Protein 3S46 (pdb70)

Nearest PDB structures (foldseek):
  3s46-assembly1_B  TM=9.998E-01  e=1.830E-74  Streptococcus pneumoniae
  7xll-assembly1_B  TM=9.796E-01  e=6.899E-52  Latilactobacillus sakei
  3e5p-assembly1_C  TM=9.757E-01  e=1.884E-50  Enterococcus faecalis
  6g56-assembly1_A  TM=9.366E-01  e=4.033E-40  Staphylococcus aureus subsp. aureus Mu50
  4lus-assembly1_B  TM=9.070E-01  e=2.201E-35  Clostridioides difficile 630

Secondary structure (DSSP, 8-state):
----TTSS-EEEE-HHHHHHHHHHHHHTS-TT-EEEEE--TTTTT-HHHHHHHHGGG-SEEEESSHHHHHHHHHTT--S-EEEEEEPPGGGHHHHHHTTPEEE---HHHHHHHHHTT---TT-EEE---SS--SSS--SHHHHHHHHHHHHHTT-EEEEEE---SSTTSS--HHHHHHHHHHHHHHHT-SS--SEEEEE-HHHHHH-GGG--SEEEE-GGGGT--TTTTSS--SS-----EEEEEE-SEEEEE-TT-EESGGG-EE-SS-EEEEEES--GGGT--GGGTT-EEEETTEEEEB-S---SS-EEEEESS---TT-EEEEEEEETTEEE-HHHHHHHHTS-HHHHHHTS-TTS-EEE-/----TTSS-EEEE-HHHHHHHHHHHHHTS-TT-EEEEE--TTTTT-HHHHHHHHGGG-SEEEESSHHHHHHHHHHT--S-EEE-SPPPGGGHHHHHHHT-EEE---HHHHHHHHHTT---TT-EEE---SSS-SSS--SHHHHHHHHHHHHHTT-EEEEEE---SSTTSS--HHHHHHHHHHHHHHHH-SS--SEEEEE-HHHHHH-GGG--SEEEE-TTTTT--TTTTSS--SS-----EEEEEE-SEEEEE-TT-EESGGG-EE-SSSEEEEEES--GGGT--GGGTT-EEEETTEEEEB-S---SS-EEEEESS---TT-EEEEEEEETTEEE-HHHHHHHHTS-HHHHHHTS-TTSPEEE-

B-factor: mean 42.71, std 13.58, range [17.95, 90.35]

Structure (mmCIF, N/CA/C/O backbone):
data_3S46
#
_entry.id   3S46
#
_cell.length_a   119.973
_cell.length_b   119.973
_cell.length_c   118.099
_cell.angle_alpha   90.000
_cell.angle_beta   90.000
_cell.angle_gamma   120.000
#
_symmetry.space_group_name_H-M   'P 31 2 1'
#
loop_
_entity.id
_entity.type
_entity.pdbx_description
1 polymer 'Alanine racemase'
2 non-polymer 'BENZOIC ACID'
3 water water
#
loop_
_atom_site.group_PDB
_atom_site.id
_atom_site.type_symbol
_atom_site.label_atom_id
_atom_site.label_alt_id
_atom_site.label_comp_id
_atom_site.label_asym_id
_atom_site.label_entity_id
_atom_site.label_seq_id
_atom_site.pdbx_PDB_ins_code
_atom_site.Cartn_x
_atom_site.Cartn_y
_atom_site.Cartn_z
_atom_site.occupancy
_atom_site.B_iso_or_equiv
_atom_site.auth_seq_id
_atom_site.auth_comp_id
_atom_site.auth_asym_id
_atom_site.auth_atom_id
_atom_site.pdbx_PDB_model_num
ATOM 1 N N . MET A 1 1 ? 19.831 62.744 -2.003 1.00 34.66 1 MET A N 1
ATOM 2 C CA . MET A 1 1 ? 19.372 61.336 -1.842 1.00 36.33 1 MET A CA 1
ATOM 3 C C . MET A 1 1 ? 20.572 60.459 -1.514 1.00 36.38 1 MET A C 1
ATOM 4 O O . MET A 1 1 ? 21.656 60.627 -2.063 1.00 35.26 1 MET A O 1
ATOM 9 N N . LYS A 1 2 ? 20.354 59.503 -0.624 1.00 37.97 2 LYS A N 1
ATOM 10 C CA . LYS A 1 2 ? 21.409 58.589 -0.268 1.00 36.90 2 LYS A CA 1
ATOM 11 C C . LYS A 1 2 ? 21.224 57.272 -0.994 1.00 34.85 2 LYS A C 1
ATOM 12 O O . LYS A 1 2 ? 20.091 56.775 -1.160 1.00 33.71 2 LYS A O 1
ATOM 18 N N . ALA A 1 3 ? 22.342 56.732 -1.454 1.00 31.67 3 ALA A N 1
ATOM 19 C CA . ALA A 1 3 ? 22.349 55.443 -2.129 1.00 29.64 3 ALA A CA 1
ATOM 20 C C . ALA A 1 3 ? 21.560 54.423 -1.317 1.00 28.91 3 ALA A C 1
ATOM 21 O O . ALA A 1 3 ? 21.727 54.306 -0.086 1.00 29.10 3 ALA A O 1
ATOM 23 N N . SER A 1 4 ? 20.683 53.702 -1.996 1.00 27.62 4 SER A N 1
ATOM 24 C CA . SER A 1 4 ? 19.907 52.645 -1.338 1.00 27.50 4 SER A CA 1
ATOM 25 C C . SER A 1 4 ? 20.296 51.231 -1.821 1.00 27.29 4 SER A C 1
ATOM 26 O O . SER A 1 4 ? 19.601 50.675 -2.692 1.00 26.62 4 SER A O 1
ATOM 29 N N . PRO A 1 5 ? 21.368 50.634 -1.253 1.00 28.23 5 PRO A N 1
ATOM 30 C CA . PRO A 1 5 ? 21.796 49.312 -1.753 1.00 28.49 5 PRO A CA 1
ATOM 31 C C . PRO A 1 5 ? 20.835 48.186 -1.392 1.00 29.55 5 PRO A C 1
ATOM 32 O O . PRO A 1 5 ? 20.944 47.106 -1.975 1.00 29.76 5 PRO A O 1
ATOM 36 N N . HIS A 1 6 ? 19.942 48.394 -0.422 1.00 29.41 6 HIS A N 1
ATOM 37 C CA . HIS A 1 6 ? 19.033 47.313 -0.043 1.00 30.86 6 HIS A CA 1
ATOM 38 C C . HIS A 1 6 ? 17.768 47.315 -0.902 1.00 31.52 6 HIS A C 1
ATOM 39 O O . HIS A 1 6 ? 16.822 46.571 -0.611 1.00 34.28 6 HIS A O 1
ATOM 46 N N . ARG A 1 7 ? 17.747 48.128 -1.957 1.00 29.99 7 ARG A N 1
ATOM 47 C CA . ARG A 1 7 ? 16.624 48.122 -2.909 1.00 29.77 7 ARG A CA 1
ATOM 48 C C . ARG A 1 7 ? 17.177 47.570 -4.212 1.00 29.48 7 ARG A C 1
ATOM 49 O O . ARG A 1 7 ? 18.341 47.804 -4.504 1.00 28.68 7 ARG A O 1
ATOM 57 N N . PRO A 1 8 ? 16.369 46.821 -5.002 1.00 29.48 8 PRO A N 1
ATOM 58 C CA . PRO A 1 8 ? 17.062 46.209 -6.175 1.00 29.78 8 PRO A CA 1
ATOM 59 C C . PRO A 1 8 ? 17.289 47.140 -7.405 1.00 29.81 8 PRO A C 1
ATOM 60 O O . PRO A 1 8 ? 17.682 46.674 -8.454 1.00 31.54 8 PRO A O 1
ATOM 64 N N . THR A 1 9 ? 17.077 48.440 -7.275 1.00 28.30 9 THR A N 1
ATOM 65 C CA . THR A 1 9 ? 17.323 49.377 -8.370 1.00 26.43 9 THR A CA 1
ATOM 66 C C . THR A 1 9 ? 18.815 49.833 -8.381 1.00 26.29 9 THR A C 1
ATOM 67 O O . THR A 1 9 ? 19.331 50.266 -7.351 1.00 25.34 9 THR A O 1
ATOM 71 N N . LYS A 1 10 ? 19.487 49.708 -9.527 1.00 25.43 10 LYS A N 1
ATOM 72 C CA . LYS A 1 10 ? 20.926 49.995 -9.624 1.00 26.34 10 LYS A CA 1
ATOM 73 C C . LYS A 1 10 ? 21.312 50.439 -11.018 1.00 24.85 10 LYS A C 1
ATOM 74 O O . LYS A 1 10 ? 20.653 50.085 -12.002 1.00 25.26 10 LYS A O 1
ATOM 80 N N . ALA A 1 11 ? 22.399 51.194 -11.090 1.00 23.31 11 ALA A N 1
ATOM 81 C CA . ALA A 1 11 ? 22.983 51.574 -12.346 1.00 23.38 11 ALA A CA 1
ATOM 82 C C . ALA A 1 11 ? 24.293 50.838 -12.474 1.00 24.02 11 ALA A C 1
ATOM 83 O O . ALA A 1 11 ? 25.167 50.977 -11.598 1.00 23.64 11 ALA A O 1
ATOM 85 N N . LEU A 1 12 ? 24.429 50.063 -13.556 1.00 24.32 12 LEU A N 1
ATOM 86 C CA . LEU A 1 12 ? 25.672 49.312 -13.853 1.00 25.92 12 LEU A CA 1
ATOM 87 C C . LEU A 1 12 ? 26.506 50.147 -14.830 1.00 25.79 12 LEU A C 1
ATOM 88 O O . LEU A 1 12 ? 25.988 50.614 -15.859 1.00 26.93 12 LEU A O 1
ATOM 93 N N . ILE A 1 13 ? 27.760 50.382 -14.464 1.00 23.26 13 ILE A N 1
ATOM 94 C CA . ILE A 1 13 ? 28.647 51.230 -15.219 1.00 23.81 13 ILE A CA 1
ATOM 95 C C . ILE A 1 13 ? 29.744 50.320 -15.704 1.00 23.75 13 ILE A C 1
ATOM 96 O O . ILE A 1 13 ? 30.481 49.748 -14.886 1.00 24.19 13 ILE A O 1
ATOM 101 N N . HIS A 1 14 ? 29.820 50.138 -17.020 1.00 24.11 14 HIS A N 1
ATOM 102 C CA A HIS A 1 14 ? 30.855 49.281 -17.564 0.50 25.31 14 HIS A CA 1
ATOM 103 C CA B HIS A 1 14 ? 30.853 49.263 -17.656 0.50 25.08 14 HIS A CA 1
ATOM 104 C C . HIS A 1 14 ? 32.093 50.109 -17.909 1.00 25.25 14 HIS A C 1
ATOM 105 O O . HIS A 1 14 ? 32.170 50.796 -18.918 1.00 25.31 14 HIS A O 1
ATOM 118 N N . LEU A 1 15 ? 33.068 50.060 -17.009 1.00 26.06 15 LEU A N 1
ATOM 119 C CA . LEU A 1 15 ? 34.270 50.856 -17.174 1.00 25.77 15 LEU A CA 1
ATOM 120 C C . LEU A 1 15 ? 35.060 50.439 -18.428 1.00 27.85 15 LEU A C 1
ATOM 121 O O . LEU A 1 15 ? 35.693 51.286 -19.062 1.00 29.31 15 LEU A O 1
ATOM 126 N N . GLY A 1 16 ? 35.058 49.148 -18.759 1.00 28.18 16 GLY A N 1
ATOM 127 C CA . GLY A 1 16 ? 35.653 48.643 -20.025 1.00 28.34 16 GLY A CA 1
ATOM 128 C C . GLY A 1 16 ? 35.033 49.323 -21.263 1.00 27.60 16 GLY A C 1
ATOM 129 O O . GLY A 1 16 ? 35.745 49.603 -22.240 1.00 27.28 16 GLY A O 1
ATOM 130 N N . ALA A 1 17 ? 33.712 49.585 -21.244 1.00 25.57 17 ALA A N 1
ATOM 131 C CA . ALA A 1 17 ? 33.072 50.328 -22.352 1.00 25.03 17 ALA A CA 1
ATOM 132 C C . ALA A 1 17 ? 33.713 51.723 -22.498 1.00 25.39 17 ALA A C 1
ATOM 133 O O . ALA A 1 17 ? 34.105 52.126 -23.593 1.00 26.62 17 ALA A O 1
ATOM 135 N N . ILE A 1 18 ? 33.848 52.431 -21.374 1.00 24.58 18 ILE A N 1
ATOM 136 C CA . ILE A 1 18 ? 34.470 53.756 -21.347 1.00 24.46 18 ILE A CA 1
ATOM 137 C C . ILE A 1 18 ? 35.914 53.695 -21.897 1.00 25.31 18 ILE A C 1
ATOM 138 O O . ILE A 1 18 ? 36.281 54.495 -22.784 1.00 25.36 18 ILE A O 1
ATOM 143 N N . ARG A 1 19 ? 36.716 52.738 -21.396 1.00 26.11 19 ARG A N 1
ATOM 144 C CA . ARG A 1 19 ? 38.057 52.512 -21.939 1.00 27.78 19 ARG A CA 1
ATOM 145 C C . ARG A 1 19 ? 38.099 52.284 -23.447 1.00 28.22 19 ARG A C 1
ATOM 146 O O . ARG A 1 19 ? 38.960 52.844 -24.153 1.00 28.54 19 ARG A O 1
ATOM 154 N N . GLN A 1 20 ? 37.217 51.418 -23.937 1.00 28.43 20 GLN A N 1
ATOM 155 C CA . GLN A 1 20 ? 37.144 51.146 -25.374 1.00 30.54 20 GLN A CA 1
ATOM 156 C C . GLN A 1 20 ? 36.750 52.383 -26.183 1.00 29.86 20 GLN A C 1
ATOM 157 O O . GLN A 1 20 ? 37.275 52.594 -27.259 1.00 30.76 20 GLN A O 1
ATOM 163 N N . ASN A 1 21 ? 35.844 53.201 -25.646 1.00 27.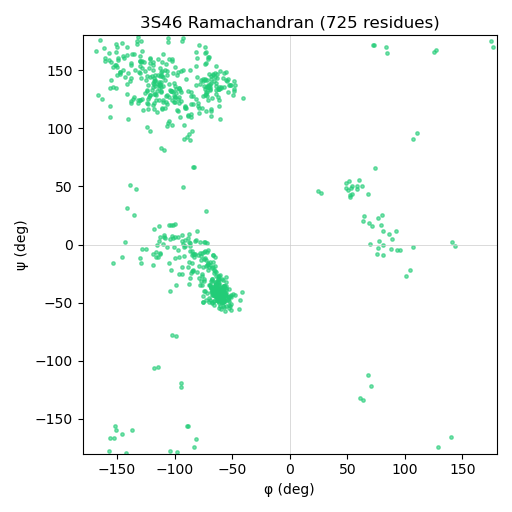86 21 ASN A N 1
ATOM 164 C CA . ASN A 1 21 ? 35.381 54.419 -26.338 1.00 28.16 21 ASN A CA 1
ATOM 165 C C . ASN A 1 21 ? 36.501 55.467 -26.466 1.00 28.50 21 ASN A C 1
ATOM 166 O O . ASN A 1 21 ? 36.636 56.124 -27.498 1.00 29.15 21 ASN A O 1
ATOM 171 N N . ILE A 1 22 ? 37.301 55.614 -25.410 1.00 28.02 22 ILE A N 1
ATOM 172 C CA . ILE A 1 22 ? 38.461 56.493 -25.449 1.00 27.93 22 ILE A CA 1
ATOM 173 C C . ILE A 1 22 ? 39.499 55.982 -26.466 1.00 30.40 22 ILE A C 1
ATOM 174 O O . ILE A 1 22 ? 40.052 56.766 -27.261 1.00 31.15 22 ILE A O 1
ATOM 179 N N . GLN A 1 23 ? 39.757 54.676 -26.443 1.00 30.21 23 GLN A N 1
ATOM 180 C CA . GLN A 1 23 ? 40.670 54.055 -27.389 1.00 32.15 23 GLN A CA 1
ATOM 181 C C . GLN A 1 23 ? 40.158 54.261 -28.831 1.00 32.46 23 GLN A C 1
ATOM 182 O O . GLN A 1 23 ? 40.923 54.610 -29.735 1.00 31.75 23 GLN A O 1
ATOM 188 N N . GLN A 1 24 ? 38.854 54.052 -29.028 1.00 31.01 24 GLN A N 1
ATOM 189 C CA . GLN A 1 24 ? 38.232 54.235 -30.330 1.00 32.48 24 GLN A CA 1
ATOM 190 C C . GLN A 1 24 ? 38.419 55.701 -30.828 1.00 32.76 24 GLN A C 1
ATOM 191 O O . GLN A 1 24 ? 38.847 55.913 -31.958 1.00 33.30 24 GLN A O 1
ATOM 197 N N . MET A 1 25 ? 38.177 56.696 -29.972 1.00 32.34 25 MET A N 1
ATOM 198 C CA . MET A 1 25 ? 38.447 58.109 -30.331 1.00 33.57 25 MET A CA 1
ATOM 199 C C . MET A 1 25 ? 39.897 58.382 -30.644 1.00 34.01 25 MET A C 1
ATOM 200 O O . MET A 1 25 ? 40.198 59.080 -31.621 1.00 33.67 25 MET A O 1
ATOM 205 N N . GLY A 1 26 ? 40.790 57.833 -29.815 1.00 33.81 26 GLY A N 1
ATOM 206 C CA . GLY A 1 26 ? 42.231 57.922 -30.049 1.00 34.35 26 GLY A CA 1
ATOM 207 C C . GLY A 1 26 ? 42.638 57.388 -31.412 1.00 35.96 26 GLY A C 1
ATOM 208 O O . GLY A 1 26 ? 43.582 57.900 -32.026 1.00 37.43 26 GLY A O 1
ATOM 209 N N . ALA A 1 27 ? 41.909 56.388 -31.909 1.00 35.77 27 ALA A N 1
ATOM 210 C CA . ALA A 1 27 ? 42.256 55.742 -33.179 1.00 37.62 27 ALA A CA 1
ATOM 211 C C . ALA A 1 27 ? 41.823 56.581 -34.355 1.00 38.11 27 ALA A C 1
ATOM 212 O O . ALA A 1 27 ? 42.345 56.424 -35.471 1.00 40.10 27 ALA A O 1
ATOM 214 N N . HIS A 1 28 ? 40.919 57.509 -34.103 1.00 37.46 28 HIS A N 1
ATOM 215 C CA . HIS A 1 28 ? 40.349 58.279 -35.177 1.00 38.83 28 HIS A CA 1
ATOM 216 C C . HIS A 1 28 ? 40.741 59.751 -35.113 1.00 38.63 28 HIS A C 1
ATOM 217 O O . HIS A 1 28 ? 40.117 60.573 -35.772 1.00 39.29 28 HIS A O 1
ATOM 224 N N . ILE A 1 29 ? 41.768 60.082 -34.324 1.00 37.43 29 ILE A N 1
ATOM 225 C CA . ILE A 1 29 ? 42.327 61.452 -34.274 1.00 36.75 29 ILE A CA 1
ATOM 226 C C . ILE A 1 29 ? 43.843 61.353 -34.430 1.00 38.36 29 ILE A C 1
ATOM 227 O O . ILE A 1 29 ? 44.378 60.263 -34.242 1.00 38.29 29 ILE A O 1
ATOM 232 N N . PRO A 1 30 ? 44.541 62.464 -34.786 1.00 38.72 30 PRO A N 1
ATOM 233 C CA . PRO A 1 30 ? 46.006 62.354 -34.938 1.00 40.03 30 PRO A CA 1
ATOM 234 C C . PRO A 1 30 ? 46.676 61.773 -33.688 1.00 39.20 30 PRO A C 1
ATOM 235 O O . PRO A 1 30 ? 46.248 62.051 -32.555 1.00 38.47 30 PRO A O 1
ATOM 239 N N . GLN A 1 31 ? 47.693 60.946 -33.896 1.00 39.33 31 GLN A N 1
ATOM 240 C CA . GLN A 1 31 ? 48.366 60.252 -32.798 1.00 38.94 31 GLN A CA 1
ATOM 241 C C . GLN A 1 31 ? 48.912 61.149 -31.685 1.00 38.34 31 GLN A C 1
ATOM 242 O O . GLN A 1 31 ? 49.042 60.710 -30.547 1.00 37.44 31 GLN A O 1
ATOM 248 N N . GLY A 1 32 ? 49.260 62.387 -32.015 1.00 39.64 32 GLY A N 1
ATOM 249 C CA . GLY A 1 32 ? 49.812 63.327 -31.025 1.00 39.98 32 GLY A CA 1
ATOM 250 C C . GLY A 1 32 ? 48.776 64.067 -30.179 1.00 39.11 32 GLY A C 1
ATOM 251 O O . GLY A 1 32 ? 49.143 64.743 -29.232 1.00 39.60 32 GLY A O 1
ATOM 252 N N . THR A 1 33 ? 47.492 63.985 -30.538 1.00 38.27 33 THR A N 1
ATOM 253 C CA . THR A 1 33 ? 46.431 64.734 -29.829 1.00 37.25 33 THR A CA 1
ATOM 254 C C . THR A 1 33 ? 46.263 64.310 -28.359 1.00 35.96 33 THR A C 1
ATOM 255 O O . THR A 1 33 ? 46.136 63.124 -28.061 1.00 35.32 33 THR A O 1
ATOM 259 N N . LEU A 1 34 ? 46.251 65.296 -27.458 1.00 35.86 34 LEU A N 1
ATOM 260 C CA . LEU A 1 34 ? 45.939 65.088 -26.048 1.00 34.62 34 LEU A CA 1
ATOM 261 C C . LEU A 1 34 ? 44.455 64.848 -25.829 1.00 33.88 34 LEU A C 1
ATOM 262 O O . LEU A 1 34 ? 43.600 65.455 -26.485 1.00 32.18 34 LEU A O 1
ATOM 267 N N . LYS A 1 35 ? 44.145 63.960 -24.893 1.00 33.23 35 LYS A N 1
ATOM 268 C CA . LYS A 1 35 ? 42.746 63.620 -24.652 1.00 32.12 35 LYS A CA 1
ATOM 269 C C . LYS A 1 35 ? 42.379 63.994 -23.243 1.00 31.47 35 LYS A C 1
ATOM 270 O O . LYS A 1 35 ? 43.004 63.536 -22.304 1.00 30.57 35 LYS A O 1
ATOM 276 N N . LEU A 1 36 ? 41.368 64.853 -23.102 1.00 31.65 36 LEU A N 1
ATOM 277 C CA . LEU A 1 36 ? 40.916 65.294 -21.782 1.00 30.91 36 LEU A CA 1
ATOM 278 C C . LEU A 1 36 ? 39.532 64.693 -21.499 1.00 30.55 36 LEU A C 1
ATOM 279 O O . LEU A 1 36 ? 38.605 64.888 -22.288 1.00 29.79 36 LEU A O 1
ATOM 284 N N . ALA A 1 37 ? 39.418 63.975 -20.384 1.00 29.48 37 ALA A N 1
ATOM 285 C CA . ALA A 1 37 ? 38.198 63.303 -20.022 1.00 29.90 37 ALA A CA 1
ATOM 286 C C . ALA A 1 37 ? 37.316 64.317 -19.284 1.00 29.93 37 ALA A C 1
ATOM 287 O O . ALA A 1 37 ? 37.756 64.910 -18.278 1.00 29.87 37 ALA A O 1
ATOM 289 N N . VAL A 1 38 ? 36.124 64.561 -19.827 1.00 28.57 38 VAL A N 1
ATOM 290 C CA . VAL A 1 38 ? 35.149 65.486 -19.198 1.00 28.85 38 VAL A CA 1
ATOM 291 C C . VAL A 1 38 ? 34.303 64.694 -18.213 1.00 27.98 38 VAL A C 1
ATOM 292 O O . VAL A 1 38 ? 33.535 63.794 -18.608 1.00 27.56 38 VAL A O 1
ATOM 296 N N . VAL A 1 39 ? 34.511 64.963 -16.924 1.00 27.21 39 VAL A N 1
ATOM 297 C CA . VAL A 1 39 ? 33.864 64.162 -15.874 1.00 26.42 39 VAL A CA 1
ATOM 298 C C . VAL A 1 39 ? 33.054 65.087 -14.943 1.00 25.44 39 VAL A C 1
ATOM 299 O O . VAL A 1 39 ? 32.760 64.744 -13.787 1.00 24.70 39 VAL A O 1
ATOM 327 N N . ALA A 1 41 ? 29.648 67.010 -13.340 1.00 25.42 41 ALA A N 1
ATOM 328 C CA . ALA A 1 41 ? 28.339 66.488 -12.996 1.00 24.17 41 ALA A CA 1
ATOM 329 C C . ALA A 1 41 ? 28.488 65.013 -12.663 1.00 23.44 41 ALA A C 1
ATOM 330 O O . ALA A 1 41 ? 27.694 64.196 -13.112 1.00 23.56 41 ALA A O 1
ATOM 332 N N . ASN A 1 42 ? 29.518 64.687 -11.879 1.00 22.88 42 ASN A N 1
ATOM 333 C CA . ASN A 1 42 ? 29.751 63.325 -11.428 1.00 22.90 42 ASN A CA 1
ATOM 334 C C . ASN A 1 42 ? 29.915 62.380 -12.616 1.00 21.96 42 ASN A C 1
ATOM 335 O O . ASN A 1 42 ? 29.275 61.359 -12.667 1.00 22.53 42 ASN A O 1
ATOM 340 N N . ALA A 1 43 ? 30.779 62.746 -13.568 1.00 21.69 43 ALA A N 1
ATOM 341 C CA . ALA A 1 43 ? 30.896 62.031 -14.837 1.00 21.71 43 ALA A CA 1
ATOM 342 C C . ALA A 1 43 ? 29.536 61.782 -15.527 1.00 22.28 43 ALA A C 1
ATOM 343 O O . ALA A 1 43 ? 29.228 60.633 -15.895 1.00 22.54 43 ALA A O 1
ATOM 345 N N . TYR A 1 44 ? 28.751 62.857 -15.703 1.00 22.84 44 TYR A N 1
ATOM 346 C CA . TYR A 1 44 ? 27.423 62.792 -16.342 1.00 24.31 44 TYR A CA 1
ATOM 347 C C . TYR A 1 44 ? 26.597 61.700 -15.631 1.00 23.96 44 TYR A C 1
ATOM 348 O O . TYR A 1 44 ? 25.967 60.845 -16.298 1.00 24.96 44 TYR A O 1
ATOM 357 N N . GLY A 1 45 ? 26.671 61.666 -14.296 1.00 23.22 45 GLY A N 1
ATOM 358 C CA . GLY A 1 45 ? 25.934 60.669 -13.509 1.00 22.67 45 GLY A CA 1
ATOM 359 C C . GLY A 1 45 ? 26.525 59.266 -13.479 1.00 23.74 45 GLY A C 1
ATOM 360 O O . GLY A 1 45 ? 25.947 58.377 -12.856 1.00 24.14 45 GLY A O 1
ATOM 361 N N . HIS A 1 46 ? 27.690 59.066 -14.112 1.00 23.65 46 HIS A N 1
ATOM 362 C CA . HIS A 1 46 ? 28.354 57.750 -14.123 1.00 23.69 46 HIS A CA 1
ATOM 363 C C . HIS A 1 46 ? 29.287 57.508 -12.903 1.00 23.81 46 HIS A C 1
ATOM 364 O O . HIS A 1 46 ? 29.700 56.376 -12.675 1.00 25.75 46 HIS A O 1
ATOM 371 N N . GLY A 1 47 ? 29.652 58.554 -12.147 1.00 23.27 47 GLY A N 1
ATOM 372 C CA . GLY A 1 47 ? 30.553 58.413 -10.964 1.00 22.81 47 GLY A CA 1
ATOM 373 C C . GLY A 1 47 ? 31.942 58.970 -11.277 1.00 23.04 47 GLY A C 1
ATOM 374 O O . GLY A 1 47 ? 32.787 58.260 -11.845 1.00 23.34 47 GLY A O 1
ATOM 375 N N . ALA A 1 48 ? 32.166 60.264 -11.003 1.00 23.33 48 ALA A N 1
ATOM 376 C CA . ALA A 1 48 ? 33.414 60.949 -11.432 1.00 23.52 48 ALA A CA 1
ATOM 377 C C . ALA A 1 48 ? 34.647 60.241 -10.856 1.00 25.04 48 ALA A C 1
ATOM 378 O O . ALA A 1 48 ? 35.617 59.975 -11.583 1.00 25.61 48 ALA A O 1
ATOM 380 N N . VAL A 1 49 ? 34.614 59.891 -9.572 1.00 24.95 49 VAL A N 1
ATOM 381 C CA . VAL A 1 49 ? 35.824 59.282 -8.960 1.00 25.44 49 VAL A CA 1
ATOM 382 C C . VAL A 1 49 ? 36.110 57.929 -9.586 1.00 25.48 49 VAL A C 1
ATOM 383 O O . VAL A 1 49 ? 37.251 57.665 -9.991 1.00 26.40 49 VAL A O 1
ATOM 387 N N . ALA A 1 50 ? 35.091 57.070 -9.694 1.00 25.58 50 ALA A N 1
ATOM 388 C CA . ALA A 1 50 ? 35.355 55.706 -10.183 1.00 25.77 50 ALA A CA 1
ATOM 389 C C . ALA A 1 50 ? 35.748 55.716 -11.664 1.00 25.77 50 ALA A C 1
ATOM 390 O O . ALA A 1 50 ? 36.639 54.945 -12.083 1.00 26.30 50 ALA A O 1
ATOM 392 N N . VAL A 1 51 ? 35.116 56.603 -12.444 1.00 24.31 51 VAL A N 1
ATOM 393 C CA . VAL A 1 51 ? 35.440 56.704 -13.856 1.00 23.28 51 VAL A CA 1
ATOM 394 C C . VAL A 1 51 ? 36.872 57.247 -14.006 1.00 24.70 51 VAL A C 1
ATOM 395 O O . VAL A 1 51 ? 37.654 56.668 -14.739 1.00 24.15 51 VAL A O 1
ATOM 399 N N . ALA A 1 52 ? 37.189 58.359 -13.329 1.00 24.54 52 ALA A N 1
ATOM 400 C CA . ALA A 1 52 ? 38.528 58.952 -13.356 1.00 25.22 52 ALA A CA 1
ATOM 401 C C . ALA A 1 52 ? 39.643 57.954 -12.989 1.00 25.56 52 ALA A C 1
ATOM 402 O O . ALA A 1 52 ? 40.634 57.865 -13.697 1.00 25.27 52 ALA A O 1
ATOM 404 N N . LYS A 1 53 ? 39.474 57.196 -11.913 1.00 25.12 53 LYS A N 1
ATOM 405 C CA . LYS A 1 53 ? 40.487 56.213 -11.556 1.00 27.04 53 LYS A CA 1
ATOM 406 C C . LYS A 1 53 ? 40.635 55.153 -12.636 1.00 27.51 53 LYS A C 1
ATOM 407 O O . LYS A 1 53 ? 41.757 54.769 -12.960 1.00 28.87 53 LYS A O 1
ATOM 413 N N . ALA A 1 54 ? 39.511 54.713 -13.223 1.00 26.73 54 ALA A N 1
ATOM 414 C CA . ALA A 1 54 ? 39.543 53.643 -14.204 1.00 26.70 54 ALA A CA 1
ATOM 415 C C . ALA A 1 54 ? 40.320 54.009 -15.472 1.00 27.67 54 ALA A C 1
ATOM 416 O O . ALA A 1 54 ? 40.949 53.154 -16.085 1.00 27.95 54 ALA A O 1
ATOM 418 N N . ILE A 1 55 ? 40.251 55.276 -15.869 1.00 27.76 55 ILE A N 1
ATOM 419 C CA . ILE A 1 55 ? 40.786 55.708 -17.158 1.00 28.16 55 ILE A CA 1
ATOM 420 C C . ILE A 1 55 ? 41.979 56.637 -17.053 1.00 27.99 55 ILE A C 1
ATOM 421 O O . ILE A 1 55 ? 42.477 57.107 -18.087 1.00 27.42 55 ILE A O 1
ATOM 426 N N . GLN A 1 56 ? 42.451 56.911 -15.834 1.00 28.39 56 GLN A N 1
ATOM 427 C CA . GLN A 1 56 ? 43.501 57.936 -15.658 1.00 28.62 56 GLN A CA 1
ATOM 428 C C . GLN A 1 56 ? 44.732 57.761 -16.571 1.00 30.00 56 GLN A C 1
ATOM 429 O O . GLN A 1 56 ? 45.277 58.751 -17.144 1.00 29.59 56 GLN A O 1
ATOM 435 N N . ASP A 1 57 ? 45.191 56.516 -16.684 1.00 28.96 57 ASP A N 1
ATOM 436 C CA . ASP A 1 57 ? 46.391 56.205 -17.471 1.00 30.38 57 ASP A CA 1
ATOM 437 C C . ASP A 1 57 ? 46.196 56.448 -18.975 1.00 30.87 57 ASP A C 1
ATOM 438 O O . ASP A 1 57 ? 47.179 56.502 -19.722 1.00 30.26 57 ASP A O 1
ATOM 443 N N . ASP A 1 58 ? 44.940 56.601 -19.414 1.00 29.91 58 ASP A N 1
ATOM 444 C CA . ASP A 1 58 ? 44.666 56.658 -20.844 1.00 31.96 58 ASP A CA 1
ATOM 445 C C . ASP A 1 58 ? 44.281 58.063 -21.322 1.00 32.38 58 ASP A C 1
ATOM 446 O O . ASP A 1 58 ? 43.885 58.240 -22.483 1.00 32.69 58 ASP A O 1
ATOM 451 N N . VAL A 1 59 ? 44.357 59.043 -20.421 1.00 31.62 59 VAL A N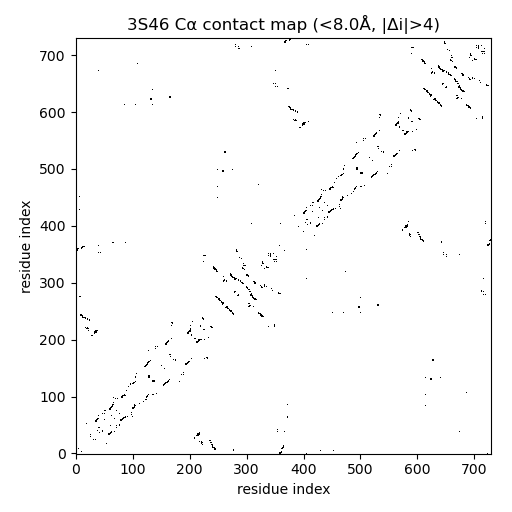 1
ATOM 452 C CA . VAL A 1 59 ? 43.917 60.405 -20.732 1.00 31.13 59 VAL A CA 1
ATOM 453 C C . VAL A 1 59 ? 44.987 61.350 -20.201 1.00 32.04 59 VAL A C 1
ATOM 454 O O . VAL A 1 59 ? 45.825 60.945 -19.398 1.00 31.68 59 VAL A O 1
ATOM 458 N N . ASP A 1 60 ? 44.963 62.601 -20.646 1.00 32.39 60 ASP A N 1
ATOM 459 C CA . ASP A 1 60 ? 46.027 63.548 -20.280 1.00 33.50 60 ASP A CA 1
ATOM 460 C C . ASP A 1 60 ? 45.537 64.571 -19.254 1.00 33.00 60 ASP A C 1
ATOM 461 O O . ASP A 1 60 ? 46.310 65.405 -18.760 1.00 34.23 60 ASP A O 1
ATOM 466 N N . GLY A 1 61 ? 44.260 64.474 -18.906 1.00 31.77 61 GLY A N 1
ATOM 467 C CA . GLY A 1 61 ? 43.690 65.399 -17.952 1.00 30.86 61 GLY A CA 1
ATOM 468 C C . GLY A 1 61 ? 42.214 65.193 -17.752 1.00 29.65 61 GLY A C 1
ATOM 469 O O . GLY A 1 61 ? 41.553 64.430 -18.485 1.00 28.28 61 GLY A O 1
ATOM 470 N N . PHE A 1 62 ? 41.678 65.879 -16.743 1.00 29.53 62 PHE A N 1
ATOM 471 C CA . PHE A 1 62 ? 40.232 65.855 -16.491 1.00 28.60 62 PHE A CA 1
ATOM 472 C C . PHE A 1 62 ? 39.670 67.250 -16.610 1.00 29.42 62 PHE A C 1
ATOM 473 O O . PHE A 1 62 ? 40.384 68.217 -16.337 1.00 29.71 62 PHE A O 1
ATOM 481 N N . CYS A 1 63 ? 38.401 67.351 -17.019 1.00 29.03 63 CYS A N 1
ATOM 482 C CA . CYS A 1 63 ? 37.653 68.601 -17.005 1.00 29.74 63 CYS A CA 1
ATOM 483 C C . CYS A 1 63 ? 36.427 68.439 -16.105 1.00 29.46 63 CYS A C 1
ATOM 484 O O . CYS A 1 63 ? 35.682 67.434 -16.216 1.00 28.44 63 CYS A O 1
ATOM 487 N N . VAL A 1 64 ? 36.212 69.426 -15.231 1.00 29.41 64 VAL A N 1
ATOM 488 C CA . VAL A 1 64 ? 35.050 69.460 -14.329 1.00 28.58 64 VAL A CA 1
ATOM 489 C C . VAL A 1 64 ? 34.370 70.805 -14.450 1.00 29.88 64 VAL A C 1
ATOM 490 O O . VAL A 1 64 ? 34.862 71.688 -15.139 1.00 30.36 64 VAL A O 1
ATOM 494 N N . SER A 1 65 ? 33.244 70.962 -13.768 1.00 30.07 65 SER A N 1
ATOM 495 C CA . SER A 1 65 ? 32.477 72.165 -13.929 1.00 31.15 65 SER A CA 1
ATOM 496 C C . SER A 1 65 ? 32.800 73.166 -12.835 1.00 32.16 65 SER A C 1
ATOM 497 O O . SER A 1 65 ? 32.629 74.346 -13.060 1.00 33.45 65 SER A O 1
ATOM 500 N N . ASN A 1 66 ? 33.259 72.702 -11.662 1.00 31.96 66 ASN A N 1
ATOM 501 C CA . ASN A 1 66 ? 33.578 73.629 -10.558 1.00 32.45 66 ASN A CA 1
ATOM 502 C C . ASN A 1 66 ? 34.706 73.105 -9.643 1.00 32.42 66 ASN A C 1
ATOM 503 O O . ASN A 1 66 ? 35.104 71.952 -9.739 1.00 30.23 66 ASN A O 1
ATOM 508 N N . ILE A 1 67 ? 35.194 73.959 -8.751 1.00 33.38 67 ILE A N 1
ATOM 509 C CA . ILE A 1 67 ? 36.317 73.624 -7.885 1.00 34.14 67 ILE A CA 1
ATOM 510 C C . ILE A 1 67 ? 36.012 72.412 -6.993 1.00 33.62 67 ILE A C 1
ATOM 511 O O . ILE A 1 67 ? 36.893 71.581 -6.750 1.00 32.63 67 ILE A O 1
ATOM 516 N N . ASP A 1 68 ? 34.774 72.323 -6.518 1.00 32.65 68 ASP A N 1
ATOM 517 C CA . ASP A 1 68 ? 34.384 71.240 -5.602 1.00 32.28 68 ASP A CA 1
ATOM 518 C C . ASP A 1 68 ? 34.451 69.869 -6.259 1.00 30.59 68 ASP A C 1
ATOM 519 O O . ASP A 1 68 ? 34.898 68.910 -5.622 1.00 30.58 68 ASP A O 1
ATOM 524 N N . GLU A 1 69 ? 34.046 69.778 -7.532 1.00 28.85 69 GLU A N 1
ATOM 525 C CA . GLU A 1 69 ? 34.268 68.543 -8.310 1.00 27.36 69 GLU A CA 1
ATOM 526 C C . GLU A 1 69 ? 35.775 68.257 -8.478 1.00 27.29 69 GLU A C 1
ATOM 527 O O . GLU A 1 69 ? 36.204 67.100 -8.413 1.00 26.07 69 GLU A O 1
ATOM 533 N N . ALA A 1 70 ? 36.572 69.304 -8.683 1.00 27.98 70 ALA A N 1
ATOM 534 C CA . ALA A 1 70 ? 38.026 69.134 -8.753 1.00 28.56 70 ALA A CA 1
ATOM 535 C C . ALA A 1 70 ? 38.594 68.593 -7.435 1.00 29.31 70 ALA A C 1
ATOM 536 O O . ALA A 1 70 ? 39.471 67.688 -7.429 1.00 29.57 70 ALA A O 1
ATOM 538 N N . ILE A 1 71 ? 38.141 69.162 -6.317 1.00 29.09 71 ILE A N 1
ATOM 539 C CA . ILE A 1 71 ? 38.623 68.707 -4.993 1.00 28.79 71 ILE A CA 1
ATOM 540 C C . ILE A 1 71 ? 38.244 67.241 -4.771 1.00 28.14 71 ILE A C 1
ATOM 541 O O . ILE A 1 71 ? 39.008 66.470 -4.200 1.00 28.26 71 ILE A O 1
ATOM 546 N N . GLU A 1 72 ? 37.040 66.862 -5.205 1.00 27.94 72 GLU A N 1
ATOM 547 C CA . GLU A 1 72 ? 36.588 65.480 -5.023 1.00 27.36 72 GLU A CA 1
ATOM 548 C C . GLU A 1 72 ? 37.547 64.484 -5.728 1.00 27.12 72 GLU A C 1
ATOM 549 O O . GLU A 1 72 ? 37.911 63.441 -5.156 1.00 26.24 72 GLU A O 1
ATOM 555 N N . LEU A 1 73 ? 37.947 64.808 -6.961 1.00 26.69 73 LEU A N 1
ATOM 556 C CA . LEU A 1 73 ? 38.980 64.023 -7.658 1.00 28.46 73 LEU A CA 1
ATOM 557 C C . LEU A 1 73 ? 40.300 64.000 -6.899 1.00 30.03 73 LEU A C 1
ATOM 558 O O . LEU A 1 73 ? 40.867 62.944 -6.690 1.00 29.80 73 LEU A O 1
ATOM 563 N N . ARG A 1 74 ? 40.799 65.157 -6.483 1.00 32.87 74 ARG A N 1
ATOM 564 C CA . ARG A 1 74 ? 42.096 65.156 -5.772 1.00 35.57 74 ARG A CA 1
ATOM 565 C C . ARG A 1 74 ? 42.072 64.369 -4.488 1.00 36.35 74 ARG A C 1
ATOM 566 O O . ARG A 1 74 ? 42.991 63.613 -4.211 1.00 36.09 74 ARG A O 1
ATOM 574 N N . GLN A 1 75 ? 40.997 64.517 -3.725 1.00 37.31 75 GLN A N 1
ATOM 575 C CA . GLN A 1 75 ? 40.876 63.848 -2.431 1.00 38.75 75 GLN A CA 1
ATOM 576 C C . GLN A 1 75 ? 40.809 62.318 -2.625 1.00 37.49 75 GLN A C 1
ATOM 577 O O . GLN A 1 75 ? 41.128 61.531 -1.727 1.00 38.09 75 GLN A O 1
ATOM 583 N N . ALA A 1 76 ? 40.416 61.878 -3.808 1.00 36.44 76 ALA A N 1
ATOM 584 C CA . ALA A 1 76 ? 40.418 60.445 -4.100 1.00 35.18 76 ALA A CA 1
ATOM 585 C C . ALA A 1 76 ? 41.764 60.019 -4.719 1.00 34.76 76 ALA A C 1
ATOM 586 O O . ALA A 1 76 ? 41.934 58.883 -5.108 1.00 34.63 76 ALA A O 1
ATOM 588 N N . GLY A 1 77 ? 42.707 60.945 -4.812 1.00 34.68 77 GLY A N 1
ATOM 589 C CA . GLY A 1 77 ? 44.061 60.608 -5.212 1.00 34.21 77 GLY A CA 1
ATOM 590 C C . GLY A 1 77 ? 44.377 60.703 -6.693 1.00 34.45 77 GLY A C 1
ATOM 591 O O . GLY A 1 77 ? 45.426 60.227 -7.120 1.00 33.49 77 GLY A O 1
ATOM 592 N N . LEU A 1 78 ? 43.485 61.305 -7.486 1.00 32.93 78 LEU A N 1
ATOM 593 C CA . LEU A 1 78 ? 43.789 61.531 -8.887 1.00 33.36 78 LEU A CA 1
ATOM 594 C C . LEU A 1 78 ? 44.864 62.589 -8.963 1.00 34.47 78 LEU A C 1
ATOM 595 O O . LEU A 1 78 ? 44.782 63.626 -8.281 1.00 35.26 78 LEU A O 1
ATOM 600 N N . SER A 1 79 ? 45.842 62.356 -9.825 1.00 34.62 79 SER A N 1
ATOM 601 C CA . SER A 1 79 ? 47.011 63.238 -9.908 1.00 35.65 79 SER A CA 1
ATOM 602 C C . SER A 1 79 ? 47.147 63.999 -11.233 1.00 35.07 79 SER A C 1
ATOM 603 O O . SER A 1 79 ? 47.958 64.895 -11.329 1.00 35.12 79 SER A O 1
ATOM 606 N N . LYS A 1 80 ? 46.361 63.646 -12.255 1.00 33.90 80 LYS A N 1
ATOM 607 C CA . LYS A 1 80 ? 46.486 64.311 -13.556 1.00 34.67 80 LYS A CA 1
ATOM 608 C C . LYS A 1 80 ? 45.973 65.758 -13.436 1.00 34.88 80 LYS A C 1
ATOM 609 O O . LYS A 1 80 ? 45.240 66.065 -12.473 1.00 35.27 80 LYS A O 1
ATOM 615 N N . PRO A 1 81 ? 46.341 66.649 -14.392 1.00 35.55 81 PRO A N 1
ATOM 616 C CA . PRO A 1 81 ? 45.819 68.014 -14.388 1.00 35.41 81 PRO A CA 1
ATOM 617 C C . PRO A 1 81 ? 44.301 68.045 -14.446 1.00 34.03 81 PRO A C 1
ATOM 618 O O . PRO A 1 81 ? 43.676 67.204 -15.118 1.00 32.32 81 PRO A O 1
ATOM 622 N N . ILE A 1 82 ? 43.705 69.001 -13.734 1.00 34.24 82 ILE A N 1
ATOM 623 C CA . ILE A 1 82 ? 42.250 69.159 -13.747 1.00 32.57 82 ILE A CA 1
ATOM 624 C C . ILE A 1 82 ? 41.901 70.582 -14.177 1.00 33.50 82 ILE A C 1
ATOM 625 O O . ILE A 1 82 ? 42.308 71.551 -13.531 1.00 34.75 82 ILE A O 1
ATOM 630 N N . LEU A 1 83 ? 41.140 70.699 -15.258 1.00 32.78 83 LEU A N 1
ATOM 631 C CA . LEU A 1 83 ? 40.663 71.978 -15.755 1.00 33.11 83 LEU A CA 1
ATOM 632 C C . LEU A 1 83 ? 39.227 72.200 -15.301 1.00 32.70 83 LEU A C 1
ATOM 633 O O . LEU A 1 83 ? 38.342 71.359 -15.529 1.00 31.08 83 LEU A O 1
ATOM 638 N N . ILE A 1 84 ? 38.999 73.338 -14.668 1.00 33.62 84 ILE A N 1
ATOM 639 C CA . ILE A 1 84 ? 37.651 73.748 -14.297 1.00 34.06 84 ILE A CA 1
ATOM 640 C C . ILE A 1 84 ? 37.097 74.582 -15.443 1.00 34.77 84 ILE A C 1
ATOM 641 O O . ILE A 1 84 ? 37.672 75.605 -15.782 1.00 37.02 84 ILE A O 1
ATOM 646 N N . LEU A 1 85 ? 36.006 74.115 -16.055 1.00 34.88 85 LEU A N 1
ATOM 647 C CA . LEU A 1 85 ? 35.481 74.663 -17.299 1.00 36.04 85 LEU A CA 1
ATOM 648 C C . LEU A 1 85 ? 34.708 75.990 -17.137 1.00 38.12 85 LEU A C 1
ATOM 649 O O . LEU A 1 85 ? 34.697 76.820 -18.060 1.00 39.16 85 LEU A O 1
ATOM 654 N N . GLY A 1 86 ? 34.040 76.179 -15.994 1.00 38.21 86 GLY A N 1
ATOM 655 C CA . GLY A 1 86 ? 33.190 77.358 -15.794 1.00 38.26 86 GLY A CA 1
ATOM 656 C C . GLY A 1 86 ? 33.929 78.417 -15.014 1.00 40.18 86 GLY A C 1
ATOM 657 O O . GLY A 1 86 ? 35.103 78.224 -14.657 1.00 39.75 86 GLY A O 1
ATOM 658 N N . VAL A 1 87 ? 33.254 79.538 -14.742 1.00 40.59 87 VAL A N 1
ATOM 659 C CA . VAL A 1 87 ? 33.850 80.623 -13.965 1.00 42.23 87 VAL A CA 1
ATOM 660 C C . VAL A 1 87 ? 33.920 80.182 -12.505 1.00 42.39 87 VAL A C 1
ATOM 661 O O . VAL A 1 87 ? 32.944 79.614 -11.983 1.00 41.41 87 VAL A O 1
ATOM 665 N N . SER A 1 88 ? 35.063 80.435 -11.858 1.00 43.13 88 SER A N 1
ATOM 666 C CA . SER A 1 88 ? 35.218 80.112 -10.437 1.00 43.65 88 SER A CA 1
ATOM 667 C C . SER A 1 88 ? 35.016 81.362 -9.581 1.00 45.68 88 SER A C 1
ATOM 668 O O . SER A 1 88 ? 35.223 82.485 -10.046 1.00 46.57 88 SER A O 1
ATOM 671 N N . GLU A 1 89 ? 34.572 81.161 -8.342 1.00 46.25 89 GLU A N 1
ATOM 672 C CA . GLU A 1 89 ? 34.414 82.265 -7.409 1.00 48.20 89 GLU A CA 1
ATOM 673 C C . GLU A 1 89 ? 35.774 82.796 -7.056 1.00 49.56 89 GLU A C 1
ATOM 674 O O . GLU A 1 89 ? 36.748 82.041 -6.956 1.00 49.37 89 GLU A O 1
ATOM 680 N N . ILE A 1 90 ? 35.830 84.106 -6.859 1.00 50.90 90 ILE A N 1
ATOM 681 C CA . ILE A 1 90 ? 37.048 84.788 -6.478 1.00 52.23 90 ILE A CA 1
ATOM 682 C C . ILE A 1 90 ? 37.631 84.238 -5.159 1.00 51.95 90 ILE A C 1
ATOM 683 O O . ILE A 1 90 ? 38.849 84.068 -5.014 1.00 50.97 90 ILE A O 1
ATOM 688 N N . GLU A 1 91 ? 36.729 83.940 -4.227 1.00 51.95 91 GLU A N 1
ATOM 689 C CA . GLU A 1 91 ? 37.068 83.471 -2.886 1.00 52.26 91 GLU A CA 1
ATOM 690 C C . GLU A 1 91 ? 37.632 82.038 -2.890 1.00 50.62 91 GLU A C 1
ATOM 691 O O . GLU A 1 91 ? 38.066 81.528 -1.861 1.00 50.83 91 GLU A O 1
ATOM 697 N N . ALA A 1 92 ? 37.642 81.397 -4.050 1.00 48.80 92 ALA A N 1
ATOM 698 C CA . ALA A 1 92 ? 37.986 79.993 -4.111 1.00 46.63 92 ALA A CA 1
ATOM 699 C C . ALA A 1 92 ? 39.306 79.795 -4.840 1.00 46.02 92 ALA A C 1
ATOM 700 O O . ALA A 1 92 ? 39.863 78.710 -4.844 1.00 44.03 92 ALA A O 1
ATOM 702 N N . VAL A 1 93 ? 39.819 80.874 -5.419 1.00 46.78 93 VAL A N 1
ATOM 703 C CA . VAL A 1 93 ? 41.027 80.814 -6.235 1.00 46.86 93 VAL A CA 1
ATOM 704 C C . VAL A 1 93 ? 42.271 80.453 -5.415 1.00 47.27 93 VAL A C 1
ATOM 705 O O . VAL A 1 93 ? 43.124 79.699 -5.894 1.00 47.26 93 VAL A O 1
ATOM 709 N N . ALA A 1 94 ? 42.382 80.971 -4.190 1.00 47.53 94 ALA A N 1
ATOM 710 C CA . ALA A 1 94 ? 43.526 80.620 -3.335 1.00 47.81 94 ALA A CA 1
ATOM 711 C C . ALA A 1 94 ? 43.550 79.108 -3.075 1.00 46.18 94 ALA A C 1
ATOM 712 O O . ALA A 1 94 ? 44.607 78.481 -3.122 1.00 46.08 94 ALA A O 1
ATOM 714 N N . LEU A 1 95 ? 42.376 78.527 -2.843 1.00 45.17 95 LEU A N 1
ATOM 715 C CA . LEU A 1 95 ? 42.258 77.076 -2.636 1.00 44.10 95 LEU A CA 1
ATOM 716 C C . LEU A 1 95 ? 42.674 76.289 -3.883 1.00 43.13 95 LEU A C 1
ATOM 717 O O . LEU A 1 95 ? 43.455 75.347 -3.790 1.00 43.31 95 LEU A O 1
ATOM 722 N N . ALA A 1 96 ? 42.187 76.722 -5.041 1.00 43.01 96 ALA A N 1
ATOM 723 C CA . ALA A 1 96 ? 42.575 76.174 -6.335 1.00 42.64 96 ALA A CA 1
ATOM 724 C C . ALA A 1 96 ? 44.075 76.198 -6.587 1.00 43.38 96 ALA A C 1
ATOM 725 O O . ALA A 1 96 ? 44.635 75.256 -7.140 1.00 43.15 96 ALA A O 1
ATOM 727 N N . LYS A 1 97 ? 44.727 77.293 -6.218 1.00 45.08 97 LYS A N 1
ATOM 728 C CA . LYS A 1 97 ? 46.172 77.405 -6.379 1.00 46.21 97 LYS A CA 1
ATOM 729 C C . LYS A 1 97 ? 46.887 76.333 -5.527 1.00 45.59 97 LYS A C 1
ATOM 730 O O . LYS A 1 97 ? 47.796 75.645 -6.009 1.00 45.52 97 LYS A O 1
ATOM 736 N N . GLU A 1 98 ? 46.447 76.150 -4.281 1.00 45.42 98 GLU A N 1
ATOM 737 C CA . GLU A 1 98 ? 47.062 75.118 -3.401 1.00 45.39 98 GLU A CA 1
ATOM 738 C C . GLU A 1 98 ? 46.924 73.693 -3.927 1.00 44.01 98 GLU A C 1
ATOM 739 O O . GLU A 1 98 ? 47.815 72.877 -3.754 1.00 43.36 98 GLU A O 1
ATOM 745 N N . TYR A 1 99 ? 45.819 73.422 -4.614 1.00 42.90 99 TYR A N 1
ATOM 746 C CA . TYR A 1 99 ? 45.565 72.117 -5.208 1.00 41.63 99 TYR A CA 1
ATOM 747 C C . TYR A 1 99 ? 46.058 71.939 -6.644 1.00 42.27 99 TYR A C 1
ATOM 748 O O . TYR A 1 99 ? 45.893 70.858 -7.229 1.00 41.79 99 TYR A O 1
ATOM 757 N N . ASP A 1 100 ? 46.638 72.998 -7.207 1.00 44.11 100 ASP A N 1
ATOM 758 C CA . ASP A 1 100 ? 47.068 73.052 -8.619 1.00 44.94 100 ASP A CA 1
ATOM 759 C C . ASP A 1 100 ? 45.959 72.700 -9.626 1.00 43.08 100 ASP A C 1
ATOM 760 O O . ASP A 1 100 ? 46.125 71.852 -10.517 1.00 42.91 100 ASP A O 1
ATOM 765 N N . PHE A 1 101 ? 44.812 73.343 -9.474 1.00 41.21 101 PHE A N 1
ATOM 766 C CA . PHE A 1 101 ? 43.783 73.226 -10.489 1.00 39.64 101 PHE A CA 1
ATOM 767 C C . PHE A 1 101 ? 44.052 74.288 -11.553 1.00 40.38 101 PHE A C 1
ATOM 768 O O . PHE A 1 101 ? 44.634 75.355 -11.279 1.00 40.78 101 PHE A O 1
ATOM 776 N N . THR A 1 102 ? 43.651 73.972 -12.770 1.00 39.03 102 THR A N 1
ATOM 777 C CA . THR A 1 102 ? 43.682 74.927 -13.837 1.00 39.09 102 THR A CA 1
ATOM 778 C C . THR A 1 102 ? 42.304 75.569 -13.922 1.00 38.48 102 THR A C 1
ATOM 779 O O . THR A 1 102 ? 41.295 74.880 -14.058 1.00 36.40 102 THR A O 1
ATOM 783 N N . LEU A 1 103 ? 42.281 76.895 -13.811 1.00 39.68 103 LEU A N 1
ATOM 784 C CA . LEU A 1 103 ? 41.040 77.639 -13.832 1.00 39.94 103 LEU A CA 1
ATOM 785 C C . LEU A 1 103 ? 40.778 78.288 -15.188 1.00 40.83 103 LEU A C 1
ATOM 786 O O . LEU A 1 103 ? 41.705 78.715 -15.888 1.00 42.26 103 LEU A O 1
ATOM 791 N N . THR A 1 104 ? 39.502 78.395 -15.534 1.00 40.19 104 THR A N 1
ATOM 792 C CA . THR A 1 104 ? 39.072 79.086 -16.740 1.00 40.53 104 THR A CA 1
ATOM 793 C C . THR A 1 104 ? 38.863 80.543 -16.404 1.00 42.22 104 THR A C 1
ATOM 794 O O . THR A 1 104 ? 38.228 80.861 -15.400 1.00 42.98 104 THR A O 1
ATOM 798 N N . VAL A 1 105 ? 39.420 81.427 -17.229 1.00 43.21 105 VAL A N 1
ATOM 799 C CA . VAL A 1 105 ? 39.240 82.860 -17.060 1.00 44.40 105 VAL A CA 1
ATOM 800 C C . VAL A 1 105 ? 38.489 83.385 -18.291 1.00 45.15 105 VAL A C 1
ATOM 801 O O . VAL A 1 105 ? 38.868 83.111 -19.436 1.00 45.05 105 VAL A O 1
ATOM 805 N N . ALA A 1 106 ? 37.409 84.124 -18.060 1.00 45.93 106 ALA A N 1
ATOM 806 C CA . ALA A 1 106 ? 36.472 84.401 -19.145 1.00 46.39 106 ALA A CA 1
ATOM 807 C C . ALA A 1 106 ? 36.091 85.875 -19.366 1.00 48.76 106 ALA A C 1
ATOM 808 O O . ALA A 1 106 ? 35.547 86.214 -20.420 1.00 50.21 106 ALA A O 1
ATOM 810 N N . GLY A 1 107 ? 36.368 86.741 -18.390 1.00 50.00 107 GLY A N 1
ATOM 811 C CA . GLY A 1 107 ? 36.001 88.158 -18.470 1.00 51.40 107 GLY A CA 1
ATOM 812 C C . GLY A 1 107 ? 36.955 89.059 -17.713 1.00 53.24 107 GLY A C 1
ATOM 813 O O . GLY A 1 107 ? 37.599 88.630 -16.747 1.00 52.74 107 GLY A O 1
ATOM 814 N N . LEU A 1 108 ? 37.056 90.311 -18.162 1.00 54.90 108 LEU A N 1
ATOM 815 C CA . LEU A 1 108 ? 37.864 91.325 -17.496 1.00 56.58 108 LEU A CA 1
ATOM 816 C C . LEU A 1 108 ? 37.317 91.771 -16.143 1.00 56.53 108 LEU A C 1
ATOM 817 O O . LEU A 1 108 ? 38.092 92.095 -15.252 1.00 56.92 108 LEU A O 1
ATOM 822 N N . GLU A 1 109 ? 35.992 91.825 -16.003 1.00 56.31 109 GLU A N 1
ATOM 823 C CA . GLU A 1 109 ? 35.389 92.240 -14.737 1.00 57.29 109 GLU A CA 1
ATOM 824 C C . GLU A 1 109 ? 35.865 91.289 -13.631 1.00 56.28 109 GLU A C 1
ATOM 825 O O . GLU A 1 109 ? 36.372 91.729 -12.582 1.00 57.59 109 GLU A O 1
ATOM 831 N N . TRP A 1 110 ? 35.752 89.996 -13.908 1.00 53.91 110 TRP A N 1
ATOM 832 C CA . TRP A 1 110 ? 36.220 88.936 -13.006 1.00 53.18 110 TRP A CA 1
ATOM 833 C C . TRP A 1 110 ? 37.673 89.079 -12.556 1.00 53.74 110 TRP A C 1
ATOM 834 O O . TRP A 1 110 ? 37.957 89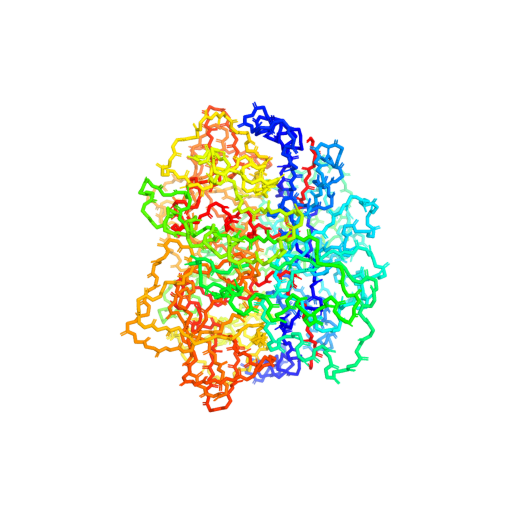.017 -11.353 1.00 53.82 110 TRP A O 1
ATOM 845 N N . ILE A 1 111 ? 38.583 89.245 -13.520 1.00 54.79 111 ILE A N 1
ATOM 846 C CA . ILE A 1 111 ? 40.016 89.440 -13.242 1.00 55.66 111 ILE A CA 1
ATOM 847 C C . ILE A 1 111 ? 40.233 90.636 -12.313 1.00 58.21 111 ILE A C 1
ATOM 848 O O . ILE A 1 111 ? 41.030 90.568 -11.356 1.00 57.61 111 ILE A O 1
ATOM 853 N N . GLN A 1 112 ? 39.507 91.719 -12.597 1.00 60.05 112 GLN A N 1
ATOM 854 C CA . GLN A 1 112 ? 39.641 92.949 -11.824 1.00 63.04 112 GLN A CA 1
ATOM 855 C C . GLN A 1 112 ? 39.251 92.693 -10.362 1.00 62.59 112 GLN A C 1
ATOM 856 O O . GLN A 1 112 ? 39.999 93.053 -9.445 1.00 63.36 112 GLN A O 1
ATOM 862 N N . ALA A 1 113 ? 38.099 92.047 -10.158 1.00 61.60 113 ALA A N 1
ATOM 863 C CA . ALA A 1 113 ? 37.646 91.671 -8.813 1.00 61.46 113 ALA A CA 1
ATOM 864 C C . ALA A 1 113 ? 38.689 90.814 -8.087 1.00 60.92 113 ALA A C 1
ATOM 865 O O . ALA A 1 113 ? 38.965 91.034 -6.899 1.00 61.53 113 ALA A O 1
ATOM 867 N N . LEU A 1 114 ? 39.279 89.864 -8.815 1.00 60.09 114 LEU A N 1
ATOM 868 C CA . LEU A 1 114 ? 40.322 89.008 -8.264 1.00 59.98 114 LEU A CA 1
ATOM 869 C C . LEU A 1 114 ? 41.528 89.831 -7.788 1.00 62.36 114 LEU A C 1
ATOM 870 O O . LEU A 1 114 ? 42.030 89.614 -6.689 1.00 62.18 114 LEU A O 1
ATOM 875 N N . LEU A 1 115 ? 41.970 90.781 -8.605 1.00 64.90 115 LEU A N 1
ATOM 876 C CA . LEU A 1 115 ? 43.099 91.636 -8.240 1.00 67.89 115 LEU A CA 1
ATOM 877 C C . LEU A 1 115 ? 42.795 92.586 -7.078 1.00 70.28 115 LEU A C 1
ATOM 878 O O . LEU A 1 115 ? 43.707 92.929 -6.321 1.00 71.46 115 LEU A O 1
ATOM 883 N N . ASP A 1 116 ? 41.526 92.996 -6.937 1.00 71.71 116 ASP A N 1
ATOM 884 C CA . ASP A 1 116 ? 41.091 93.884 -5.834 1.00 74.41 116 ASP A CA 1
ATOM 885 C C . ASP A 1 116 ? 41.254 93.248 -4.456 1.00 74.51 116 ASP A C 1
ATOM 886 O O . ASP A 1 116 ? 41.737 93.899 -3.520 1.00 75.43 116 ASP A O 1
ATOM 891 N N . LYS A 1 117 ? 40.834 91.984 -4.336 1.00 73.50 117 LYS A N 1
ATOM 892 C CA . LYS A 1 117 ? 41.313 91.112 -3.270 1.00 73.87 117 LYS A CA 1
ATOM 893 C C . LYS A 1 117 ? 42.804 90.989 -3.525 1.00 75.03 117 LYS A C 1
ATOM 894 O O . LYS A 1 117 ? 43.213 90.648 -4.628 1.00 75.58 117 LYS A O 1
ATOM 900 N N . GLU A 1 118 ? 43.641 91.259 -2.546 1.00 76.57 118 GLU A N 1
ATOM 901 C CA . GLU A 1 118 ? 45.062 91.262 -2.864 1.00 78.06 118 GLU A CA 1
ATOM 902 C C . GLU A 1 118 ? 45.717 89.904 -2.614 1.00 76.52 118 GLU A C 1
ATOM 903 O O . GLU A 1 118 ? 46.768 89.826 -1.977 1.00 77.84 118 GLU A O 1
ATOM 909 N N . VAL A 1 119 ? 45.095 88.849 -3.143 1.00 74.46 119 VAL A N 1
ATOM 910 C CA . VAL A 1 119 ? 45.560 87.475 -2.974 1.00 72.31 119 VAL A CA 1
ATOM 911 C C . VAL A 1 119 ? 46.686 87.120 -3.964 1.00 71.79 119 VAL A C 1
ATOM 912 O O . VAL A 1 119 ? 46.623 87.476 -5.141 1.00 72.12 119 VAL A O 1
ATOM 916 N N . ASP A 1 120 ? 47.716 86.433 -3.465 1.00 70.79 120 ASP A N 1
ATOM 917 C CA . ASP A 1 120 ? 48.886 86.032 -4.259 1.00 69.94 120 ASP A CA 1
ATOM 918 C C . ASP A 1 120 ? 48.526 84.973 -5.316 1.00 67.24 120 ASP A C 1
ATOM 919 O O . ASP A 1 120 ? 48.142 83.845 -4.983 1.00 65.77 120 ASP A O 1
ATOM 924 N N . LEU A 1 121 ? 48.659 85.358 -6.587 1.00 66.26 121 LEU A N 1
ATOM 925 C CA . LEU A 1 121 ? 48.268 84.529 -7.738 1.00 63.02 121 LEU A CA 1
ATOM 926 C C . LEU A 1 121 ? 49.469 83.871 -8.420 1.00 61.75 121 LEU A C 1
ATOM 927 O O . LEU A 1 121 ? 49.333 83.247 -9.477 1.00 60.31 121 LEU A O 1
ATOM 932 N N . THR A 1 122 ? 50.636 84.009 -7.795 1.00 60.93 122 THR A N 1
ATOM 933 C CA . THR A 1 122 ? 51.907 83.534 -8.337 1.00 60.43 122 THR A CA 1
ATOM 934 C C . THR A 1 122 ? 51.875 82.006 -8.517 1.00 57.98 122 THR A C 1
ATOM 935 O O . THR A 1 122 ? 51.661 81.280 -7.554 1.00 56.73 122 THR A O 1
ATOM 939 N N . GLY A 1 123 ? 52.031 81.526 -9.753 1.00 57.10 123 GLY A N 1
ATOM 940 C CA . GLY A 1 123 ? 52.009 80.079 -10.041 1.00 54.85 123 GLY A CA 1
ATOM 941 C C . GLY A 1 123 ? 50.632 79.461 -10.325 1.00 52.82 123 GLY A C 1
ATOM 942 O O . GLY A 1 123 ? 50.521 78.256 -10.614 1.00 51.58 123 GLY A O 1
ATOM 943 N N . LEU A 1 124 ? 49.576 80.263 -10.205 1.00 52.12 124 LEU A N 1
ATOM 944 C CA . LEU A 1 124 ? 48.233 79.843 -10.638 1.00 49.89 124 LEU A CA 1
ATOM 945 C C . LEU A 1 124 ? 48.258 79.569 -12.146 1.00 49.64 124 LEU A C 1
ATOM 946 O O . LEU A 1 124 ? 48.834 80.358 -12.907 1.00 51.04 124 LEU A O 1
ATOM 951 N N . THR A 1 125 ? 47.675 78.446 -12.563 1.00 47.49 125 THR A N 1
ATOM 952 C CA . THR A 1 125 ? 47.563 78.075 -13.983 1.00 47.46 125 THR A CA 1
ATOM 953 C C . THR A 1 125 ? 46.125 78.295 -14.496 1.00 45.99 125 THR A C 1
ATOM 954 O O . THR A 1 125 ? 45.162 77.798 -13.906 1.00 45.11 125 THR A O 1
ATOM 958 N N . VAL A 1 126 ? 45.988 79.039 -15.589 1.00 46.25 126 VAL A N 1
ATOM 959 C CA . VAL A 1 126 ? 44.679 79.332 -16.161 1.00 45.36 126 VAL A CA 1
ATOM 960 C C . VAL A 1 126 ? 44.623 79.044 -17.658 1.00 45.30 126 VAL A C 1
ATOM 961 O O . VAL A 1 126 ? 45.655 78.990 -18.331 1.00 46.56 126 VAL A O 1
ATOM 965 N N . HIS A 1 127 ? 43.409 78.843 -18.157 1.00 44.02 127 HIS A N 1
ATOM 966 C CA . HIS A 1 127 ? 43.126 78.846 -19.588 1.00 44.10 127 HIS A CA 1
ATOM 967 C C . HIS A 1 127 ? 42.159 79.986 -19.872 1.00 44.61 127 HIS A C 1
ATOM 968 O O . HIS A 1 127 ? 41.217 80.226 -19.094 1.00 43.80 127 HIS A O 1
ATOM 975 N N . LEU A 1 128 ? 42.366 80.682 -20.988 1.00 45.89 128 LEU A N 1
ATOM 976 C CA . LEU A 1 128 ? 41.422 81.717 -21.379 1.00 46.41 128 LEU A CA 1
ATOM 977 C C . LEU A 1 128 ? 40.315 81.134 -22.237 1.00 45.54 128 LEU A C 1
ATOM 978 O O . LEU A 1 128 ? 40.598 80.446 -23.215 1.00 45.41 128 LEU A O 1
ATOM 995 N N . ILE A 1 130 ? 37.454 81.630 -24.990 1.00 45.36 130 ILE A N 1
ATOM 996 C CA . ILE A 1 130 ? 36.987 82.519 -26.059 1.00 47.41 130 ILE A CA 1
ATOM 997 C C . ILE A 1 130 ? 35.532 82.158 -26.353 1.00 46.62 130 ILE A C 1
ATOM 998 O O . ILE A 1 130 ? 35.219 80.994 -26.587 1.00 45.39 130 ILE A O 1
ATOM 1003 N N . ASP A 1 131 ? 34.643 83.143 -26.293 1.00 47.64 131 ASP A N 1
ATOM 1004 C CA . ASP A 1 131 ? 33.275 82.950 -26.765 1.00 47.33 131 ASP A CA 1
ATOM 1005 C C . ASP A 1 131 ? 33.345 83.236 -28.260 1.00 48.87 131 ASP A C 1
ATOM 1006 O O . ASP A 1 131 ? 33.593 84.378 -28.666 1.00 49.86 131 ASP A O 1
ATOM 1011 N N . SER A 1 132 ? 33.140 82.198 -29.069 1.00 47.69 132 SER A N 1
ATOM 1012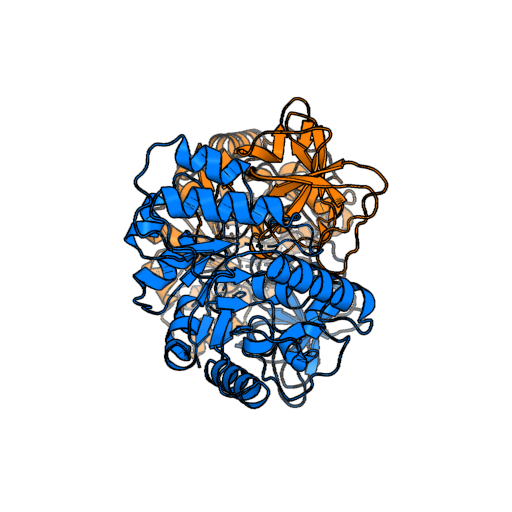 C CA . SER A 1 132 ? 33.198 82.327 -30.524 1.00 48.34 132 SER A CA 1
ATOM 1013 C C . SER A 1 132 ? 31.796 82.194 -31.154 1.00 48.27 132 SER A C 1
ATOM 1014 O O . SER A 1 132 ? 31.654 82.131 -32.378 1.00 48.44 132 SER A O 1
ATOM 1017 N N . GLY A 1 133 ? 30.767 82.159 -30.310 1.00 47.11 133 GLY A N 1
ATOM 1018 C CA . GLY A 1 133 ? 29.395 82.063 -30.785 1.00 47.85 133 GLY A CA 1
ATOM 1019 C C . GLY A 1 133 ? 28.524 81.162 -29.941 1.00 46.48 133 GLY A C 1
ATOM 1020 O O . GLY A 1 133 ? 27.356 80.955 -30.253 1.00 47.38 133 GLY A O 1
ATOM 1021 N N . MET A 1 134 ? 29.081 80.618 -28.862 1.00 45.71 134 MET A N 1
ATOM 1022 C CA . MET A 1 134 ? 28.264 79.872 -27.904 1.00 44.40 134 MET A CA 1
ATOM 1023 C C . MET A 1 134 ? 27.470 80.894 -27.069 1.00 44.38 134 MET A C 1
ATOM 1024 O O . MET A 1 134 ? 26.361 80.601 -26.600 1.00 44.45 134 MET A O 1
ATOM 1029 N N . GLY A 1 135 ? 28.020 82.101 -26.926 1.00 45.10 135 GLY A N 1
ATOM 1030 C CA . GLY A 1 135 ? 27.347 83.192 -26.223 1.00 45.79 135 GLY A CA 1
ATOM 1031 C C . GLY A 1 135 ? 27.123 82.920 -24.738 1.00 44.67 135 GLY A C 1
ATOM 1032 O O . GLY A 1 135 ? 26.231 83.515 -24.107 1.00 44.53 135 GLY A O 1
ATOM 1033 N N . ARG A 1 136 ? 27.959 82.053 -24.173 1.00 42.55 136 ARG A N 1
ATOM 1034 C CA . ARG A 1 136 ? 27.782 81.623 -22.807 1.00 41.36 136 ARG A CA 1
ATOM 1035 C C . ARG A 1 136 ? 28.758 82.354 -21.893 1.00 42.31 136 ARG A C 1
ATOM 1036 O O . ARG A 1 136 ? 28.356 83.297 -21.200 1.00 43.27 136 ARG A O 1
ATOM 1044 N N . ILE A 1 137 ? 30.027 81.932 -21.886 1.00 42.17 137 ILE A N 1
ATOM 1045 C CA . ILE A 1 137 ? 31.111 82.688 -21.248 1.00 43.30 137 ILE A CA 1
ATOM 1046 C C . ILE A 1 137 ? 32.311 82.857 -22.201 1.00 44.85 137 ILE A C 1
ATOM 1047 O O . ILE A 1 137 ? 32.464 82.091 -23.166 1.00 44.76 137 ILE A O 1
ATOM 1052 N N . GLY A 1 138 ? 33.139 83.863 -21.937 1.00 46.10 138 GLY A N 1
ATOM 1053 C CA . GLY A 1 138 ? 34.441 83.988 -22.596 1.00 47.72 138 GLY A CA 1
ATOM 1054 C C . GLY A 1 138 ? 34.643 85.320 -23.288 1.00 50.11 138 GLY A C 1
ATOM 1055 O O . GLY A 1 138 ? 33.683 86.065 -23.520 1.00 50.97 138 GLY A O 1
ATOM 1056 N N . PHE A 1 139 ? 35.893 85.614 -23.637 1.00 51.24 139 PHE A N 1
ATOM 1057 C CA . PHE A 1 139 ? 36.226 86.850 -24.337 1.00 53.70 139 PHE A CA 1
ATOM 1058 C C . PHE A 1 139 ? 35.719 86.826 -25.775 1.00 54.69 139 PHE A C 1
ATOM 1059 O O . PHE A 1 139 ? 35.882 85.835 -26.478 1.00 53.79 139 PHE A O 1
ATOM 1067 N N . ARG A 1 140 ? 35.122 87.931 -26.210 1.00 56.81 140 ARG A N 1
ATOM 1068 C CA . ARG A 1 140 ? 34.564 88.012 -27.559 1.00 58.16 140 ARG A CA 1
ATOM 1069 C C . ARG A 1 140 ? 35.454 88.805 -28.514 1.00 60.65 140 ARG A C 1
ATOM 1070 O O . ARG A 1 140 ? 35.367 88.619 -29.728 1.00 61.68 140 ARG A O 1
ATOM 1078 N N . GLU A 1 141 ? 36.321 89.659 -27.969 1.00 62.57 141 GLU A N 1
ATOM 1079 C CA . GLU A 1 141 ? 37.205 90.523 -28.783 1.00 65.00 141 GLU A CA 1
ATOM 1080 C C . GLU A 1 141 ? 38.693 90.186 -28.646 1.00 65.54 141 GLU A C 1
ATOM 1081 O O . GLU A 1 141 ? 39.180 89.907 -27.548 1.00 65.31 141 GLU A O 1
ATOM 1087 N N . ALA A 1 142 ? 39.408 90.228 -29.769 1.00 67.09 142 ALA A N 1
ATOM 1088 C CA . ALA A 1 142 ? 40.849 89.951 -29.809 1.00 67.57 142 ALA A CA 1
ATOM 1089 C C . ALA A 1 142 ? 41.670 90.786 -28.817 1.00 69.29 142 ALA A C 1
ATOM 1090 O O . ALA A 1 142 ? 42.646 90.287 -28.227 1.00 68.72 142 ALA A O 1
ATOM 1092 N N . SER A 1 143 ? 41.285 92.053 -28.645 1.00 71.06 143 SER A N 1
ATOM 1093 C CA . SER A 1 143 ? 42.019 92.955 -27.747 1.00 72.86 143 SER A CA 1
ATOM 1094 C C . SER A 1 143 ? 41.666 92.723 -26.275 1.00 71.97 143 SER A C 1
ATOM 1095 O O . SER A 1 143 ? 42.502 92.966 -25.401 1.00 72.21 143 SER A O 1
ATOM 1098 N N . GLU A 1 144 ? 40.439 92.258 -26.004 1.00 70.84 144 GLU A N 1
ATOM 1099 C CA . GLU A 1 144 ? 40.050 91.868 -24.640 1.00 70.00 144 GLU A CA 1
ATOM 1100 C C . GLU A 1 144 ? 40.959 90.763 -24.122 1.00 68.39 144 GLU A C 1
ATOM 1101 O O . GLU A 1 144 ? 41.389 90.789 -22.961 1.00 68.22 144 GLU A O 1
ATOM 1107 N N . VAL A 1 145 ? 41.268 89.817 -25.006 1.00 67.70 145 VAL A N 1
ATOM 1108 C CA . VAL A 1 145 ? 42.029 88.611 -24.672 1.00 66.29 145 VAL A CA 1
ATOM 1109 C C . VAL A 1 145 ? 43.465 88.943 -24.309 1.00 67.76 145 VAL A C 1
ATOM 1110 O O . VAL A 1 145 ? 44.021 88.404 -23.339 1.00 66.89 145 VAL A O 1
ATOM 1114 N N . GLU A 1 146 ? 44.064 89.831 -25.090 1.00 70.08 146 GLU A N 1
ATOM 1115 C CA . GLU A 1 146 ? 45.465 90.183 -24.870 1.00 71.88 146 GLU A CA 1
ATOM 1116 C C . GLU A 1 146 ? 45.662 91.083 -23.653 1.00 72.68 146 GLU A C 1
ATOM 1117 O O . GLU A 1 146 ? 46.711 91.034 -23.011 1.00 73.52 146 GLU A O 1
ATOM 1123 N N . GLN A 1 147 ? 44.657 91.896 -23.336 1.00 73.03 147 GLN A N 1
ATOM 1124 C CA . GLN A 1 147 ? 44.663 92.681 -22.107 1.00 73.80 147 GLN A CA 1
ATOM 1125 C C . GLN A 1 147 ? 44.615 91.725 -20.908 1.00 71.83 147 GLN A C 1
ATOM 1126 O O . GLN A 1 147 ? 45.354 91.896 -19.936 1.00 71.93 147 GLN A O 1
ATOM 1132 N N . ALA A 1 148 ? 43.754 90.712 -21.003 1.00 69.93 148 ALA A N 1
ATOM 1133 C CA . ALA A 1 148 ? 43.626 89.698 -19.970 1.00 68.25 148 ALA A CA 1
ATOM 1134 C C . ALA A 1 148 ? 44.945 88.958 -19.757 1.00 68.24 148 ALA A C 1
ATOM 1135 O O . ALA A 1 148 ? 45.470 88.924 -18.644 1.00 68.02 148 ALA A O 1
ATOM 1137 N N . GLN A 1 149 ? 45.481 88.385 -20.833 1.00 68.80 149 GLN A N 1
ATOM 1138 C CA . GLN A 1 149 ? 46.731 87.619 -20.792 1.00 69.15 149 GLN A CA 1
ATOM 1139 C C . GLN A 1 149 ? 47.867 88.456 -20.195 1.00 71.04 149 GLN A C 1
ATOM 1140 O O . GLN A 1 149 ? 48.729 87.943 -19.459 1.00 70.69 149 GLN A O 1
ATOM 1146 N N . ASP A 1 150 ? 47.845 89.748 -20.501 1.00 72.47 150 ASP A N 1
ATOM 1147 C CA . ASP A 1 150 ? 48.836 90.673 -20.000 1.00 74.52 150 ASP A CA 1
ATOM 1148 C C . ASP A 1 150 ? 48.659 90.914 -18.502 1.00 73.58 150 ASP A C 1
ATOM 1149 O O . ASP A 1 150 ? 49.633 90.829 -17.751 1.00 73.79 150 ASP A O 1
ATOM 1154 N N . LEU A 1 151 ? 47.432 91.216 -18.073 1.00 72.25 151 LEU A N 1
ATOM 1155 C CA . LEU A 1 151 ? 47.157 91.460 -16.653 1.00 71.67 151 LEU A CA 1
ATOM 1156 C C . LEU A 1 151 ? 47.529 90.259 -15.785 1.00 69.68 151 LEU A C 1
ATOM 1157 O O . LEU A 1 151 ? 48.089 90.423 -14.693 1.00 70.15 151 LEU A O 1
ATOM 1162 N N . LEU A 1 152 ? 47.228 89.058 -16.275 1.00 67.22 152 LEU A N 1
ATOM 1163 C CA . LEU A 1 152 ? 47.499 87.831 -15.525 1.00 65.28 152 LEU A CA 1
ATOM 1164 C C . LEU A 1 152 ? 48.993 87.547 -15.413 1.00 66.00 152 LEU A C 1
ATOM 1165 O O . LEU A 1 152 ? 49.489 87.275 -14.317 1.00 65.46 152 LEU A O 1
ATOM 1170 N N . GLN A 1 153 ? 49.708 87.633 -16.533 1.00 67.19 153 GLN A N 1
ATOM 1171 C CA . GLN A 1 153 ? 51.168 87.453 -16.524 1.00 68.48 153 GLN A CA 1
ATOM 1172 C C . GLN A 1 153 ? 51.905 88.411 -15.597 1.00 70.00 153 GLN A C 1
ATOM 1173 O O . GLN A 1 153 ? 52.888 88.006 -14.966 1.00 70.51 153 GLN A O 1
ATOM 1179 N N . GLN A 1 154 ? 51.421 89.652 -15.495 1.00 71.06 154 GLN A N 1
ATOM 1180 C CA . GLN A 1 154 ? 52.020 90.662 -14.600 1.00 72.82 154 GLN A CA 1
ATOM 1181 C C . GLN A 1 154 ? 51.913 90.313 -13.110 1.00 71.72 154 GLN A C 1
ATOM 1182 O O . GLN A 1 154 ? 52.683 90.831 -12.300 1.00 72.90 154 GLN A O 1
ATOM 1188 N N . HIS A 1 155 ? 50.948 89.459 -12.757 1.00 69.58 155 HIS A N 1
ATOM 1189 C CA . HIS A 1 155 ? 50.757 89.018 -11.364 1.00 68.43 155 HIS A CA 1
ATOM 1190 C C . HIS A 1 155 ? 51.241 87.595 -11.110 1.00 66.17 155 HIS A C 1
ATOM 1191 O O . HIS A 1 155 ? 50.881 86.981 -10.099 1.00 65.10 155 HIS A O 1
ATOM 1198 N N . GLY A 1 156 ? 52.058 87.082 -12.031 1.00 65.64 156 GLY A N 1
ATOM 1199 C CA . GLY A 1 156 ? 52.679 85.763 -11.893 1.00 64.19 156 GLY A CA 1
ATOM 1200 C C . GLY A 1 156 ? 51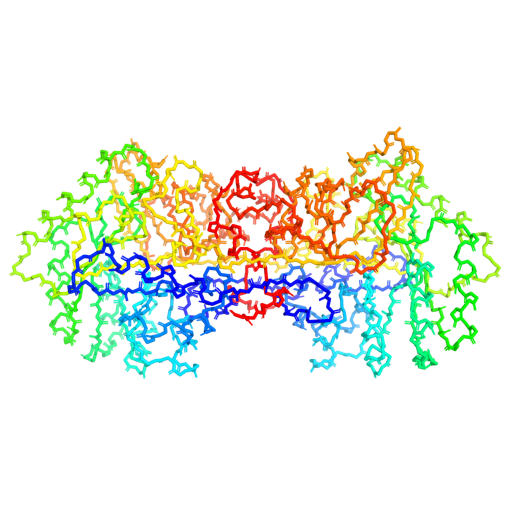.823 84.555 -12.267 1.00 62.01 156 GLY A C 1
ATOM 1201 O O . GLY A 1 156 ? 52.206 83.414 -11.984 1.00 60.28 156 GLY A O 1
ATOM 1202 N N . VAL A 1 157 ? 50.676 84.806 -12.901 1.00 61.53 157 VAL A N 1
ATOM 1203 C CA . VAL A 1 157 ? 49.800 83.741 -13.407 1.00 60.08 157 VAL A CA 1
ATOM 1204 C C . VAL A 1 157 ? 50.408 83.122 -14.670 1.00 60.26 157 VAL A C 1
ATOM 1205 O O . VAL A 1 157 ? 50.910 83.837 -15.543 1.00 61.87 157 VAL A O 1
ATOM 1209 N N . CYS A 1 158 ? 50.371 81.796 -14.750 1.00 58.73 158 CYS A N 1
ATOM 1210 C CA . CYS A 1 158 ? 50.821 81.076 -15.935 1.00 59.07 158 CYS A CA 1
ATOM 1211 C C . CYS A 1 158 ? 49.630 80.765 -16.869 1.00 56.83 158 CYS A C 1
ATOM 1212 O O . CYS A 1 158 ? 48.777 79.940 -16.544 1.00 55.12 158 CYS A O 1
ATOM 1215 N N . VAL A 1 159 ? 49.582 81.436 -18.018 1.00 56.44 159 VAL A N 1
ATOM 1216 C CA . VAL A 1 159 ? 48.510 81.241 -19.005 1.00 55.05 159 VAL A CA 1
ATOM 1217 C C . VAL A 1 159 ? 48.866 80.085 -19.954 1.00 54.24 159 VAL A C 1
ATOM 1218 O O . VAL A 1 159 ? 49.495 80.288 -20.995 1.00 54.62 159 VAL A O 1
ATOM 1222 N N . GLU A 1 160 ? 48.466 78.871 -19.574 1.00 51.96 160 GLU A N 1
ATOM 1223 C CA . GLU A 1 160 ? 48.909 77.667 -20.275 1.00 51.58 160 GLU A CA 1
ATOM 1224 C C . GLU A 1 160 ? 48.062 77.316 -21.507 1.00 50.45 160 GLU A C 1
ATOM 1225 O O . GLU A 1 160 ? 48.537 76.612 -22.408 1.00 51.30 160 GLU A O 1
ATOM 1231 N N . GLY A 1 161 ? 46.823 77.795 -21.558 1.00 48.44 161 GLY A N 1
ATOM 1232 C CA . GLY A 1 161 ? 45.919 77.359 -22.615 1.00 46.03 161 GLY A CA 1
ATOM 1233 C C . GLY A 1 161 ? 44.871 78.359 -23.038 1.00 45.75 161 GLY A C 1
ATOM 1234 O O . GLY A 1 161 ? 44.688 79.401 -22.413 1.00 45.57 161 GLY A O 1
ATOM 1235 N N . ILE A 1 162 ? 44.148 78.016 -24.096 1.00 45.30 162 ILE A N 1
ATOM 1236 C CA . ILE A 1 162 ? 43.130 78.899 -24.628 1.00 45.63 162 ILE A CA 1
ATOM 1237 C C . ILE A 1 162 ? 42.129 77.994 -25.311 1.00 44.38 162 ILE A C 1
ATOM 1238 O O . ILE A 1 162 ? 42.513 77.031 -25.975 1.00 44.54 162 ILE A O 1
ATOM 1243 N N . PHE A 1 163 ? 40.843 78.243 -25.102 1.00 43.20 163 PHE A N 1
ATOM 1244 C CA . PHE A 1 163 ? 39.856 77.383 -25.694 1.00 41.98 163 PHE A CA 1
ATOM 1245 C C . PHE A 1 163 ? 38.596 78.093 -26.012 1.00 41.97 163 PHE A C 1
ATOM 1246 O O . PHE A 1 163 ? 38.337 79.191 -25.500 1.00 42.74 163 PHE A O 1
ATOM 1254 N N . THR A 1 164 ? 37.853 77.457 -26.908 1.00 41.41 164 THR A N 1
ATOM 1255 C CA . THR A 1 164 ? 36.496 77.818 -27.209 1.00 41.49 164 THR A CA 1
ATOM 1256 C C . THR A 1 164 ? 35.628 76.563 -27.216 1.00 39.90 164 THR A C 1
ATOM 1257 O O . THR A 1 164 ? 36.128 75.433 -27.048 1.00 39.61 164 THR A O 1
ATOM 1261 N N . HIS A 1 165 ? 34.328 76.770 -27.379 1.00 39.74 165 HIS A N 1
ATOM 1262 C CA . HIS A 1 165 ? 33.344 75.687 -27.367 1.00 38.22 165 HIS A CA 1
ATOM 1263 C C . HIS A 1 165 ? 32.300 75.918 -28.468 1.00 38.77 165 HIS A C 1
ATOM 1264 O O . HIS A 1 165 ? 31.879 77.059 -28.704 1.00 40.35 165 HIS A O 1
ATOM 1271 N N . PHE A 1 166 ? 31.885 74.835 -29.131 1.00 37.77 166 PHE A N 1
ATOM 1272 C CA . PHE A 1 166 ? 30.973 74.917 -30.267 1.00 37.81 166 PHE A CA 1
ATOM 1273 C C . PHE A 1 166 ? 29.527 74.609 -29.905 1.00 37.45 166 PHE A C 1
ATOM 1274 O O . PHE A 1 166 ? 29.250 73.636 -29.198 1.00 37.49 166 PHE A O 1
ATOM 1282 N N . ALA A 1 167 ? 28.616 75.424 -30.434 1.00 38.33 167 ALA A N 1
ATOM 1283 C CA . ALA A 1 167 ? 27.178 75.322 -30.164 1.00 37.85 167 ALA A CA 1
ATOM 1284 C C . ALA A 1 167 ? 26.465 74.312 -31.045 1.00 37.70 167 ALA A C 1
ATOM 1285 O O . ALA A 1 167 ? 25.364 73.859 -30.714 1.00 36.46 167 ALA A O 1
ATOM 1287 N N . THR A 1 168 ? 27.047 73.993 -32.195 1.00 39.23 168 THR A N 1
ATOM 1288 C CA . THR A 1 168 ? 26.288 73.232 -33.212 1.00 40.52 168 THR A CA 1
ATOM 1289 C C . THR A 1 168 ? 27.129 72.185 -33.948 1.00 40.69 168 THR A C 1
ATOM 1290 O O . THR A 1 168 ? 26.868 71.892 -35.121 1.00 41.11 168 THR A O 1
ATOM 1294 N N . ALA A 1 169 ? 28.124 71.615 -33.260 1.00 40.39 169 ALA A N 1
ATOM 1295 C CA . ALA A 1 169 ? 29.007 70.612 -33.874 1.00 40.57 169 ALA A CA 1
ATOM 1296 C C . ALA A 1 169 ? 28.249 69.307 -34.208 1.00 40.24 169 ALA A C 1
ATOM 1297 O O . ALA A 1 169 ? 28.683 68.518 -35.053 1.00 39.64 169 ALA A O 1
ATOM 1299 N N . ASP A 1 170 ? 27.098 69.122 -33.570 1.00 40.42 170 ASP A N 1
ATOM 1300 C CA . ASP A 1 170 ? 26.326 67.881 -33.664 1.00 40.89 170 ASP A CA 1
ATOM 1301 C C . ASP A 1 170 ? 25.127 67.982 -34.618 1.00 41.88 170 ASP A C 1
ATOM 1302 O O . ASP A 1 170 ? 24.206 67.157 -34.569 1.00 41.35 170 ASP A O 1
ATOM 1307 N N . GLU A 1 171 ? 25.136 68.998 -35.478 1.00 43.29 171 GLU A N 1
ATOM 1308 C CA . GLU A 1 171 ? 24.065 69.186 -36.459 1.00 44.84 171 GLU A CA 1
ATOM 1309 C C . GLU A 1 171 ? 24.570 68.930 -37.875 1.00 45.79 171 GLU A C 1
ATOM 1310 O O . GLU A 1 171 ? 25.770 69.033 -38.152 1.00 46.59 171 GLU A O 1
ATOM 1316 N N . GLU A 1 172 ? 23.626 68.607 -38.756 1.00 46.23 172 GLU A N 1
ATOM 1317 C CA . GLU A 1 172 ? 23.870 68.369 -40.169 1.00 47.34 172 GLU A CA 1
ATOM 1318 C C . GLU A 1 172 ? 24.501 69.585 -40.828 1.00 48.19 172 GLU A C 1
ATOM 1319 O O . GLU A 1 172 ? 25.497 69.464 -41.528 1.00 48.55 172 GLU A O 1
ATOM 1325 N N . SER A 1 173 ? 23.902 70.751 -40.602 1.00 48.49 173 SER A N 1
ATOM 1326 C CA . SER A 1 173 ? 24.436 72.010 -41.131 1.00 49.84 173 SER A CA 1
ATOM 1327 C C . SER A 1 173 ? 25.753 72.409 -40.444 1.00 49.81 173 SER A C 1
ATOM 1328 O O . SER A 1 173 ? 25.863 72.374 -39.213 1.00 48.17 173 SER A O 1
ATOM 1331 N N . ASP A 1 174 ? 26.723 72.801 -41.264 1.00 51.07 174 ASP A N 1
ATOM 1332 C CA . ASP A 1 174 ? 28.034 73.234 -40.809 1.00 52.33 174 ASP A CA 1
ATOM 1333 C C . ASP A 1 174 ? 28.219 74.756 -40.784 1.00 53.05 174 ASP A C 1
ATOM 1334 O O . ASP A 1 174 ? 29.285 75.232 -40.393 1.00 53.13 174 ASP A O 1
ATOM 1339 N N . ASP A 1 175 ? 27.205 75.513 -41.205 1.00 52.97 175 ASP A N 1
ATOM 1340 C CA . ASP A 1 175 ? 27.337 76.981 -41.337 1.00 54.12 175 ASP A CA 1
ATOM 1341 C C . ASP A 1 175 ? 27.764 77.660 -40.026 1.00 52.68 175 ASP A C 1
ATOM 1342 O O . ASP A 1 175 ? 28.782 78.341 -39.988 1.00 52.40 175 ASP A O 1
ATOM 1347 N N . TYR A 1 176 ? 26.976 77.466 -38.962 1.00 50.63 176 TYR A N 1
ATOM 1348 C CA . TYR A 1 176 ? 27.288 78.078 -37.670 1.00 49.26 176 TYR A CA 1
ATOM 1349 C C . TYR A 1 176 ? 28.616 77.548 -37.106 1.00 47.84 176 TYR A C 1
ATOM 1350 O O . TYR A 1 176 ? 29.434 78.323 -36.608 1.00 47.46 176 TYR A O 1
ATOM 1359 N N . PHE A 1 177 ? 28.828 76.240 -37.210 1.00 46.00 177 PHE A N 1
ATOM 1360 C CA . PHE A 1 177 ? 30.100 75.643 -36.800 1.00 45.63 177 PHE A CA 1
ATOM 1361 C C . PHE A 1 177 ? 31.290 76.347 -37.471 1.00 47.24 177 PHE A C 1
ATOM 1362 O O . PHE A 1 177 ? 32.196 76.839 -36.786 1.00 47.28 177 PHE A O 1
ATOM 1370 N N . ASN A 1 178 ? 31.280 76.423 -38.801 1.00 48.24 178 ASN A N 1
ATOM 1371 C CA . ASN A 1 178 ? 32.361 77.117 -39.518 1.00 50.50 178 ASN A CA 1
ATOM 1372 C C . ASN A 1 178 ? 32.576 78.578 -39.144 1.00 50.90 178 ASN A C 1
ATOM 1373 O O . ASN A 1 178 ? 33.730 79.015 -39.047 1.00 51.00 178 ASN A O 1
ATOM 1378 N N . ALA A 1 179 ? 31.492 79.333 -38.942 1.00 50.12 179 ALA A N 1
ATOM 1379 C CA . ALA A 1 179 ? 31.651 80.734 -38.515 1.00 51.40 179 ALA A CA 1
ATOM 1380 C C . ALA A 1 179 ? 32.375 80.811 -37.149 1.00 50.40 179 ALA A C 1
ATOM 1381 O O . ALA A 1 179 ? 33.290 81.617 -36.958 1.00 51.61 179 ALA A O 1
ATOM 1383 N N . GLN A 1 180 ? 31.996 79.936 -36.223 1.00 48.36 180 GLN A N 1
ATOM 1384 C CA . GLN A 1 180 ? 32.645 79.870 -34.913 1.00 47.43 180 GLN A CA 1
ATOM 1385 C C . GLN A 1 180 ? 34.116 79.542 -35.050 1.00 47.95 180 GLN A C 1
ATOM 1386 O O . GLN A 1 180 ? 34.968 80.226 -34.466 1.00 49.77 180 GLN A O 1
ATOM 1392 N N . LEU A 1 181 ? 34.420 78.519 -35.845 1.00 48.35 181 LEU A N 1
ATOM 1393 C CA . LEU A 1 181 ? 35.801 78.079 -36.061 1.00 49.89 181 LEU A CA 1
ATOM 1394 C C . LEU A 1 181 ? 36.659 79.208 -36.622 1.00 52.25 181 LEU A C 1
ATOM 1395 O O . LEU A 1 181 ? 37.749 79.489 -36.108 1.00 53.01 181 LEU A O 1
ATOM 1400 N N . GLU A 1 182 ? 36.160 79.864 -37.666 1.00 54.43 182 GLU A N 1
ATOM 1401 C CA . GLU A 1 182 ? 36.902 80.965 -38.290 1.00 57.02 182 GLU A CA 1
ATOM 1402 C C . GLU A 1 182 ? 37.111 82.143 -37.327 1.00 57.28 182 GLU A C 1
ATOM 1403 O O . GLU A 1 182 ? 38.192 82.738 -37.287 1.00 58.93 182 GLU A O 1
ATOM 1409 N N . ARG A 1 183 ? 36.079 82.458 -36.549 1.00 56.17 183 ARG A N 1
ATOM 1410 C CA . ARG A 1 183 ? 36.163 83.481 -35.509 1.00 56.81 183 ARG A CA 1
ATOM 1411 C C . ARG A 1 183 ? 37.279 83.164 -34.504 1.00 55.88 183 ARG A C 1
ATOM 1412 O O . ARG A 1 183 ? 38.111 84.033 -34.178 1.00 56.12 183 ARG A O 1
ATOM 1420 N N . PHE A 1 184 ? 37.299 81.915 -34.029 1.00 54.19 184 PHE A N 1
ATOM 1421 C CA . PHE A 1 184 ? 38.337 81.442 -33.119 1.00 53.59 184 PHE A CA 1
ATOM 1422 C C . PHE A 1 184 ? 39.717 81.595 -33.754 1.00 55.77 184 PHE A C 1
ATOM 1423 O O . PHE A 1 184 ? 40.616 82.192 -33.152 1.00 57.09 184 PHE A O 1
ATOM 1431 N N . LYS A 1 185 ? 39.885 81.068 -34.967 1.00 56.98 185 LYS A N 1
ATOM 1432 C CA . LYS A 1 185 ? 41.174 81.154 -35.662 1.00 59.06 185 LYS A CA 1
ATOM 1433 C C . LYS A 1 185 ? 41.622 82.603 -35.872 1.00 61.17 185 LYS A C 1
ATOM 1434 O O . LYS A 1 185 ? 42.818 82.909 -35.731 1.00 62.11 185 LYS A O 1
ATOM 1440 N N . THR A 1 186 ? 40.661 83.480 -36.179 1.00 62.02 186 THR A N 1
ATOM 1441 C CA . THR A 1 186 ? 40.899 84.933 -36.361 1.00 64.46 186 THR A CA 1
ATOM 1442 C C . THR A 1 186 ? 41.373 85.589 -35.064 1.00 64.16 186 THR A C 1
ATOM 1443 O O . THR A 1 186 ? 42.250 86.441 -35.092 1.00 66.25 186 THR A O 1
ATOM 1447 N N . ILE A 1 187 ? 40.781 85.193 -33.939 1.00 62.36 187 ILE A N 1
ATOM 1448 C CA . ILE A 1 187 ? 41.214 85.641 -32.621 1.00 62.11 187 ILE A CA 1
ATOM 1449 C C . ILE A 1 187 ? 42.659 85.206 -32.378 1.00 62.41 187 ILE A C 1
ATOM 1450 O O . ILE A 1 187 ? 43.519 86.052 -32.095 1.00 63.59 187 ILE A O 1
ATOM 1455 N N . LEU A 1 188 ? 42.937 83.905 -32.516 1.00 60.54 188 LEU A N 1
ATOM 1456 C CA . LEU A 1 188 ? 44.290 83.383 -32.264 1.00 60.66 188 LEU A CA 1
ATOM 1457 C C . LEU A 1 188 ? 45.377 84.042 -33.125 1.00 63.09 188 LEU A C 1
ATOM 1458 O O . LEU A 1 188 ? 46.477 84.319 -32.640 1.00 63.46 188 LEU A O 1
ATOM 1463 N N . ALA A 1 189 ? 45.050 84.271 -34.394 1.00 64.30 189 ALA A N 1
ATOM 1464 C CA . ALA A 1 189 ? 45.924 84.928 -35.350 1.00 67.47 189 ALA A CA 1
ATOM 1465 C C . ALA A 1 189 ? 46.263 86.377 -34.950 1.00 69.55 189 ALA A C 1
ATOM 1466 O O . ALA A 1 189 ? 47.341 86.881 -35.280 1.00 71.52 189 ALA A O 1
ATOM 1468 N N . SER A 1 190 ? 45.342 87.032 -34.242 1.00 69.87 190 SER A N 1
ATOM 1469 C CA . SER A 1 190 ? 45.513 88.430 -33.826 1.00 72.36 190 SER A CA 1
ATOM 1470 C C . SER A 1 190 ? 46.358 88.609 -32.563 1.00 72.35 190 SER A C 1
ATOM 1471 O O . SER A 1 190 ? 46.682 89.733 -32.193 1.00 73.38 190 SER A O 1
ATOM 1474 N N . MET A 1 191 ? 46.699 87.511 -31.894 1.00 70.54 191 MET A N 1
ATOM 1475 C CA . MET A 1 191 ? 47.472 87.588 -30.654 1.00 70.54 191 MET A CA 1
ATOM 1476 C C . MET A 1 191 ? 48.951 87.533 -30.971 1.00 71.92 191 MET A C 1
ATOM 1477 O O . MET A 1 191 ? 49.354 86.799 -31.864 1.00 72.25 191 MET A O 1
ATOM 1482 N N . LYS A 1 192 ? 49.763 88.295 -30.239 1.00 73.68 192 LYS A N 1
ATOM 1483 C CA . LYS A 1 192 ? 51.218 88.243 -30.413 1.00 75.30 192 LYS A CA 1
ATOM 1484 C C . LYS A 1 192 ? 51.820 86.992 -29.765 1.00 74.08 192 LYS A C 1
ATOM 1485 O O . LYS A 1 192 ? 52.899 86.539 -30.164 1.00 74.92 192 LYS A O 1
ATOM 1491 N N . GLU A 1 193 ? 51.131 86.455 -28.757 1.00 72.11 193 GLU A N 1
ATOM 1492 C CA . GLU A 1 193 ? 51.567 85.231 -28.090 1.00 70.86 193 GLU A CA 1
ATOM 1493 C C . GLU A 1 193 ? 50.368 84.334 -27.774 1.00 68.18 193 GLU A C 1
ATOM 1494 O O . GLU A 1 193 ? 49.548 84.630 -26.894 1.00 67.67 193 GLU A O 1
ATOM 1500 N N . VAL A 1 194 ? 50.267 83.244 -28.526 1.00 66.61 194 VAL A N 1
ATOM 1501 C CA . VAL A 1 194 ? 49.204 82.277 -28.352 1.00 63.54 194 VAL A CA 1
ATOM 1502 C C . VAL A 1 194 ? 49.616 81.313 -27.237 1.00 62.14 194 VAL A C 1
ATOM 1503 O O . VAL A 1 194 ? 50.723 80.770 -27.276 1.00 62.96 194 VAL A O 1
ATOM 1507 N N . PRO A 1 195 ? 48.745 81.114 -26.225 1.00 60.26 195 PRO A N 1
ATOM 1508 C CA . PRO A 1 195 ? 49.076 80.143 -25.170 1.00 58.68 195 PRO A CA 1
ATOM 1509 C C . PRO A 1 195 ? 49.262 78.744 -25.749 1.00 57.76 195 PRO A C 1
ATOM 1510 O O . PRO A 1 195 ? 48.621 78.397 -26.749 1.00 57.39 195 PRO A O 1
ATOM 1514 N N . GLU A 1 196 ? 50.125 77.958 -25.110 1.00 57.19 196 GLU A N 1
ATOM 1515 C CA . GLU A 1 196 ? 50.640 76.691 -25.652 1.00 57.03 196 GLU A CA 1
ATOM 1516 C C . GLU A 1 196 ? 49.577 75.664 -26.010 1.00 54.61 196 GLU A C 1
ATOM 1517 O O . GLU A 1 196 ? 49.659 75.014 -27.046 1.00 54.57 196 GLU A O 1
ATOM 1523 N N . LEU A 1 197 ? 48.598 75.498 -25.131 1.00 52.25 197 LEU A N 1
ATOM 1524 C CA . LEU A 1 197 ? 47.645 74.414 -25.269 1.00 50.35 197 LEU A CA 1
ATOM 1525 C C . LEU A 1 197 ? 46.325 74.939 -25.843 1.00 48.88 197 LEU A C 1
ATOM 1526 O O . LEU A 1 197 ? 45.547 75.569 -25.131 1.00 48.01 197 LEU A O 1
ATOM 1531 N N . VAL A 1 198 ? 46.100 74.699 -27.137 1.00 48.38 198 VAL A N 1
ATOM 1532 C CA . VAL A 1 198 ? 44.901 75.174 -27.829 1.00 47.07 198 VAL A CA 1
ATOM 1533 C C . VAL A 1 198 ? 43.908 74.021 -27.949 1.00 45.21 198 VAL A C 1
ATOM 1534 O O . VAL A 1 198 ? 44.260 72.947 -28.421 1.00 44.98 198 VAL A O 1
ATOM 1538 N N . HIS A 1 199 ? 42.673 74.237 -27.518 1.00 43.82 199 HIS A N 1
ATOM 1539 C CA . HIS A 1 199 ? 41.629 73.202 -27.640 1.00 42.15 199 HIS A CA 1
ATOM 1540 C C . HIS A 1 199 ? 40.253 73.790 -27.916 1.00 42.27 199 HIS A C 1
ATOM 1541 O O . HIS A 1 199 ? 39.960 74.909 -27.517 1.00 43.28 199 HIS A O 1
ATOM 1548 N N . ALA A 1 200 ? 39.419 73.027 -28.615 1.00 41.27 200 ALA A N 1
ATOM 1549 C CA . ALA A 1 200 ? 38.156 73.546 -29.097 1.00 41.89 200 ALA A CA 1
ATOM 1550 C C . ALA A 1 200 ? 37.143 72.432 -29.269 1.00 40.83 200 ALA A C 1
ATOM 1551 O O . ALA A 1 200 ? 35.933 72.692 -29.358 1.00 41.19 200 ALA A O 1
ATOM 1553 N N . SER A 1 201 ? 37.631 71.194 -29.293 1.00 39.59 201 SER A N 1
ATOM 1554 C CA . SER A 1 201 ? 36.838 70.061 -29.765 1.00 39.17 201 SER A CA 1
ATOM 1555 C C . SER A 1 201 ? 36.185 69.283 -28.632 1.00 37.73 201 SER A C 1
ATOM 1556 O O . SER A 1 201 ? 36.878 68.659 -27.820 1.00 37.96 201 SER A O 1
ATOM 1559 N N . ASN A 1 202 ? 34.862 69.325 -28.611 1.00 36.43 202 ASN A N 1
ATOM 1560 C CA . ASN A 1 202 ? 34.026 68.440 -27.809 1.00 35.70 202 ASN A CA 1
ATOM 1561 C C . ASN A 1 202 ? 33.812 67.094 -28.526 1.00 34.56 202 ASN A C 1
ATOM 1562 O O . ASN A 1 202 ? 34.392 66.880 -29.583 1.00 35.26 202 ASN A O 1
ATOM 1567 N N . SER A 1 203 ? 32.974 66.197 -27.985 1.00 34.13 203 SER A N 1
ATOM 1568 C CA . SER A 1 203 ? 32.670 64.907 -28.661 1.00 33.57 203 SER A CA 1
ATOM 1569 C C . SER A 1 203 ? 32.234 65.065 -30.125 1.00 34.24 203 SER A C 1
ATOM 1570 O O . SER A 1 203 ? 32.755 64.397 -31.030 1.00 34.30 203 SER A O 1
ATOM 1573 N N . ALA A 1 204 ? 31.254 65.935 -30.352 1.00 34.80 204 ALA A N 1
ATOM 1574 C CA . ALA A 1 204 ? 30.678 66.088 -31.690 1.00 35.74 204 ALA A CA 1
ATOM 1575 C C . ALA A 1 204 ? 31.731 66.590 -32.695 1.00 36.89 204 ALA A C 1
ATOM 1576 O O . ALA A 1 204 ? 31.787 66.127 -33.843 1.00 37.19 204 ALA A O 1
ATOM 1578 N N . THR A 1 205 ? 32.545 67.543 -32.256 1.00 37.21 205 THR A N 1
ATOM 1579 C CA . THR A 1 205 ? 33.592 68.095 -33.104 1.00 39.16 205 THR A CA 1
ATOM 1580 C C . THR A 1 205 ? 34.612 66.994 -33.412 1.00 40.15 205 THR A C 1
ATOM 1581 O O . THR A 1 205 ? 35.046 66.842 -34.560 1.00 40.63 205 THR A O 1
ATOM 1585 N N . THR A 1 206 ? 34.940 66.202 -32.382 1.00 39.60 206 THR A N 1
ATOM 1586 C CA . THR A 1 206 ? 35.890 65.089 -32.508 1.00 40.34 206 THR A CA 1
ATOM 1587 C C . THR A 1 206 ? 35.370 64.040 -33.489 1.00 40.03 206 THR A C 1
ATOM 1588 O O . THR A 1 206 ? 36.142 63.517 -34.302 1.00 39.54 206 THR A O 1
ATOM 1592 N N . LEU A 1 207 ? 34.057 63.774 -33.426 1.00 38.47 207 LEU A N 1
ATOM 1593 C CA . LEU A 1 207 ? 33.430 62.747 -34.257 1.00 38.36 207 LEU A CA 1
ATOM 1594 C C . LEU A 1 207 ? 33.250 63.170 -35.713 1.00 39.60 207 LEU A C 1
ATOM 1595 O O . LEU A 1 207 ? 33.498 62.370 -36.611 1.00 40.52 207 LEU A O 1
ATOM 1600 N N . TRP A 1 208 ? 32.785 64.403 -35.931 1.00 39.63 208 TRP A N 1
ATOM 1601 C CA . TRP A 1 208 ? 32.292 64.839 -37.230 1.00 39.80 208 TRP A CA 1
ATOM 1602 C C . TRP A 1 208 ? 33.127 65.966 -37.868 1.00 41.41 208 TRP A C 1
ATOM 1603 O O . TRP A 1 208 ? 32.891 66.349 -39.017 1.00 42.60 208 TRP A O 1
ATOM 1614 N N . HIS A 1 209 ? 34.094 66.505 -37.130 1.00 41.14 209 HIS A N 1
ATOM 1615 C CA . HIS A 1 209 ? 34.926 67.590 -37.648 1.00 43.30 209 HIS A CA 1
ATOM 1616 C C . HIS A 1 209 ? 36.384 67.368 -37.240 1.00 43.78 209 HIS A C 1
ATOM 1617 O O . HIS A 1 209 ? 37.038 68.269 -36.687 1.00 44.34 209 HIS A O 1
ATOM 1624 N N . VAL A 1 210 ? 36.883 66.164 -37.520 1.00 44.43 210 VAL A N 1
ATOM 1625 C CA . VAL A 1 210 ? 38.210 65.744 -37.057 1.00 45.88 210 VAL A CA 1
ATOM 1626 C C . VAL A 1 210 ? 39.308 66.687 -37.540 1.00 46.95 210 VAL A C 1
ATOM 1627 O O . VAL A 1 210 ? 40.241 66.990 -36.800 1.00 46.78 210 VAL A O 1
ATOM 1631 N N . GLU A 1 211 ? 39.175 67.175 -38.767 1.00 47.85 211 GLU A N 1
ATOM 1632 C CA . GLU A 1 211 ? 40.229 67.984 -39.366 1.00 49.97 211 GLU A CA 1
ATOM 1633 C C . GLU A 1 211 ? 40.401 69.333 -38.652 1.00 49.36 211 GLU A C 1
ATOM 1634 O O . GLU A 1 211 ? 41.359 70.050 -38.922 1.00 50.51 211 GLU A O 1
ATOM 1640 N N . THR A 1 212 ? 39.482 69.660 -37.738 1.00 47.70 212 THR A N 1
ATOM 1641 C CA . THR A 1 212 ? 39.503 70.945 -37.032 1.00 47.29 212 THR A CA 1
ATOM 1642 C C . THR A 1 212 ? 40.157 70.876 -35.642 1.00 46.81 212 THR A C 1
ATOM 1643 O O . THR A 1 212 ? 40.315 71.914 -34.987 1.00 47.63 212 THR A O 1
ATOM 1647 N N . ILE A 1 213 ? 40.541 69.669 -35.200 1.00 45.08 213 ILE A N 1
ATOM 1648 C CA . ILE A 1 213 ? 41.172 69.463 -33.887 1.00 43.66 213 ILE A CA 1
ATOM 1649 C C . ILE A 1 213 ? 42.486 70.251 -33.764 1.00 44.98 213 ILE A C 1
ATOM 1650 O O . ILE A 1 213 ? 43.286 70.258 -34.698 1.00 45.10 213 ILE A O 1
ATOM 1655 N N . PHE A 1 214 ? 42.682 70.918 -32.619 1.00 44.48 214 PHE A N 1
ATOM 1656 C CA . PHE A 1 214 ? 43.930 71.634 -32.339 1.00 46.06 214 PHE A CA 1
ATOM 1657 C C . PHE A 1 214 ? 44.868 70.719 -31.533 1.00 45.29 214 PHE A C 1
ATOM 1658 O O . PHE A 1 214 ? 45.145 69.611 -31.981 1.00 46.01 214 PHE A O 1
ATOM 1666 N N . ASN A 1 215 ? 45.313 71.127 -30.350 1.00 44.49 215 ASN A N 1
ATOM 1667 C CA . ASN A 1 215 ? 46.242 70.289 -29.579 1.00 43.60 215 ASN A CA 1
ATOM 1668 C C . ASN A 1 215 ? 45.563 69.155 -28.788 1.00 41.11 215 ASN A C 1
ATOM 1669 O O . ASN A 1 215 ? 46.232 68.181 -28.408 1.00 40.41 215 ASN A O 1
ATOM 1674 N N . ALA A 1 216 ? 44.271 69.315 -28.483 1.00 39.47 216 ALA A N 1
ATOM 1675 C CA . ALA A 1 216 ? 43.567 68.407 -27.556 1.00 37.05 216 ALA A CA 1
ATOM 1676 C C . ALA A 1 216 ? 42.060 68.313 -27.807 1.00 36.31 216 ALA A C 1
ATOM 1677 O O . ALA A 1 216 ? 41.444 69.252 -28.343 1.00 36.70 216 ALA A O 1
ATOM 1679 N N . VAL A 1 217 ? 41.469 67.175 -27.439 1.00 34.23 217 VAL A N 1
ATOM 1680 C CA . VAL A 1 217 ? 40.006 67.035 -27.510 1.00 34.19 217 VAL A CA 1
ATOM 1681 C C . VAL A 1 217 ? 39.458 66.946 -26.073 1.00 33.49 217 VAL A C 1
ATOM 1682 O O . VAL A 1 217 ? 40.160 66.466 -25.166 1.00 33.72 217 VAL A O 1
ATOM 1686 N N . ARG A 1 218 ? 38.247 67.453 -25.862 1.00 33.67 218 ARG A N 1
ATOM 1687 C CA . ARG A 1 218 ? 37.525 67.300 -24.585 1.00 32.36 218 ARG A CA 1
ATOM 1688 C C . ARG A 1 218 ? 36.413 66.272 -24.792 1.00 31.47 218 ARG A C 1
ATOM 1689 O O . ARG A 1 218 ? 35.391 66.563 -25.426 1.00 32.34 218 ARG A O 1
ATOM 1697 N N . MET A 1 219 ? 36.615 65.066 -24.278 1.00 31.40 219 MET A N 1
ATOM 1698 C CA . MET A 1 219 ? 35.706 63.934 -24.541 1.00 31.28 219 MET A CA 1
ATOM 1699 C C . MET A 1 219 ? 34.621 63.873 -23.474 1.00 29.72 219 MET A C 1
ATOM 1700 O O . MET A 1 219 ? 34.918 63.684 -22.277 1.00 28.56 219 MET A O 1
ATOM 1705 N N . GLY A 1 220 ? 33.377 63.996 -23.918 1.00 29.10 220 GLY A N 1
ATOM 1706 C CA . GLY A 1 220 ? 32.246 63.962 -23.014 1.00 28.04 220 GLY A CA 1
ATOM 1707 C C . GLY A 1 220 ? 31.349 62.774 -23.342 1.00 27.59 220 GLY A C 1
ATOM 1708 O O . GLY A 1 220 ? 31.716 61.622 -23.091 1.00 27.09 220 GLY A O 1
ATOM 1709 N N . ASP A 1 221 ? 30.206 63.070 -23.946 1.00 25.97 221 ASP A N 1
ATOM 1710 C CA . ASP A 1 221 ? 29.144 62.088 -24.217 1.00 26.26 221 ASP A CA 1
ATOM 1711 C C . ASP A 1 221 ? 29.730 60.828 -24.851 1.00 25.99 221 ASP A C 1
ATOM 1712 O O . ASP A 1 221 ? 29.377 59.728 -24.457 1.00 25.97 221 ASP A O 1
ATOM 1717 N N . ALA A 1 222 ? 30.646 60.996 -25.805 1.00 27.00 222 ALA A N 1
ATOM 1718 C CA . ALA A 1 222 ? 31.144 59.890 -26.613 1.00 27.63 222 ALA A CA 1
ATOM 1719 C C . ALA A 1 222 ? 31.983 58.939 -25.747 1.00 27.54 222 ALA A C 1
ATOM 1720 O O . ALA A 1 222 ? 32.013 57.744 -25.983 1.00 27.67 222 ALA A O 1
ATOM 1722 N N . MET A 1 223 ? 32.653 59.487 -24.742 1.00 26.90 223 MET A N 1
ATOM 1723 C CA . MET A 1 223 ? 33.387 58.694 -23.788 1.00 26.92 223 MET A CA 1
ATOM 1724 C C . MET A 1 223 ? 32.432 57.756 -23.026 1.00 25.81 223 MET A C 1
ATOM 1725 O O . MET A 1 223 ? 32.770 56.590 -22.794 1.00 24.02 223 MET A O 1
ATOM 1730 N N . TYR A 1 224 ? 31.213 58.236 -22.712 1.00 24.42 224 TYR A N 1
ATOM 1731 C CA . TYR A 1 224 ? 30.186 57.392 -22.054 1.00 24.42 224 TYR A CA 1
ATOM 1732 C C . TYR A 1 224 ? 29.423 56.515 -23.032 1.00 25.16 224 TYR A C 1
ATOM 1733 O O . TYR A 1 224 ? 28.474 55.825 -22.631 1.00 26.00 224 TYR A O 1
ATOM 1742 N N . GLY A 1 225 ? 29.804 56.569 -24.304 1.00 25.68 225 GLY A N 1
ATOM 1743 C CA . GLY A 1 225 ? 29.167 55.735 -25.323 1.00 26.19 225 GLY A CA 1
ATOM 1744 C C . GLY A 1 225 ? 27.839 56.300 -25.789 1.00 27.04 225 GLY A C 1
ATOM 1745 O O . GLY A 1 225 ? 26.978 55.560 -26.256 1.00 27.68 225 GLY A O 1
ATOM 1746 N N . LEU A 1 226 ? 27.666 57.611 -25.671 1.00 26.74 226 LEU A N 1
ATOM 1747 C CA . LEU A 1 226 ? 26.373 58.231 -25.990 1.00 27.46 226 LEU A CA 1
ATOM 1748 C C . LEU A 1 226 ? 26.581 59.100 -27.228 1.00 28.24 226 LEU A C 1
ATOM 1749 O O . LEU A 1 226 ? 27.593 59.798 -27.335 1.00 29.03 226 LEU A O 1
ATOM 1754 N N . ASN A 1 227 ? 25.639 59.049 -28.162 1.00 28.66 227 ASN A N 1
ATOM 1755 C CA . ASN A 1 227 ? 25.740 59.816 -29.401 1.00 29.97 227 ASN A CA 1
ATOM 1756 C C . ASN A 1 227 ? 25.395 61.258 -29.022 1.00 30.57 227 ASN A C 1
ATOM 1757 O O . ASN A 1 227 ? 24.264 61.523 -28.569 1.00 31.38 227 ASN A O 1
ATOM 1762 N N . PRO A 1 228 ? 26.350 62.200 -29.187 1.00 31.35 228 PRO A N 1
ATOM 1763 C CA . PRO A 1 228 ? 26.093 63.596 -28.846 1.00 31.56 228 PRO A CA 1
ATOM 1764 C C . PRO A 1 228 ? 24.911 64.213 -29.592 1.00 32.48 228 PRO A C 1
ATOM 1765 O O . PRO A 1 228 ? 24.245 65.067 -29.032 1.00 32.39 228 PRO A O 1
ATOM 1769 N N . SER A 1 229 ? 24.635 63.761 -30.817 1.00 33.00 229 SER A N 1
ATOM 1770 C CA . SER A 1 229 ? 23.513 64.299 -31.613 1.00 33.44 229 SER A CA 1
ATOM 1771 C C . SER A 1 229 ? 22.189 63.588 -31.344 1.00 33.57 229 SER A C 1
ATOM 1772 O O . SER A 1 229 ? 21.172 63.892 -31.979 1.00 32.80 229 SER A O 1
ATOM 1775 N N . GLY A 1 230 ? 22.217 62.628 -30.415 1.00 33.35 230 GLY A N 1
ATOM 1776 C CA . GLY A 1 230 ? 21.072 61.760 -30.140 1.00 33.57 230 GLY A CA 1
ATOM 1777 C C . GLY A 1 230 ? 20.822 60.842 -31.327 1.00 34.57 230 GLY A C 1
ATOM 1778 O O . GLY A 1 230 ? 21.634 59.985 -31.619 1.00 34.64 230 GLY A O 1
ATOM 1779 N N . ALA A 1 231 ? 19.702 61.041 -32.026 1.00 36.06 231 ALA A N 1
ATOM 1780 C CA . ALA A 1 231 ? 19.345 60.203 -33.194 1.00 36.73 231 ALA A CA 1
ATOM 1781 C C . ALA A 1 231 ? 19.588 60.945 -34.511 1.00 37.78 231 ALA A C 1
ATOM 1782 O O . ALA A 1 231 ? 19.248 60.421 -35.587 1.00 37.92 231 ALA A O 1
ATOM 1784 N N . VAL A 1 232 ? 20.157 62.151 -34.429 1.00 37.16 232 VAL A N 1
ATOM 1785 C CA . VAL A 1 232 ? 20.252 63.023 -35.616 1.00 37.96 232 VAL A CA 1
ATOM 1786 C C . VAL A 1 232 ? 21.330 62.574 -36.600 1.00 38.49 232 VAL A C 1
ATOM 1787 O O . VAL A 1 232 ? 21.066 62.490 -37.787 1.00 39.31 232 VAL A O 1
ATOM 1791 N N . LEU A 1 233 ? 22.545 62.316 -36.115 1.00 37.07 233 LEU A N 1
ATOM 1792 C CA . LEU A 1 233 ? 23.650 61.910 -36.992 1.00 38.08 233 LEU A CA 1
ATOM 1793 C C . LEU A 1 233 ? 24.112 60.489 -36.700 1.00 37.46 233 LEU A C 1
ATOM 1794 O O . LEU A 1 233 ? 24.111 60.048 -35.547 1.00 35.96 233 LEU A O 1
ATOM 1799 N N . ASP A 1 234 ? 24.529 59.797 -37.751 1.00 38.32 234 ASP A N 1
ATOM 1800 C CA . ASP A 1 234 ? 25.202 58.518 -37.601 1.00 38.84 234 ASP A CA 1
ATOM 1801 C C . ASP A 1 234 ? 26.603 58.721 -37.031 1.00 38.70 234 ASP A C 1
ATOM 1802 O O . ASP A 1 234 ? 27.360 59.608 -37.490 1.00 39.27 234 ASP A O 1
ATOM 1807 N N . LEU A 1 235 ? 26.956 57.878 -36.061 1.00 37.08 235 LEU A N 1
ATOM 1808 C CA . LEU A 1 235 ? 28.326 57.840 -35.548 1.00 36.65 235 LEU A CA 1
ATOM 1809 C C . LEU A 1 235 ? 29.296 57.419 -36.651 1.00 37.99 235 LEU A C 1
ATOM 1810 O O . LEU A 1 235 ? 28.945 56.568 -37.475 1.00 37.84 235 LEU A O 1
ATOM 1815 N N . PRO A 1 236 ? 30.518 57.996 -36.672 1.00 38.90 236 PRO A N 1
ATOM 1816 C CA . PRO A 1 236 ? 31.517 57.539 -37.660 1.00 40.44 236 PRO A CA 1
ATOM 1817 C C . PRO A 1 236 ? 32.087 56.144 -37.348 1.00 41.43 236 PRO A C 1
ATOM 1818 O O . PRO A 1 236 ? 32.695 55.513 -38.220 1.00 42.78 236 PRO A O 1
ATOM 1822 N N . TYR A 1 237 ? 31.920 55.687 -36.105 1.00 40.66 237 TYR A N 1
ATOM 1823 C CA . TYR A 1 237 ? 32.411 54.366 -35.653 1.00 40.34 237 TYR A CA 1
ATOM 1824 C C . TYR A 1 237 ? 31.657 54.001 -34.381 1.00 38.87 237 TYR A C 1
ATOM 1825 O O . TYR A 1 237 ? 30.968 54.852 -33.800 1.00 37.73 237 TYR A O 1
ATOM 1834 N N . ASP A 1 238 ? 31.793 52.753 -33.949 1.00 38.34 238 ASP A N 1
ATOM 1835 C CA . ASP A 1 238 ? 30.963 52.217 -32.869 1.00 38.63 238 ASP A CA 1
ATOM 1836 C C . ASP A 1 238 ? 31.321 52.828 -31.515 1.00 37.03 238 ASP A C 1
ATOM 1837 O O . ASP A 1 238 ? 32.505 52.999 -31.201 1.00 36.82 238 ASP A O 1
ATOM 1842 N N . LEU A 1 239 ? 30.296 53.163 -30.736 1.00 34.53 239 LEU A N 1
ATOM 1843 C CA . LEU A 1 239 ? 30.496 53.565 -29.356 1.00 33.21 239 LEU A CA 1
ATOM 1844 C C . LEU A 1 239 ? 29.696 52.587 -28.513 1.00 32.31 239 LEU A C 1
ATOM 1845 O O . LEU A 1 239 ? 28.648 52.130 -28.942 1.00 32.85 239 LEU A O 1
ATOM 1850 N N . ILE A 1 240 ? 30.210 52.245 -27.342 1.00 31.02 240 ILE A N 1
ATOM 1851 C CA . ILE A 1 240 ? 29.532 51.321 -26.436 1.00 30.64 240 ILE A CA 1
ATOM 1852 C C . ILE A 1 240 ? 28.976 52.081 -25.221 1.00 28.40 240 ILE A C 1
ATOM 1853 O O . ILE A 1 240 ? 29.750 52.640 -24.441 1.00 26.34 240 ILE A O 1
ATOM 1858 N N . PRO A 1 241 ? 27.636 52.087 -25.040 1.00 28.27 241 PRO A N 1
ATOM 1859 C CA . PRO A 1 241 ? 27.079 52.813 -23.899 1.00 27.33 241 PRO A CA 1
ATOM 1860 C C . PRO A 1 241 ? 27.591 52.242 -22.580 1.00 26.62 241 PRO A C 1
ATOM 1861 O O . PRO A 1 241 ? 27.640 51.041 -22.408 1.00 26.49 241 PRO A O 1
ATOM 1865 N N . ALA A 1 242 ? 28.001 53.106 -21.674 1.00 25.64 242 ALA A N 1
ATOM 1866 C CA . ALA A 1 242 ? 28.593 52.646 -20.427 1.00 25.08 242 ALA A CA 1
ATOM 1867 C C . ALA A 1 242 ? 27.550 52.366 -19.345 1.00 24.24 242 ALA A C 1
ATOM 1868 O O . ALA A 1 242 ? 27.796 51.496 -18.496 1.00 24.33 242 ALA A O 1
ATOM 1870 N N . LEU A 1 243 ? 26.399 53.063 -19.372 1.00 22.91 243 LEU A N 1
ATOM 1871 C CA . LEU A 1 243 ? 25.412 52.905 -18.297 1.00 22.05 243 LEU A CA 1
ATOM 1872 C C . LEU A 1 243 ? 24.196 52.033 -18.659 1.00 22.95 243 LEU A C 1
ATOM 1873 O O . LEU A 1 243 ? 23.581 52.183 -19.710 1.00 22.33 243 LEU A O 1
ATOM 1878 N N . THR A 1 244 ? 23.887 51.110 -17.761 1.00 23.10 244 THR A N 1
ATOM 1879 C CA . THR A 1 244 ? 22.715 50.261 -17.806 1.00 24.44 244 THR A CA 1
ATOM 1880 C C . THR A 1 244 ? 21.948 50.619 -16.555 1.00 23.95 244 THR A C 1
ATOM 1881 O O . THR A 1 244 ? 22.573 50.901 -15.537 1.00 24.51 244 THR A O 1
ATOM 1885 N N . LEU A 1 245 ? 20.618 50.633 -16.630 1.00 22.93 245 LEU A N 1
ATOM 1886 C CA . LEU A 1 245 ? 19.757 50.919 -15.478 1.00 22.85 245 LEU A CA 1
ATOM 1887 C C . LEU A 1 245 ? 18.797 49.753 -15.282 1.00 23.23 245 LEU A C 1
ATOM 1888 O O . LEU A 1 245 ? 18.023 49.382 -16.209 1.00 23.63 245 LEU A O 1
ATOM 1893 N N . GLU A 1 246 ? 18.847 49.127 -14.114 1.00 22.49 246 GLU A N 1
ATOM 1894 C CA . GLU A 1 246 ? 17.931 48.006 -13.880 1.00 24.18 246 GLU A CA 1
ATOM 1895 C C . GLU A 1 246 ? 17.280 48.003 -12.491 1.00 23.71 246 GLU A C 1
ATOM 1896 O O . GLU A 1 246 ? 17.730 48.696 -11.560 1.00 23.24 246 GLU A O 1
ATOM 1902 N N . SER A 1 247 ? 16.222 47.213 -12.366 1.00 22.06 247 SER A N 1
ATOM 1903 C CA . SER A 1 247 ? 15.521 47.074 -11.100 1.00 22.87 247 SER A CA 1
ATOM 1904 C C . SER A 1 247 ? 14.894 45.669 -11.084 1.00 23.42 247 SER A C 1
ATOM 1905 O O . SER A 1 247 ? 15.398 44.781 -11.789 1.00 22.46 247 SER A O 1
ATOM 1908 N N . ALA A 1 248 ? 13.827 45.456 -10.293 1.00 22.84 248 ALA A N 1
ATOM 1909 C CA . ALA A 1 248 ? 13.218 44.102 -10.188 1.00 25.00 248 ALA A CA 1
ATOM 1910 C C . ALA A 1 248 ? 11.793 44.228 -9.748 1.00 26.10 248 ALA A C 1
ATOM 1911 O O . ALA A 1 248 ? 11.452 45.249 -9.156 1.00 25.32 248 ALA A O 1
ATOM 1913 N N . LEU A 1 249 ? 10.972 43.205 -10.004 1.00 26.35 249 LEU A N 1
ATOM 1914 C CA . LEU A 1 249 ? 9.567 43.253 -9.573 1.00 27.50 249 LEU A CA 1
ATOM 1915 C C . LEU A 1 249 ? 9.484 43.056 -8.067 1.00 27.56 249 LEU A C 1
ATOM 1916 O O . LEU A 1 249 ? 10.112 42.132 -7.528 1.00 27.94 249 LEU A O 1
ATOM 1921 N N . VAL A 1 250 ? 8.697 43.892 -7.390 1.00 26.87 250 VAL A N 1
ATOM 1922 C CA . VAL A 1 250 ? 8.530 43.782 -5.929 1.00 27.07 250 VAL A CA 1
ATOM 1923 C C . VAL A 1 250 ? 7.088 43.497 -5.553 1.00 28.83 250 VAL A C 1
ATOM 1924 O O . VAL A 1 250 ? 6.782 43.223 -4.392 1.00 29.58 250 VAL A O 1
ATOM 1928 N N . HIS A 1 251 ? 6.195 43.567 -6.545 1.00 28.44 251 HIS A N 1
ATOM 1929 C CA . HIS A 1 251 ? 4.821 43.191 -6.359 1.00 28.77 251 HIS A CA 1
ATOM 1930 C C . HIS A 1 251 ? 4.258 42.799 -7.729 1.00 29.07 251 HIS A C 1
ATOM 1931 O O . HIS A 1 251 ? 4.603 43.428 -8.744 1.00 27.71 251 HIS A O 1
ATOM 1938 N N . VAL A 1 252 ? 3.410 41.766 -7.757 1.00 29.03 252 VAL A N 1
ATOM 1939 C CA . VAL A 1 252 ? 2.797 41.298 -8.990 1.00 29.32 252 VAL A CA 1
ATOM 1940 C C . VAL A 1 252 ? 1.343 40.889 -8.723 1.00 30.51 252 VAL A C 1
ATOM 1941 O O . VAL A 1 252 ? 1.076 40.114 -7.784 1.00 32.22 252 VAL A O 1
ATOM 1945 N N . LYS A 1 253 ? 0.404 41.384 -9.527 1.00 29.81 253 LYS A N 1
ATOM 1946 C CA . LYS A 1 253 ? -1.005 40.978 -9.349 1.00 30.95 253 LYS A CA 1
ATOM 1947 C C . LYS A 1 253 ? -1.643 40.817 -10.719 1.00 32.07 253 LYS A C 1
ATOM 1948 O O . LYS A 1 253 ? -1.036 41.222 -11.730 1.00 31.38 253 LYS A O 1
ATOM 1954 N N . THR A 1 254 ? -2.858 40.250 -10.752 1.00 32.75 254 THR A N 1
ATOM 1955 C CA . THR A 1 254 ? -3.655 40.175 -11.961 1.00 32.68 254 THR A CA 1
ATOM 1956 C C . THR A 1 254 ? -4.878 41.030 -11.654 1.00 32.82 254 THR A C 1
ATOM 1957 O O . THR A 1 254 ? -5.429 40.909 -10.574 1.00 33.18 254 THR A O 1
ATOM 1961 N N . VAL A 1 255 ? -5.263 41.937 -12.559 1.00 31.11 255 VAL A N 1
ATOM 1962 C CA . VAL A 1 255 ? -6.451 42.780 -12.324 1.00 31.51 255 VAL A CA 1
ATOM 1963 C C . VAL A 1 255 ? -7.467 42.533 -13.427 1.00 31.78 255 VAL A C 1
ATOM 1964 O O . VAL A 1 255 ? -7.068 42.280 -14.569 1.00 31.95 255 VAL A O 1
ATOM 1968 N N . PRO A 1 256 ? -8.775 42.576 -13.105 1.00 32.74 256 PRO A N 1
ATOM 1969 C CA . PRO A 1 256 ? -9.763 42.437 -14.195 1.00 33.18 256 PRO A CA 1
ATOM 1970 C C . PRO A 1 256 ? -9.924 43.765 -14.986 1.00 33.09 256 PRO A C 1
ATOM 1971 O O . PRO A 1 256 ? -9.387 44.802 -14.585 1.00 32.20 256 PRO A O 1
ATOM 1975 N N . ALA A 1 257 ? -10.648 43.739 -16.094 1.00 32.62 257 ALA A N 1
ATOM 1976 C CA . ALA A 1 257 ? -10.995 44.976 -16.796 1.00 32.63 257 ALA A CA 1
ATOM 1977 C C . ALA A 1 257 ? -11.684 45.946 -15.821 1.00 33.21 257 ALA A C 1
ATOM 1978 O O . ALA A 1 257 ? -12.501 45.525 -14.983 1.00 34.75 257 ALA A O 1
ATOM 1980 N N . GLY A 1 258 ? -11.377 47.234 -15.936 1.00 33.00 258 GLY A N 1
ATOM 1981 C CA . GLY A 1 258 ? -12.006 48.266 -15.092 1.00 33.29 258 GLY A CA 1
ATOM 1982 C C . GLY A 1 258 ? -11.095 48.783 -13.992 1.00 33.80 258 GLY A C 1
ATOM 1983 O O . GLY A 1 258 ? -11.322 49.886 -13.475 1.00 33.94 258 GLY A O 1
ATOM 1984 N N . ALA A 1 259 ? -10.069 47.996 -13.620 1.00 32.46 259 ALA A N 1
ATOM 1985 C CA . ALA A 1 259 ? -9.147 48.393 -12.553 1.00 32.92 259 ALA A CA 1
ATOM 1986 C C . ALA A 1 259 ? -8.259 49.571 -12.993 1.00 32.79 259 ALA A C 1
ATOM 1987 O O . ALA A 1 259 ? -7.721 49.564 -14.108 1.00 31.04 259 ALA A O 1
ATOM 1989 N N . CYS A 1 260 ? -8.065 50.536 -12.094 1.00 33.38 260 CYS A N 1
ATOM 1990 C CA . CYS A 1 260 ? -7.241 51.717 -12.374 1.00 33.46 260 CYS A CA 1
ATOM 1991 C C . CYS A 1 260 ? -5.942 51.689 -11.582 1.00 32.42 260 CYS A C 1
ATOM 1992 O O . CYS A 1 260 ? -5.919 51.206 -10.443 1.00 33.05 260 CYS A O 1
ATOM 1995 N N . MET A 1 261 ? -4.866 52.177 -12.208 1.00 31.30 261 MET A N 1
ATOM 1996 C CA . MET A 1 261 ? -3.517 52.284 -11.621 1.00 30.66 261 MET A CA 1
ATOM 1997 C C . MET A 1 261 ? -3.049 53.721 -11.540 1.00 30.04 261 MET A C 1
ATOM 1998 O O . MET A 1 261 ? -3.228 54.514 -12.493 1.00 30.26 261 MET A O 1
ATOM 2003 N N . GLY A 1 262 ? -2.428 54.041 -10.413 1.00 29.88 262 GLY A N 1
ATOM 2004 C CA . GLY A 1 262 ? -1.704 55.279 -10.237 1.00 29.32 262 GLY A CA 1
ATOM 2005 C C . GLY A 1 262 ? -2.541 56.471 -9.841 1.00 30.13 262 GLY A C 1
ATOM 2006 O O . GLY A 1 262 ? -3.777 56.437 -9.851 1.00 31.27 262 GLY A O 1
ATOM 2007 N N . TYR A 1 263 ? -1.830 57.533 -9.479 1.00 30.77 263 TYR A N 1
ATOM 2008 C CA . TYR A 1 263 ? -2.423 58.810 -9.159 1.00 31.54 263 TYR A CA 1
ATOM 2009 C C . TYR A 1 263 ? -3.280 59.264 -10.338 1.00 31.60 263 TYR A C 1
ATOM 2010 O O . TYR A 1 263 ? -2.929 59.057 -11.513 1.00 31.43 263 TYR A O 1
ATOM 2019 N N . GLY A 1 264 ? -4.403 59.867 -9.997 1.00 32.78 264 GLY A N 1
ATOM 2020 C CA . GLY A 1 264 ? -5.351 60.416 -10.959 1.00 32.48 264 GLY A CA 1
ATOM 2021 C C . GLY A 1 264 ? -6.166 59.339 -11.632 1.00 32.58 264 GLY A C 1
ATOM 2022 O O . GLY A 1 264 ? -7.115 59.653 -12.343 1.00 33.29 264 GLY A O 1
ATOM 2023 N N . ALA A 1 265 ? -5.813 58.064 -11.398 1.00 32.14 265 ALA A N 1
ATOM 2024 C CA . ALA A 1 265 ? -6.539 56.941 -12.028 1.00 31.98 265 ALA A CA 1
ATOM 2025 C C . ALA A 1 265 ? -6.570 57.144 -13.533 1.00 31.80 265 ALA A C 1
ATOM 2026 O O . ALA A 1 265 ? -7.593 56.946 -14.163 1.00 31.00 265 ALA A O 1
ATOM 2028 N N . THR A 1 266 ? -5.432 57.543 -14.100 1.00 30.57 266 THR A N 1
ATOM 2029 C CA . THR A 1 266 ? -5.365 57.890 -15.521 1.00 30.98 266 THR A CA 1
ATOM 2030 C C . THR A 1 266 ? -5.196 56.635 -16.409 1.00 30.67 266 THR A C 1
ATOM 2031 O O . THR A 1 266 ? -5.205 56.726 -17.621 1.00 29.98 266 THR A O 1
ATOM 2035 N N . TYR A 1 267 ? -4.966 55.475 -15.816 1.00 30.80 267 TYR A N 1
ATOM 2036 C CA . TYR A 1 267 ? -4.951 54.256 -16.627 1.00 30.44 267 TYR A CA 1
ATOM 2037 C C . TYR A 1 267 ? -5.978 53.270 -16.096 1.00 31.60 267 TYR A C 1
ATOM 2038 O O . TYR A 1 267 ? -5.966 52.943 -14.907 1.00 32.37 267 TYR A O 1
ATOM 2047 N N . GLN A 1 268 ? -6.856 52.798 -16.972 1.00 31.16 268 GLN A N 1
ATOM 2048 C CA . GLN A 1 268 ? -7.856 51.819 -16.598 1.00 32.19 268 GLN A CA 1
ATOM 2049 C C . GLN A 1 268 ? -7.704 50.597 -17.508 1.00 31.94 268 GLN A C 1
ATOM 2050 O O . GLN A 1 268 ? -7.874 50.699 -18.730 1.00 32.05 268 GLN A O 1
ATOM 2056 N N . ALA A 1 269 ? -7.370 49.451 -16.917 1.00 31.40 269 ALA A N 1
ATOM 2057 C CA . ALA A 1 269 ? -7.269 48.190 -17.663 1.00 30.39 269 ALA A CA 1
ATOM 2058 C C . ALA A 1 269 ? -8.508 47.980 -18.504 1.00 30.95 269 ALA A C 1
ATOM 2059 O O . ALA A 1 269 ? -9.644 48.085 -18.006 1.00 31.12 269 ALA A O 1
ATOM 2061 N N . ASP A 1 270 ? -8.310 47.705 -19.790 1.00 30.06 270 ASP A N 1
ATOM 2062 C CA . ASP A 1 270 ? -9.454 47.433 -20.646 1.00 31.28 270 ASP A CA 1
ATOM 2063 C C . ASP A 1 270 ? -9.606 45.937 -20.872 1.00 31.40 270 ASP A C 1
ATOM 2064 O O . ASP A 1 270 ? -10.425 45.513 -21.687 1.00 30.36 270 ASP A O 1
ATOM 2069 N N . SER A 1 271 ? -8.772 45.157 -20.173 1.00 31.31 271 SER A N 1
ATOM 2070 C CA . SER A 1 271 ? -8.817 43.683 -20.213 1.00 33.24 271 SER A CA 1
ATOM 2071 C C . SER A 1 271 ? -8.101 43.163 -18.963 1.00 33.24 271 SER A C 1
ATOM 2072 O O . SER A 1 271 ? -7.312 43.901 -18.355 1.00 33.24 271 SER A O 1
ATOM 2075 N N . GLU A 1 272 ? -8.409 41.928 -18.555 1.00 34.39 272 GLU A N 1
ATOM 2076 C CA . GLU A 1 272 ? -7.661 41.239 -17.493 1.00 33.70 272 GLU A CA 1
ATOM 2077 C C . GLU A 1 272 ? -6.177 41.230 -17.836 1.00 32.79 272 GLU A C 1
ATOM 2078 O O . GLU A 1 272 ? -5.801 40.870 -18.936 1.00 31.93 272 GLU A O 1
ATOM 2084 N N . GLN A 1 273 ? -5.329 41.617 -16.894 1.00 31.44 273 GLN A N 1
ATOM 2085 C CA . GLN A 1 273 ? -3.941 41.756 -17.218 1.00 31.78 273 GLN A CA 1
ATOM 2086 C C . GLN A 1 273 ? -3.079 41.728 -15.962 1.00 31.27 273 GLN A C 1
ATOM 2087 O O . GLN A 1 273 ? -3.554 41.964 -14.826 1.00 31.77 273 GLN A O 1
ATOM 2093 N N . VAL A 1 274 ? -1.807 41.452 -16.185 1.00 30.38 274 VAL A N 1
ATOM 2094 C CA . VAL A 1 274 ? -0.872 41.356 -15.095 1.00 30.08 274 VAL A CA 1
ATOM 2095 C C . VAL A 1 274 ? -0.193 42.699 -14.933 1.00 30.19 274 VAL A C 1
ATOM 2096 O O . VAL A 1 274 ? 0.319 43.292 -15.904 1.00 30.19 274 VAL A O 1
ATOM 2100 N N . ILE A 1 275 ? -0.167 43.168 -13.691 1.00 29.98 275 ILE A N 1
ATOM 2101 C CA . ILE A 1 275 ? 0.430 44.446 -13.363 1.00 28.33 275 ILE A CA 1
ATOM 2102 C C . ILE A 1 275 ? 1.493 44.194 -12.313 1.00 27.74 275 ILE A C 1
ATOM 2103 O O . ILE A 1 275 ? 1.203 43.616 -11.265 1.00 28.34 275 ILE A O 1
ATOM 2108 N N . ALA A 1 276 ? 2.724 44.638 -12.575 1.00 26.74 276 ALA A N 1
ATOM 2109 C CA . ALA A 1 276 ? 3.795 44.524 -11.599 1.00 26.06 276 ALA A CA 1
ATOM 2110 C C . ALA A 1 276 ? 4.233 45.926 -11.154 1.00 26.47 276 ALA A C 1
ATOM 2111 O O . ALA A 1 276 ? 4.051 46.891 -11.897 1.00 27.09 276 ALA A O 1
ATOM 2113 N N . THR A 1 277 ? 4.888 46.009 -9.990 1.00 26.53 277 THR A N 1
ATOM 2114 C CA . THR A 1 277 ? 5.389 47.261 -9.407 1.00 25.85 277 THR A CA 1
ATOM 2115 C C . THR A 1 277 ? 6.890 47.145 -9.279 1.00 26.23 277 THR A C 1
ATOM 2116 O O . THR A 1 277 ? 7.422 46.085 -8.890 1.00 26.44 277 THR A O 1
ATOM 2120 N N . VAL A 1 278 ? 7.573 48.215 -9.666 1.00 25.42 278 VAL A N 1
ATOM 2121 C CA . VAL A 1 278 ? 9.017 48.251 -9.709 1.00 25.25 278 VAL A CA 1
ATOM 2122 C C . VAL A 1 278 ? 9.419 49.461 -8.832 1.00 24.68 278 VAL A C 1
ATOM 2123 O O . VAL A 1 278 ? 8.827 50.560 -8.984 1.00 24.10 278 VAL A O 1
ATOM 2127 N N . PRO A 1 279 ? 10.392 49.267 -7.922 1.00 24.34 279 PRO A N 1
ATOM 2128 C CA . PRO A 1 279 ? 10.773 50.330 -6.977 1.00 25.28 279 PRO A CA 1
ATOM 2129 C C . PRO A 1 279 ? 11.764 51.335 -7.587 1.00 24.89 279 PRO A C 1
ATOM 2130 O O . PRO A 1 279 ? 12.918 51.414 -7.170 1.00 24.78 279 PRO A O 1
ATOM 2134 N N . ILE A 1 280 ? 11.295 52.094 -8.573 1.00 24.79 280 ILE A N 1
ATOM 2135 C CA . ILE A 1 280 ? 12.013 53.258 -9.087 1.00 23.99 280 ILE A CA 1
ATOM 2136 C C . ILE A 1 280 ? 10.937 54.293 -9.418 1.00 23.98 280 ILE A C 1
ATOM 2137 O O . ILE A 1 280 ? 9.855 53.925 -9.849 1.00 23.79 280 ILE A O 1
ATOM 2142 N N . GLY A 1 281 ? 11.219 55.572 -9.201 1.00 23.38 281 GLY A N 1
ATOM 2143 C CA . GLY A 1 281 ? 10.225 56.606 -9.458 1.00 23.75 281 GLY A CA 1
ATOM 2144 C C . GLY A 1 281 ? 10.902 57.916 -9.782 1.00 23.38 281 GLY A C 1
ATOM 2145 O O . GLY A 1 281 ? 12.119 57.936 -9.990 1.00 23.37 281 GLY A O 1
ATOM 2146 N N . TYR A 1 282 ? 10.146 59.013 -9.765 1.00 23.36 282 TYR A N 1
ATOM 2147 C CA . TYR A 1 282 ? 10.720 60.281 -10.197 1.00 23.58 282 TYR A CA 1
ATOM 2148 C C . TYR A 1 282 ? 11.772 60.831 -9.212 1.00 24.45 282 TYR A C 1
ATOM 2149 O O . TYR A 1 282 ? 12.615 61.639 -9.622 1.00 25.80 282 TYR A O 1
ATOM 2158 N N . ALA A 1 283 ? 11.789 60.384 -7.952 1.00 23.85 283 ALA A N 1
ATOM 2159 C CA . ALA A 1 283 ? 12.872 60.865 -7.049 1.00 25.13 283 ALA A CA 1
ATOM 2160 C C . ALA A 1 283 ? 14.167 60.191 -7.393 1.00 24.02 283 ALA A C 1
ATOM 2161 O O . ALA A 1 283 ? 15.220 60.619 -6.943 1.00 24.85 283 ALA A O 1
ATOM 2163 N N . ASP A 1 284 ? 14.094 59.150 -8.207 1.00 23.42 284 ASP A N 1
ATOM 2164 C CA . ASP A 1 284 ? 15.307 58.512 -8.728 1.00 23.12 284 ASP A CA 1
ATOM 2165 C C . ASP A 1 284 ? 15.691 59.114 -10.060 1.00 23.65 284 ASP A C 1
ATOM 2166 O O . ASP A 1 284 ? 16.705 58.719 -10.629 1.00 24.25 284 ASP A O 1
ATOM 2171 N N . GLY A 1 285 ? 14.922 60.103 -10.540 1.00 23.83 285 GLY A N 1
ATOM 2172 C CA . GLY A 1 285 ? 15.183 60.677 -11.862 1.00 24.41 285 GLY A CA 1
ATOM 2173 C C . GLY A 1 285 ? 14.524 59.920 -13.030 1.00 24.87 285 GLY A C 1
ATOM 2174 O O . GLY A 1 285 ? 14.831 60.188 -14.191 1.00 24.52 285 GLY A O 1
ATOM 2175 N N . TRP A 1 286 ? 13.646 58.960 -12.726 1.00 24.10 286 TRP A N 1
ATOM 2176 C CA . TRP A 1 286 ? 12.783 58.370 -13.748 1.00 24.36 286 TRP A CA 1
ATOM 2177 C C . TRP A 1 286 ? 11.494 59.190 -13.742 1.00 25.40 286 TRP A C 1
ATOM 2178 O O . TRP A 1 286 ? 10.564 58.893 -12.965 1.00 26.69 286 TRP A O 1
ATOM 2189 N N . THR A 1 287 ? 11.475 60.227 -14.572 1.00 24.30 287 THR A N 1
ATOM 2190 C CA . THR A 1 287 ? 10.524 61.311 -14.432 1.00 25.63 287 THR A CA 1
ATOM 2191 C C . THR A 1 287 ? 9.097 60.919 -14.844 1.00 25.51 287 THR A C 1
ATOM 2192 O O . THR A 1 287 ? 8.854 59.852 -15.423 1.00 23.98 287 THR A O 1
ATOM 2196 N N . ARG A 1 288 ? 8.143 61.761 -14.461 1.00 25.70 288 ARG A N 1
ATOM 2197 C CA . ARG A 1 288 ? 6.752 61.436 -14.648 1.00 26.26 288 ARG A CA 1
ATOM 2198 C C . ARG A 1 288 ? 6.397 61.361 -16.115 1.00 27.10 288 ARG A C 1
ATOM 2199 O O . ARG A 1 288 ? 5.421 60.662 -16.461 1.00 26.50 288 ARG A O 1
ATOM 2207 N N . ASP A 1 289 ? 7.169 62.063 -16.965 1.00 25.49 289 ASP A N 1
ATOM 2208 C CA . ASP A 1 289 ? 6.899 62.040 -18.403 1.00 26.98 289 ASP A CA 1
ATOM 2209 C C . ASP A 1 289 ? 7.279 60.676 -19.033 1.00 25.18 289 ASP A C 1
ATOM 2210 O O . ASP A 1 289 ? 7.107 60.491 -20.240 1.00 24.56 289 ASP A O 1
ATOM 2215 N N . MET A 1 290 ? 7.760 59.735 -18.207 1.00 23.26 290 MET A N 1
ATOM 2216 C CA . MET A 1 290 ? 8.008 58.333 -18.635 1.00 22.72 290 MET A CA 1
ATOM 2217 C C . MET A 1 290 ? 6.744 57.452 -18.677 1.00 23.47 290 MET A C 1
ATOM 2218 O O . MET A 1 290 ? 6.772 56.344 -19.211 1.00 23.17 290 MET A O 1
ATOM 2223 N N . GLN A 1 291 ? 5.620 57.947 -18.163 1.00 23.51 291 GLN A N 1
ATOM 2224 C CA . GLN A 1 291 ? 4.347 57.230 -18.348 1.00 23.79 291 GLN A CA 1
ATOM 2225 C C . GLN A 1 291 ? 4.115 56.819 -19.818 1.00 23.67 291 GLN A C 1
ATOM 2226 O O . GLN A 1 291 ? 4.309 57.644 -20.715 1.00 23.34 291 GLN A O 1
ATOM 2232 N N . ASN A 1 292 ? 3.697 55.550 -20.039 1.00 23.94 292 ASN A N 1
ATOM 2233 C CA . ASN A 1 292 ? 3.424 54.976 -21.376 1.00 24.44 292 ASN A CA 1
ATOM 2234 C C . ASN A 1 292 ? 4.670 54.595 -22.193 1.00 25.87 292 ASN A C 1
ATOM 2235 O O . ASN A 1 292 ? 4.543 54.070 -23.303 1.00 26.71 292 ASN A O 1
ATOM 2240 N N . PHE A 1 293 ? 5.863 54.869 -21.665 1.00 26.32 293 PHE A N 1
ATOM 2241 C CA . PHE A 1 293 ? 7.106 54.348 -22.254 1.00 26.63 293 PHE A CA 1
ATOM 2242 C C . PHE A 1 293 ? 7.260 52.911 -21.769 1.00 26.82 293 PHE A C 1
ATOM 2243 O O . PHE A 1 293 ? 6.687 52.577 -20.756 1.00 29.13 293 PHE A O 1
ATOM 2251 N N . SER A 1 294 ? 8.056 52.062 -22.425 1.00 26.54 294 SER A N 1
ATOM 2252 C CA . SER A 1 294 ? 8.178 50.672 -21.972 1.00 24.91 294 SER A CA 1
ATOM 2253 C C . SER A 1 294 ? 9.543 50.378 -21.316 1.00 25.38 294 SER A C 1
ATOM 2254 O O . SER A 1 294 ? 10.557 50.986 -21.673 1.00 24.90 294 SER A O 1
ATOM 2257 N N . VAL A 1 295 ? 9.553 49.438 -20.374 1.00 24.09 295 VAL A N 1
ATOM 2258 C CA . VAL A 1 295 ? 10.801 48.839 -19.869 1.00 24.30 295 VAL A CA 1
ATOM 2259 C C . VAL A 1 295 ? 10.873 47.425 -20.480 1.00 24.56 295 VAL A C 1
ATOM 2260 O O . VAL A 1 295 ? 9.935 46.998 -21.172 1.00 24.89 295 VAL A O 1
ATOM 2264 N N . LEU A 1 296 ? 11.955 46.697 -20.203 1.00 23.58 296 LEU A N 1
ATOM 2265 C CA . LEU A 1 296 ? 12.119 45.345 -20.732 1.00 23.89 296 LEU A CA 1
ATOM 2266 C C . LEU A 1 296 ? 12.091 44.339 -19.601 1.00 23.60 296 LEU A C 1
ATOM 2267 O O . LEU A 1 296 ? 12.708 44.565 -18.577 1.00 23.55 296 LEU A O 1
ATOM 2272 N N . VAL A 1 297 ? 11.352 43.258 -19.778 1.00 24.64 297 VAL A N 1
ATOM 2273 C CA . VAL A 1 297 ? 11.308 42.143 -18.827 1.00 25.98 297 VAL A CA 1
ATOM 2274 C C . VAL A 1 297 ? 11.337 40.876 -19.678 1.00 27.40 297 VAL A C 1
ATOM 2275 O O . VAL A 1 297 ? 10.480 40.702 -20.549 1.00 27.88 297 VAL A O 1
ATOM 2279 N N . ASP A 1 298 ? 12.312 39.999 -19.435 1.00 28.63 298 ASP A N 1
ATOM 2280 C CA . ASP A 1 298 ? 12.422 38.737 -20.170 1.00 30.52 298 ASP A CA 1
ATOM 2281 C C . ASP A 1 298 ? 12.356 38.965 -21.704 1.00 30.86 298 ASP A C 1
ATOM 2282 O O . ASP A 1 298 ? 11.578 38.328 -22.404 1.00 31.45 298 ASP A O 1
ATOM 2287 N N . GLY A 1 299 ? 13.118 39.945 -22.199 1.00 29.99 299 GLY A N 1
ATOM 2288 C CA . GLY A 1 299 ? 13.212 40.199 -23.643 1.00 30.65 299 GLY A CA 1
ATOM 2289 C C . GLY A 1 299 ? 11.959 40.802 -24.295 1.00 31.17 299 GLY A C 1
ATOM 2290 O O . GLY A 1 299 ? 11.841 40.790 -25.528 1.00 30.88 299 GLY A O 1
ATOM 2291 N N . GLN A 1 300 ? 11.036 41.339 -23.481 1.00 30.01 300 GLN A N 1
ATOM 2292 C CA . GLN A 1 300 ? 9.763 41.849 -23.969 1.00 30.39 300 GLN A CA 1
ATOM 2293 C C . GLN A 1 300 ? 9.487 43.255 -23.464 1.00 28.82 300 GLN A C 1
ATOM 2294 O O . GLN A 1 300 ? 9.784 43.566 -22.311 1.00 28.21 300 GLN A O 1
ATOM 2300 N N . ALA A 1 301 ? 8.887 44.082 -24.307 1.00 28.04 301 ALA A N 1
ATOM 2301 C CA . ALA A 1 301 ? 8.498 45.445 -23.919 1.00 27.05 301 ALA A CA 1
ATOM 2302 C C . ALA A 1 301 ? 7.253 45.433 -23.037 1.00 27.09 301 ALA A C 1
ATOM 2303 O O . ALA A 1 301 ? 6.244 44.857 -23.402 1.00 27.37 301 ALA A O 1
ATOM 2305 N N . CYS A 1 302 ? 7.335 46.091 -21.882 1.00 26.28 302 CYS A N 1
ATOM 2306 C CA . CYS A 1 302 ? 6.231 46.141 -20.909 1.00 25.34 302 CYS A CA 1
ATOM 2307 C C . CYS A 1 302 ? 6.015 47.628 -20.616 1.00 24.98 302 CYS A C 1
ATOM 2308 O O . CYS A 1 302 ? 6.927 48.288 -20.086 1.00 24.56 302 CYS A O 1
ATOM 2311 N N . PRO A 1 303 ? 4.833 48.165 -20.984 1.00 24.86 303 PRO A N 1
ATOM 2312 C CA . PRO A 1 303 ? 4.585 49.572 -20.789 1.00 24.74 303 PRO A CA 1
ATOM 2313 C C . PRO A 1 303 ? 4.430 49.963 -19.317 1.00 25.14 303 PRO A C 1
ATOM 2314 O O . PRO A 1 303 ? 3.879 49.188 -18.496 1.00 25.27 303 PRO A O 1
ATOM 2318 N N . ILE A 1 304 ? 4.882 51.180 -19.014 1.00 24.74 304 ILE A N 1
ATOM 2319 C CA . ILE A 1 304 ? 4.616 51.835 -17.741 1.00 24.07 304 ILE A CA 1
ATOM 2320 C C . ILE A 1 304 ? 3.181 52.392 -17.817 1.00 24.48 304 ILE A C 1
ATOM 2321 O O . ILE A 1 304 ? 2.897 53.203 -18.674 1.00 23.19 304 ILE A O 1
ATOM 2326 N N . VAL A 1 305 ? 2.288 51.908 -16.959 1.00 24.52 305 VAL A N 1
ATOM 2327 C CA . VAL A 1 305 ? 0.863 52.217 -17.034 1.00 25.97 305 VAL A CA 1
ATOM 2328 C C . VAL A 1 305 ? 0.484 53.017 -15.796 1.00 26.20 305 VAL A C 1
ATOM 2329 O O . VAL A 1 305 ? 0.991 52.742 -14.702 1.00 26.76 305 VAL A O 1
ATOM 2333 N N . GLY A 1 306 ? -0.334 54.046 -15.981 1.00 25.79 306 GLY A N 1
ATOM 2334 C CA . GLY A 1 306 ? -0.573 54.975 -14.898 1.00 26.60 306 GLY A CA 1
ATOM 2335 C C . GLY A 1 306 ? 0.597 55.893 -14.603 1.00 25.64 306 GLY A C 1
ATOM 2336 O O . GLY A 1 306 ? 1.715 55.727 -15.134 1.00 25.68 306 GLY A O 1
ATOM 2337 N N . ARG A 1 307 ? 0.345 56.865 -13.737 1.00 26.36 307 ARG A N 1
ATOM 2338 C CA . ARG A 1 307 ? 1.361 57.826 -13.385 1.00 25.67 307 ARG A CA 1
ATOM 2339 C C . ARG A 1 307 ? 2.544 57.209 -12.664 1.00 25.22 307 ARG A C 1
ATOM 2340 O O . ARG A 1 307 ? 2.428 56.218 -11.941 1.00 26.16 307 ARG A O 1
ATOM 2348 N N . VAL A 1 308 ? 3.696 57.799 -12.914 1.00 24.23 308 VAL A N 1
ATOM 2349 C CA . VAL A 1 308 ? 4.884 57.502 -12.181 1.00 24.02 308 VAL A CA 1
ATOM 2350 C C . VAL A 1 308 ? 4.740 58.125 -10.782 1.00 24.00 308 VAL A C 1
ATOM 2351 O O . VAL A 1 308 ? 4.334 59.279 -10.671 1.00 24.60 308 VAL A O 1
ATOM 2355 N N . SER A 1 309 ? 5.023 57.332 -9.737 1.00 24.82 309 SER A N 1
ATOM 2356 C CA . SER A 1 309 ? 5.019 57.807 -8.328 1.00 25.86 309 SER A CA 1
ATOM 2357 C C . SER A 1 309 ? 6.453 58.229 -7.960 1.00 24.87 309 SER A C 1
ATOM 2358 O O . SER A 1 309 ? 7.376 58.026 -8.742 1.00 23.18 309 SER A O 1
ATOM 2361 N N . MET A 1 310 ? 6.645 58.784 -6.770 1.00 24.26 310 MET A N 1
ATOM 2362 C CA . MET A 1 310 ? 7.960 59.304 -6.366 1.00 24.47 310 MET A CA 1
ATOM 2363 C C . MET A 1 310 ? 9.003 58.170 -6.277 1.00 24.23 310 MET A C 1
ATOM 2364 O O . MET A 1 310 ? 10.213 58.362 -6.565 1.00 22.48 310 MET A O 1
ATOM 2369 N N . ASP A 1 311 ? 8.535 56.986 -5.875 1.00 24.96 311 ASP A N 1
ATOM 2370 C CA . ASP A 1 311 ? 9.445 55.861 -5.612 1.00 25.73 311 ASP A CA 1
ATOM 2371 C C . ASP A 1 311 ? 9.119 54.599 -6.395 1.00 25.61 311 ASP A C 1
ATOM 2372 O O . ASP A 1 311 ? 9.871 53.628 -6.279 1.00 24.60 311 ASP A O 1
ATOM 2377 N N . GLN A 1 312 ? 8.015 54.588 -7.166 1.00 25.14 312 GLN A N 1
ATOM 2378 C CA . GLN A 1 312 ? 7.479 53.321 -7.737 1.00 26.49 312 GLN A CA 1
ATOM 2379 C C . GLN A 1 312 ? 6.817 53.540 -9.095 1.00 26.02 312 GLN A C 1
ATOM 2380 O O . GLN A 1 312 ? 6.207 54.584 -9.331 1.00 25.95 312 GLN A O 1
ATOM 2386 N N . ILE A 1 313 ? 6.883 52.536 -9.969 1.00 25.37 313 ILE A N 1
ATOM 2387 C CA . ILE A 1 313 ? 6.122 52.549 -11.218 1.00 24.57 313 ILE A CA 1
ATOM 2388 C C . ILE A 1 313 ? 5.393 51.220 -11.312 1.00 25.02 313 ILE A C 1
ATOM 2389 O O . ILE A 1 313 ? 5.819 50.242 -10.692 1.00 25.36 313 ILE A O 1
ATOM 2394 N N . THR A 1 314 ? 4.269 51.214 -12.031 1.00 24.79 314 THR A N 1
ATOM 2395 C CA . THR A 1 314 ? 3.528 49.998 -12.315 1.00 25.71 314 THR A CA 1
ATOM 2396 C C . THR A 1 314 ? 3.645 49.780 -13.808 1.00 24.99 314 THR A C 1
ATOM 2397 O O . THR A 1 314 ? 3.543 50.739 -14.607 1.00 25.65 314 THR A O 1
ATOM 2401 N N . ILE A 1 315 ? 3.886 48.526 -14.180 1.00 24.55 315 ILE A N 1
ATOM 2402 C CA . ILE A 1 315 ? 4.093 48.120 -15.573 1.00 22.90 315 ILE A CA 1
ATOM 2403 C C . ILE A 1 315 ? 3.165 46.940 -15.912 1.00 24.45 315 ILE A C 1
ATOM 2404 O O . ILE A 1 315 ? 2.787 46.165 -15.029 1.00 25.39 315 ILE A O 1
ATOM 2409 N N . ARG A 1 316 ? 2.780 46.814 -17.172 1.00 24.58 316 ARG A N 1
ATOM 2410 C CA . ARG A 1 316 ? 1.916 45.719 -17.594 1.00 26.30 316 ARG A CA 1
ATOM 2411 C C . ARG A 1 316 ? 2.784 44.601 -18.164 1.00 27.06 316 ARG A C 1
ATOM 2412 O O . ARG A 1 316 ? 3.571 44.827 -19.101 1.00 27.19 316 ARG A O 1
ATOM 2420 N N . LEU A 1 317 ? 2.671 43.417 -17.569 1.00 27.23 317 LEU A N 1
ATOM 2421 C CA . LEU A 1 317 ? 3.434 42.227 -18.006 1.00 27.89 317 LEU A CA 1
ATOM 2422 C C . LEU A 1 317 ? 2.616 41.403 -19.009 1.00 28.08 317 LEU A C 1
ATOM 2423 O O . LEU A 1 317 ? 1.404 41.422 -18.965 1.00 28.52 317 LEU A O 1
ATOM 2428 N N . PRO A 1 318 ? 3.283 40.695 -19.931 1.00 28.67 318 PRO A N 1
ATOM 2429 C CA . PRO A 1 318 ? 2.456 39.872 -20.819 1.00 29.19 318 PRO A CA 1
ATOM 2430 C C . PRO A 1 318 ? 1.955 38.564 -20.160 1.00 31.47 318 PRO A C 1
ATOM 2431 O O . PRO A 1 318 ? 1.076 37.920 -20.704 1.00 31.64 318 PRO A O 1
ATOM 2435 N N . LYS A 1 319 ? 2.507 38.173 -19.009 1.00 31.49 319 LYS A N 1
ATOM 2436 C CA . LYS A 1 319 ? 2.027 36.971 -18.273 1.00 32.93 319 LYS A CA 1
ATOM 2437 C C . LYS A 1 319 ? 2.623 37.102 -16.869 1.00 32.87 319 LYS A C 1
ATOM 2438 O O . LYS A 1 319 ? 3.382 38.057 -16.621 1.00 30.39 319 LYS A O 1
ATOM 2444 N N . LEU A 1 320 ? 2.295 36.187 -15.956 1.00 33.32 320 LEU A N 1
ATOM 2445 C CA . LEU A 1 320 ? 2.882 36.247 -14.599 1.00 34.14 320 LEU A CA 1
ATOM 2446 C C . LEU A 1 320 ? 4.364 35.931 -14.617 1.00 33.38 320 LEU A C 1
ATOM 2447 O O . LEU A 1 320 ? 4.827 35.082 -15.381 1.00 33.09 320 LEU A O 1
ATOM 2452 N N . TYR A 1 321 ? 5.083 36.658 -13.772 1.00 33.19 321 TYR A N 1
ATOM 2453 C CA . TYR A 1 321 ? 6.469 36.456 -13.481 1.00 32.89 321 TYR A CA 1
ATOM 2454 C C . TYR A 1 321 ? 6.615 36.542 -11.961 1.00 33.55 321 TYR A C 1
ATOM 2455 O O . TYR A 1 321 ? 5.867 37.275 -11.299 1.00 32.06 321 TYR A O 1
ATOM 2464 N N . PRO A 1 322 ? 7.596 35.814 -11.398 1.00 34.02 322 PRO A N 1
ATOM 2465 C CA . PRO A 1 322 ? 7.804 35.854 -9.934 1.00 34.58 322 PRO A CA 1
ATOM 2466 C C . PRO A 1 322 ? 8.439 37.168 -9.432 1.00 33.72 322 PRO A C 1
ATOM 2467 O O . PRO A 1 322 ? 9.148 37.860 -10.205 1.00 32.46 322 PRO A O 1
ATOM 2471 N N . LEU A 1 323 ? 8.206 37.501 -8.156 1.00 33.32 323 LEU A N 1
ATOM 2472 C CA . LEU A 1 323 ? 8.947 38.594 -7.506 1.00 32.79 323 LEU A CA 1
ATOM 2473 C C . LEU A 1 323 ? 10.435 38.436 -7.752 1.00 32.13 323 LEU A C 1
ATOM 2474 O O . LEU A 1 323 ? 10.952 37.316 -7.750 1.00 32.63 323 LEU A O 1
ATOM 2479 N N . GLY A 1 324 ? 11.123 39.552 -7.982 1.00 31.25 324 GLY A N 1
ATOM 2480 C CA . GLY A 1 324 ? 12.571 39.533 -8.160 1.00 30.92 324 GLY A CA 1
ATOM 2481 C C . GLY A 1 324 ? 12.999 39.419 -9.616 1.00 30.83 324 GLY A C 1
ATOM 2482 O O . GLY A 1 324 ? 14.176 39.499 -9.914 1.00 30.08 324 GLY A O 1
ATOM 2483 N N . THR A 1 325 ? 12.045 39.256 -10.533 1.00 30.30 325 THR A N 1
ATOM 2484 C CA . THR A 1 325 ? 12.375 39.111 -11.945 1.00 29.51 325 THR A CA 1
ATOM 2485 C C . THR A 1 325 ? 13.024 40.446 -12.380 1.00 28.41 325 THR A C 1
ATOM 2486 O O . THR A 1 325 ? 12.564 41.495 -11.979 1.00 27.69 325 THR A O 1
ATOM 2490 N N . LYS A 1 326 ? 14.114 40.391 -13.139 1.00 27.09 326 LYS A N 1
ATOM 2491 C CA . LYS A 1 326 ? 14.846 41.580 -13.543 1.00 26.22 326 LYS A CA 1
ATOM 2492 C C . LYS A 1 326 ? 14.001 42.475 -14.477 1.00 25.24 326 LYS A C 1
ATOM 2493 O O . LYS A 1 326 ? 13.276 41.981 -15.332 1.00 23.96 326 LYS A O 1
ATOM 2499 N N . VAL A 1 327 ? 14.120 43.792 -14.274 1.00 24.31 327 VAL A N 1
ATOM 2500 C CA . VAL A 1 327 ? 13.551 44.801 -15.153 1.00 24.31 327 VAL A CA 1
ATOM 2501 C C . VAL A 1 327 ? 14.742 45.593 -15.715 1.00 24.09 327 VAL A C 1
ATOM 2502 O O . VAL A 1 327 ? 15.583 46.055 -14.962 1.00 24.64 327 VAL A O 1
ATOM 2506 N N . THR A 1 328 ? 14.794 45.765 -17.029 1.00 24.02 328 THR A N 1
ATOM 2507 C CA . THR A 1 328 ? 15.802 46.638 -17.647 1.00 23.43 328 THR A CA 1
ATOM 2508 C C . THR A 1 328 ? 15.138 47.930 -18.129 1.00 22.69 328 THR A C 1
ATOM 2509 O O . THR A 1 328 ? 14.247 47.894 -18.990 1.00 22.41 328 THR A O 1
ATOM 2513 N N . LEU A 1 329 ? 15.592 49.071 -17.617 1.00 21.39 329 LEU A N 1
ATOM 2514 C CA . LEU A 1 329 ? 15.007 50.355 -18.026 1.00 22.53 329 LEU A CA 1
ATOM 2515 C C . LEU A 1 329 ? 15.885 51.047 -19.106 1.00 22.57 329 LEU A C 1
ATOM 2516 O O . LEU A 1 329 ? 15.350 51.748 -19.983 1.00 22.37 329 LEU A O 1
ATOM 2521 N N . ILE A 1 330 ? 17.211 50.881 -18.987 1.00 22.53 330 ILE A N 1
ATOM 2522 C CA . ILE A 1 330 ? 18.203 51.309 -20.006 1.00 22.24 330 ILE A CA 1
ATOM 2523 C C . ILE A 1 330 ? 19.197 50.159 -20.140 1.00 23.05 330 ILE A C 1
ATOM 2524 O O . ILE A 1 330 ? 19.748 49.710 -19.138 1.00 23.43 330 ILE A O 1
ATOM 2529 N N . GLY A 1 331 ? 19.419 49.645 -21.354 1.00 23.91 331 GLY A N 1
ATOM 2530 C CA . GLY A 1 331 ? 20.310 48.472 -21.510 1.00 24.44 331 GLY A CA 1
ATOM 2531 C C . GLY A 1 331 ? 19.645 47.378 -22.313 1.00 26.00 331 GLY A C 1
ATOM 2532 O O . GLY A 1 331 ? 18.556 47.582 -22.830 1.00 24.89 331 GLY A O 1
ATOM 2533 N N . SER A 1 332 ? 20.319 46.230 -22.418 1.00 26.41 332 SER A N 1
ATOM 2534 C CA . SER A 1 332 ? 19.916 45.079 -23.217 1.00 28.53 332 SER A CA 1
ATOM 2535 C C . SER A 1 332 ? 19.214 44.028 -22.364 1.00 28.64 332 SER A C 1
ATOM 2536 O O . SER A 1 332 ? 19.592 43.793 -21.228 1.00 26.82 332 SER A O 1
ATOM 2539 N N . ASN A 1 333 ? 18.246 43.343 -22.954 1.00 28.19 333 ASN A N 1
ATOM 2540 C CA . ASN A 1 333 ? 17.528 42.324 -22.241 1.00 29.02 333 ASN A CA 1
ATOM 2541 C C . ASN A 1 333 ? 16.961 41.384 -23.307 1.00 30.46 333 ASN A C 1
ATOM 2542 O O . ASN A 1 333 ? 16.055 41.769 -24.081 1.00 29.83 333 ASN A O 1
ATOM 2547 N N . GLY A 1 334 ? 17.511 40.176 -23.385 1.00 31.99 334 GLY A N 1
ATOM 2548 C CA . GLY A 1 334 ? 17.134 39.251 -24.463 1.00 34.07 334 GLY A CA 1
ATOM 2549 C C . GLY A 1 334 ? 17.570 39.892 -25.774 1.00 34.89 334 GLY A C 1
ATOM 2550 O O . GLY A 1 334 ? 18.667 40.442 -25.853 1.00 33.73 334 GLY A O 1
ATOM 2551 N N . ASP A 1 335 ? 16.688 39.880 -26.774 1.00 36.12 335 ASP A N 1
ATOM 2552 C CA . ASP A 1 335 ? 17.006 40.443 -28.091 1.00 38.44 335 ASP A CA 1
ATOM 2553 C C . ASP A 1 335 ? 16.741 41.950 -28.230 1.00 37.06 335 ASP A C 1
ATOM 2554 O O . ASP A 1 335 ? 16.968 42.511 -29.317 1.00 37.42 335 ASP A O 1
ATOM 2559 N N . LYS A 1 336 ? 16.279 42.597 -27.155 1.00 34.37 336 LYS A N 1
ATOM 2560 C CA . LYS A 1 336 ? 15.915 44.018 -27.216 1.00 32.49 336 LYS A CA 1
ATOM 2561 C C . LYS A 1 336 ? 16.884 44.891 -26.431 1.00 31.02 336 LYS A C 1
ATOM 2562 O O . LYS A 1 336 ? 17.660 44.387 -25.615 1.00 30.74 336 LYS A O 1
ATOM 2568 N N . GLU A 1 337 ? 16.834 46.193 -26.694 1.00 29.46 337 GLU A N 1
ATOM 2569 C CA . GLU A 1 337 ? 17.650 47.162 -26.001 1.00 29.06 337 GLU A CA 1
ATOM 2570 C C . GLU A 1 337 ? 16.909 48.479 -25.944 1.00 27.68 337 GLU A C 1
ATOM 2571 O O . GLU A 1 337 ? 16.131 48.810 -26.868 1.00 27.31 337 GLU A O 1
ATOM 2577 N N . ILE A 1 338 ? 17.117 49.208 -24.842 1.00 25.51 338 ILE A N 1
ATOM 2578 C CA . ILE A 1 338 ? 16.603 50.562 -24.695 1.00 23.95 338 ILE A CA 1
ATOM 2579 C C . ILE A 1 338 ? 17.825 51.446 -24.466 1.00 24.64 338 ILE A C 1
ATOM 2580 O O . ILE A 1 338 ? 18.648 51.127 -23.592 1.00 25.17 338 ILE A O 1
ATOM 2585 N N . THR A 1 339 ? 17.971 52.536 -25.227 1.00 24.06 339 THR A N 1
ATOM 2586 C CA . THR A 1 339 ? 19.145 53.417 -25.054 1.00 23.91 339 THR A CA 1
ATOM 2587 C C . THR A 1 339 ? 18.733 54.700 -24.319 1.00 22.99 339 THR A C 1
ATOM 2588 O O . THR A 1 339 ? 17.554 55.047 -24.279 1.00 21.88 339 THR A O 1
ATOM 2592 N N . ALA A 1 340 ? 19.700 55.398 -23.728 1.00 22.19 340 ALA A N 1
ATOM 2593 C CA . ALA A 1 340 ? 19.403 56.651 -23.053 1.00 22.81 340 ALA A CA 1
ATOM 2594 C C . ALA A 1 340 ? 18.908 57.638 -24.123 1.00 22.42 340 ALA A C 1
ATOM 2595 O O . ALA A 1 340 ? 18.180 58.548 -23.814 1.00 23.90 340 ALA A O 1
ATOM 2597 N N . THR A 1 341 ? 19.325 57.464 -25.383 1.00 23.68 341 THR A N 1
ATOM 2598 C CA . THR A 1 341 ? 18.826 58.326 -26.481 1.00 25.38 341 THR A CA 1
ATOM 2599 C C . THR A 1 341 ? 17.332 58.115 -26.719 1.00 25.62 341 THR A C 1
ATOM 2600 O O . THR A 1 341 ? 16.541 59.086 -26.864 1.00 26.04 341 THR A O 1
ATOM 2604 N N . GLN A 1 342 ? 16.921 56.852 -26.709 1.00 24.46 342 GLN A N 1
ATOM 2605 C CA . GLN A 1 342 ? 15.493 56.558 -26.865 1.00 24.19 342 GLN A CA 1
ATOM 2606 C C . GLN A 1 342 ? 14.670 57.150 -25.714 1.00 23.23 342 GLN A C 1
ATOM 2607 O O . GLN A 1 342 ? 13.588 57.700 -25.910 1.00 23.84 342 GLN A O 1
ATOM 2613 N N . VAL A 1 343 ? 15.191 57.038 -24.507 1.00 23.65 343 VAL A N 1
ATOM 2614 C CA . VAL A 1 343 ? 14.534 57.629 -23.344 1.00 22.54 343 VAL A CA 1
ATOM 2615 C C . VAL A 1 343 ? 14.415 59.148 -23.516 1.00 23.93 343 VAL A C 1
ATOM 2616 O O . VAL A 1 343 ? 13.332 59.717 -23.290 1.00 24.61 343 VAL A O 1
ATOM 2620 N N . ALA A 1 344 ? 15.522 59.792 -23.906 1.00 23.72 344 ALA A N 1
ATOM 2621 C CA . ALA A 1 344 ? 15.590 61.244 -24.155 1.00 24.05 344 ALA A CA 1
ATOM 2622 C C . ALA A 1 344 ? 14.577 61.739 -25.209 1.00 24.72 344 ALA A C 1
ATOM 2623 O O . ALA A 1 344 ? 13.875 62.743 -25.010 1.00 25.60 344 ALA A O 1
ATOM 2625 N N . THR A 1 345 ? 14.510 61.019 -26.327 1.00 25.77 345 THR A N 1
ATOM 2626 C CA . THR A 1 345 ? 13.583 61.324 -27.416 1.00 25.97 345 THR A CA 1
ATOM 2627 C C . THR A 1 345 ? 12.155 61.253 -26.878 1.00 25.93 345 THR A C 1
ATOM 2628 O O . THR A 1 345 ? 11.362 62.152 -27.120 1.00 25.49 345 THR A O 1
ATOM 2632 N N . TYR A 1 346 ? 11.840 60.209 -26.115 1.00 25.81 346 TYR A N 1
ATOM 2633 C CA . TYR A 1 346 ? 10.487 60.087 -25.523 1.00 26.29 346 TYR A CA 1
ATOM 2634 C C . TYR A 1 346 ? 10.126 61.288 -24.666 1.00 27.41 346 TYR A C 1
ATOM 2635 O O . TYR A 1 346 ? 8.994 61.764 -24.690 1.00 26.72 346 TYR A O 1
ATOM 2644 N N . ARG A 1 347 ? 11.097 61.776 -23.894 1.00 27.39 347 ARG A N 1
ATOM 2645 C CA . ARG A 1 347 ? 10.870 62.885 -22.998 1.00 28.14 347 ARG A CA 1
ATOM 2646 C C . ARG A 1 347 ? 10.987 64.217 -23.672 1.00 28.14 347 ARG A C 1
ATOM 2647 O O . ARG A 1 347 ? 10.721 65.204 -23.038 1.00 30.24 347 ARG A O 1
ATOM 2655 N N . VAL A 1 348 ? 11.437 64.250 -24.923 1.00 28.02 348 VAL A N 1
ATOM 2656 C CA . VAL A 1 348 ? 11.764 65.494 -25.647 1.00 28.42 348 VAL A CA 1
ATOM 2657 C C . VAL A 1 348 ? 12.916 66.198 -24.898 1.00 28.59 348 VAL A C 1
ATOM 2658 O O . VAL A 1 348 ? 12.852 67.398 -24.573 1.00 29.13 348 VAL A O 1
ATOM 2662 N N . THR A 1 349 ? 13.980 65.431 -24.606 1.00 27.09 349 THR A N 1
ATOM 2663 C CA . THR A 1 349 ? 15.202 66.034 -24.082 1.00 26.51 349 THR A CA 1
ATOM 2664 C C . THR A 1 349 ? 16.382 65.395 -24.793 1.00 26.63 349 THR A C 1
ATOM 2665 O O . THR A 1 349 ? 16.207 64.849 -25.895 1.00 27.36 349 THR A O 1
ATOM 2669 N N . ILE A 1 350 ? 17.573 65.477 -24.197 1.00 25.81 350 ILE A N 1
ATOM 2670 C CA . ILE A 1 350 ? 18.773 64.881 -24.784 1.00 25.00 350 ILE A CA 1
ATOM 2671 C C . ILE A 1 350 ? 19.350 63.874 -23.792 1.00 24.48 350 ILE A C 1
ATOM 2672 O O . ILE A 1 350 ? 19.025 63.914 -22.582 1.00 23.65 350 ILE A O 1
ATOM 2677 N N . ASN A 1 351 ? 20.166 62.944 -24.295 1.00 24.67 351 ASN A N 1
ATOM 2678 C CA . ASN A 1 351 ? 20.628 61.851 -23.451 1.00 25.25 351 ASN A CA 1
ATOM 2679 C C . ASN A 1 351 ? 21.469 62.353 -22.265 1.00 24.98 351 ASN A C 1
ATOM 2680 O O . ASN A 1 351 ? 21.448 61.743 -21.215 1.00 26.13 351 ASN A O 1
ATOM 2685 N N . TYR A 1 352 ? 22.181 63.468 -22.418 1.00 25.61 352 TYR A N 1
ATOM 2686 C CA . TYR A 1 352 ? 22.945 64.073 -21.301 1.00 25.31 352 TYR A CA 1
ATOM 2687 C C . TYR A 1 352 ? 22.066 64.249 -20.066 1.00 24.22 352 TYR A C 1
ATOM 2688 O O . TYR A 1 352 ? 22.487 63.972 -18.956 1.00 23.20 352 TYR A O 1
ATOM 2697 N N . GLU A 1 353 ? 20.843 64.758 -20.263 1.00 24.12 353 GLU A N 1
ATOM 2698 C CA . GLU A 1 353 ? 19.988 65.078 -19.141 1.00 23.36 353 GLU A CA 1
ATOM 2699 C C . GLU A 1 353 ? 19.455 63.793 -18.529 1.00 23.10 353 GLU A C 1
ATOM 2700 O O . GLU A 1 353 ? 19.355 63.690 -17.319 1.00 22.82 353 GLU A O 1
ATOM 2706 N N . VAL A 1 354 ? 19.092 62.819 -19.359 1.00 22.77 354 VAL A N 1
ATOM 2707 C CA . VAL A 1 354 ? 18.633 61.518 -18.828 1.00 22.31 354 VAL A CA 1
ATOM 2708 C C . VAL A 1 354 ? 19.615 60.932 -17.795 1.00 22.93 354 VAL A C 1
ATOM 2709 O O . VAL A 1 354 ? 19.224 60.648 -16.653 1.00 23.98 354 VAL A O 1
ATOM 2713 N N . VAL A 1 355 ? 20.877 60.753 -18.182 1.00 23.70 355 VAL A N 1
ATOM 2714 C CA . VAL A 1 355 ? 21.868 60.159 -17.272 1.00 23.06 355 VAL A CA 1
ATOM 2715 C C . VAL A 1 355 ? 22.227 61.055 -16.070 1.00 23.33 355 VAL A C 1
ATOM 2716 O O . VAL A 1 355 ? 22.427 60.540 -14.974 1.00 23.80 355 VAL A O 1
ATOM 2720 N N . CYS A 1 356 ? 22.298 62.374 -16.276 1.00 24.49 356 CYS A N 1
ATOM 2721 C CA . CYS A 1 356 ? 22.581 63.367 -15.216 1.00 25.52 356 CYS A CA 1
ATOM 2722 C C . CYS A 1 356 ? 21.543 63.375 -14.127 1.00 26.01 356 CYS A C 1
ATOM 2723 O O . CYS A 1 356 ? 21.891 63.612 -12.982 1.00 25.04 356 CYS A O 1
ATOM 2726 N N . LEU A 1 357 ? 20.272 63.127 -14.489 1.00 25.33 357 LEU A N 1
ATOM 2727 C CA . LEU A 1 357 ? 19.173 63.164 -13.518 1.00 26.02 357 LEU A CA 1
ATOM 2728 C C . LEU A 1 357 ? 18.983 61.863 -12.749 1.00 25.17 357 LEU A C 1
ATOM 2729 O O . LEU A 1 357 ? 18.157 61.794 -11.851 1.00 24.86 357 LEU A O 1
ATOM 2734 N N . LEU A 1 358 ? 19.716 60.815 -13.096 1.00 23.80 358 LEU A N 1
ATOM 2735 C CA . LEU A 1 358 ? 19.552 59.582 -12.346 1.00 23.89 358 LEU A CA 1
ATOM 2736 C C . LEU A 1 358 ? 20.124 59.866 -10.947 1.00 24.97 358 LEU A C 1
ATOM 2737 O O . LEU A 1 358 ? 21.349 60.051 -10.794 1.00 23.48 358 LEU A O 1
ATOM 2742 N N . SER A 1 359 ? 19.261 59.922 -9.930 1.00 24.74 359 SER A N 1
ATOM 2743 C CA . SER A 1 359 ? 19.701 60.467 -8.650 1.00 25.44 359 SER A CA 1
ATOM 2744 C C . SER A 1 359 ? 20.635 59.518 -7.884 1.00 25.34 359 SER A C 1
ATOM 2745 O O . SER A 1 359 ? 20.807 58.350 -8.252 1.00 25.52 359 SER A O 1
ATOM 2748 N N . ASP A 1 360 ? 21.235 60.027 -6.815 1.00 26.11 360 ASP A N 1
ATOM 2749 C CA . ASP A 1 360 ? 22.179 59.232 -6.029 1.00 26.94 360 ASP A CA 1
ATOM 2750 C C . ASP A 1 360 ? 21.500 58.173 -5.166 1.00 27.12 360 ASP A C 1
ATOM 2751 O O . ASP A 1 360 ? 22.165 57.320 -4.588 1.00 27.02 360 ASP A O 1
ATOM 2756 N N . ARG A 1 361 ? 20.167 58.190 -5.122 1.00 26.36 361 ARG A N 1
ATOM 2757 C CA . ARG A 1 361 ? 19.436 57.094 -4.467 1.00 25.87 361 ARG A CA 1
ATOM 2758 C C . ARG A 1 361 ? 19.713 55.743 -5.169 1.00 25.13 361 ARG A C 1
ATOM 2759 O O . ARG A 1 361 ? 19.690 54.684 -4.517 1.00 24.86 361 ARG A O 1
ATOM 2767 N N . ILE A 1 362 ? 19.978 55.800 -6.484 1.00 24.42 362 ILE A N 1
ATOM 2768 C CA . ILE A 1 362 ? 20.458 54.639 -7.257 1.00 24.25 362 ILE A CA 1
ATOM 2769 C C . ILE A 1 362 ? 21.942 54.374 -7.055 1.00 24.23 362 ILE A C 1
ATOM 2770 O O . ILE A 1 362 ? 22.776 55.171 -7.505 1.00 24.69 362 ILE A O 1
ATOM 2775 N N . PRO A 1 363 ? 22.297 53.234 -6.416 1.00 24.71 363 PRO A N 1
ATOM 2776 C CA . PRO A 1 363 ? 23.715 52.939 -6.275 1.00 24.46 363 PRO A CA 1
ATOM 2777 C C . PRO A 1 363 ? 24.293 52.662 -7.645 1.00 24.72 363 PRO A C 1
ATOM 2778 O O . PRO A 1 363 ? 23.581 52.157 -8.516 1.00 24.61 363 PRO A O 1
ATOM 2782 N N . ARG A 1 364 ? 25.546 53.048 -7.844 1.00 24.24 364 ARG A N 1
ATOM 2783 C CA . ARG A 1 364 ? 26.302 52.669 -9.032 1.00 24.15 364 ARG A CA 1
ATOM 2784 C C . ARG A 1 364 ? 27.138 51.460 -8.694 1.00 24.89 364 ARG A C 1
ATOM 2785 O O . ARG A 1 364 ? 27.801 51.461 -7.665 1.00 25.04 364 ARG A O 1
ATOM 2793 N N . GLU A 1 365 ? 27.148 50.453 -9.569 1.00 26.02 365 GLU A N 1
ATOM 2794 C CA . GLU A 1 365 ? 28.081 49.325 -9.461 1.00 27.62 365 GLU A CA 1
ATOM 2795 C C . GLU A 1 365 ? 28.975 49.335 -10.705 1.00 27.58 365 GLU A C 1
ATOM 2796 O O . GLU A 1 365 ? 28.501 49.660 -11.802 1.00 27.19 365 GLU A O 1
ATOM 2802 N N . TYR A 1 366 ? 30.254 49.020 -10.522 1.00 27.18 366 TYR A N 1
ATOM 2803 C CA . TYR A 1 366 ? 31.266 49.198 -11.568 1.00 28.07 366 TYR A CA 1
ATOM 2804 C C . TYR A 1 366 ? 31.813 47.868 -12.040 1.00 29.71 366 TYR A C 1
ATOM 2805 O O . TYR A 1 366 ? 32.309 47.075 -11.246 1.00 30.00 366 TYR A O 1
ATOM 2814 N N . TYR A 1 367 ? 31.711 47.649 -13.343 1.00 31.73 367 TYR A N 1
ATOM 2815 C CA . TYR A 1 367 ? 32.130 46.400 -13.995 1.00 34.21 367 TYR A CA 1
ATOM 2816 C C . TYR A 1 367 ? 33.190 46.703 -15.008 1.00 34.73 367 TYR A C 1
ATOM 2817 O O . TYR A 1 367 ? 33.402 47.814 -15.439 1.00 33.95 367 TYR A O 1
ATOM 2827 N N . MET B 1 1 ? 25.968 63.386 -7.325 1.00 37.64 1 MET B N 1
ATOM 2828 C CA . MET B 1 1 ? 26.613 64.708 -7.422 1.00 37.76 1 MET B CA 1
ATOM 2829 C C . MET B 1 1 ? 27.005 65.111 -6.031 1.00 38.24 1 MET B C 1
ATOM 2830 O O . MET B 1 1 ? 26.255 64.892 -5.080 1.00 37.72 1 MET B O 1
ATOM 2835 N N . LYS B 1 2 ? 28.165 65.751 -5.938 1.00 38.71 2 LYS B N 1
ATOM 2836 C CA . LYS B 1 2 ? 28.676 66.225 -4.684 1.00 39.01 2 LYS B CA 1
ATOM 2837 C C . LYS B 1 2 ? 28.308 67.686 -4.480 1.00 37.65 2 LYS B C 1
ATOM 2838 O O . LYS B 1 2 ? 28.550 68.522 -5.349 1.00 37.33 2 LYS B O 1
ATOM 2844 N N . ALA B 1 3 ? 27.806 67.977 -3.285 1.00 36.21 3 ALA B N 1
ATOM 2845 C CA . ALA B 1 3 ? 27.566 69.331 -2.811 1.00 35.97 3 ALA B CA 1
ATOM 2846 C C . ALA B 1 3 ? 28.718 70.285 -3.222 1.00 35.45 3 ALA B C 1
ATOM 2847 O O . ALA B 1 3 ? 29.866 70.002 -2.970 1.00 34.10 3 ALA B O 1
ATOM 2849 N N . SER B 1 4 ? 28.388 71.393 -3.874 1.00 34.83 4 SER B N 1
ATOM 2850 C CA . SER B 1 4 ? 29.379 72.384 -4.296 1.00 35.09 4 SER B CA 1
ATOM 2851 C C . SER B 1 4 ? 29.307 73.694 -3.496 1.00 35.95 4 SER B C 1
ATOM 2852 O O . SER B 1 4 ? 28.767 74.686 -3.989 1.00 35.93 4 SER B O 1
ATOM 2855 N N . PRO B 1 5 ? 29.906 73.720 -2.286 1.00 36.59 5 PRO B N 1
ATOM 2856 C CA . PRO B 1 5 ? 29.841 74.928 -1.483 1.00 37.37 5 PRO B CA 1
ATOM 2857 C C . PRO B 1 5 ? 30.651 76.117 -2.029 1.00 39.19 5 PRO B C 1
ATOM 2858 O O . PRO B 1 5 ? 30.431 77.240 -1.602 1.00 39.95 5 PRO B O 1
ATOM 2862 N N . HIS B 1 6 ? 31.595 75.883 -2.937 1.00 39.33 6 HIS B N 1
ATOM 2863 C CA . HIS B 1 6 ? 32.362 77.005 -3.504 1.00 40.26 6 HIS B CA 1
ATOM 2864 C C . HIS B 1 6 ? 31.720 77.635 -4.748 1.00 40.76 6 HIS B C 1
ATOM 2865 O O . HIS B 1 6 ? 32.302 78.509 -5.374 1.00 42.95 6 HIS B O 1
ATOM 2872 N N . ARG B 1 7 ? 30.521 77.195 -5.090 1.00 39.02 7 ARG B N 1
ATOM 2873 C CA . ARG B 1 7 ? 29.729 77.787 -6.171 1.00 38.90 7 ARG B CA 1
ATOM 2874 C C . ARG B 1 7 ? 28.578 78.524 -5.483 1.00 39.15 7 ARG B C 1
ATOM 2875 O O . ARG B 1 7 ? 28.076 78.045 -4.482 1.00 38.12 7 ARG B O 1
ATOM 2883 N N . PRO B 1 8 ? 28.180 79.703 -5.991 1.00 40.64 8 PRO B N 1
ATOM 2884 C CA . PRO B 1 8 ? 27.163 80.490 -5.277 1.00 42.00 8 PRO B CA 1
ATOM 2885 C C . PRO B 1 8 ? 25.707 79.960 -5.354 1.00 41.46 8 PRO B C 1
ATOM 2886 O O . PRO B 1 8 ? 24.811 80.568 -4.783 1.00 43.73 8 PRO B O 1
ATOM 2890 N N . THR B 1 9 ? 25.480 78.826 -6.005 1.00 40.18 9 THR B N 1
ATOM 2891 C CA . THR B 1 9 ? 24.139 78.241 -6.144 1.00 38.32 9 THR B CA 1
ATOM 2892 C C . THR B 1 9 ? 23.746 77.449 -4.880 1.00 37.33 9 THR B C 1
ATOM 2893 O O . THR B 1 9 ? 24.505 76.594 -4.396 1.00 35.66 9 THR B O 1
ATOM 2897 N N . LYS B 1 10 ? 22.605 77.787 -4.292 1.00 37.03 10 LYS B N 1
ATOM 2898 C CA . LYS B 1 10 ? 22.229 77.142 -3.043 1.00 36.90 10 LYS B CA 1
ATOM 2899 C C . LYS B 1 10 ? 20.728 77.065 -2.876 1.00 36.94 10 LYS B C 1
ATOM 2900 O O . LYS B 1 10 ? 19.999 77.867 -3.431 1.00 37.98 10 LYS B O 1
ATOM 2906 N N . ALA B 1 11 ? 20.294 76.076 -2.103 1.00 36.70 11 ALA B N 1
ATOM 2907 C CA . ALA B 1 11 ? 18.923 75.912 -1.687 1.00 37.01 11 ALA B CA 1
ATOM 2908 C C . ALA B 1 11 ? 18.830 76.258 -0.202 1.00 38.68 11 ALA B C 1
ATOM 2909 O O . ALA B 1 11 ? 19.573 75.714 0.616 1.00 38.17 11 ALA B O 1
ATOM 2911 N N . LEU B 1 12 ? 17.901 77.151 0.139 1.00 40.02 12 LEU B N 1
ATOM 2912 C CA . LEU B 1 12 ? 17.694 77.556 1.528 1.00 41.92 12 LEU B CA 1
ATOM 2913 C C . LEU B 1 12 ? 16.482 76.832 2.091 1.00 41.24 12 LEU B C 1
ATOM 2914 O O . LEU B 1 12 ? 15.429 76.816 1.450 1.00 41.47 12 LEU B O 1
ATOM 2919 N N . ILE B 1 13 ? 16.605 76.224 3.266 1.00 39.57 13 ILE B N 1
ATOM 2920 C CA . ILE B 1 13 ? 15.454 75.496 3.790 1.00 39.33 13 ILE B CA 1
ATOM 2921 C C . ILE B 1 13 ? 15.023 76.136 5.103 1.00 40.84 13 ILE B C 1
ATOM 2922 O O . ILE B 1 13 ? 15.790 76.139 6.066 1.00 42.16 13 ILE B O 1
ATOM 2927 N N . HIS B 1 14 ? 13.811 76.673 5.132 1.00 42.37 14 HIS B N 1
ATOM 2928 C CA . HIS B 1 14 ? 13.237 77.284 6.347 1.00 44.09 14 HIS B CA 1
ATOM 2929 C C . HIS B 1 14 ? 12.597 76.182 7.195 1.00 43.96 14 HIS B C 1
ATOM 2930 O O . HIS B 1 14 ? 11.467 75.766 6.937 1.00 43.22 14 HIS B O 1
ATOM 2937 N N . LEU B 1 15 ? 13.335 75.706 8.194 1.00 43.68 15 LEU B N 1
ATOM 2938 C CA . LEU B 1 15 ? 12.842 74.657 9.091 1.00 44.09 15 LEU B CA 1
ATOM 2939 C C . LEU B 1 15 ? 11.640 75.110 9.952 1.00 46.24 15 LEU B C 1
ATOM 2940 O O . LEU B 1 15 ? 10.736 74.323 10.226 1.00 47.18 15 LEU B O 1
ATOM 2945 N N . GLY B 1 16 ? 11.624 76.370 10.354 1.00 47.08 16 GLY B N 1
ATOM 2946 C CA . GLY B 1 16 ? 10.468 76.907 11.071 1.00 49.85 16 GLY B CA 1
ATOM 2947 C C . GLY B 1 16 ? 9.186 76.780 10.262 1.00 49.73 16 GLY B C 1
ATOM 2948 O O . GLY B 1 16 ? 8.108 76.520 10.819 1.00 50.22 16 GLY B O 1
ATOM 2949 N N . ALA B 1 17 ? 9.298 76.946 8.940 1.00 48.81 17 ALA B N 1
ATOM 2950 C CA . ALA B 1 17 ? 8.118 76.902 8.070 1.00 47.82 17 ALA B CA 1
ATOM 2951 C C . ALA B 1 17 ? 7.541 75.509 8.153 1.00 46.34 17 ALA B C 1
ATOM 2952 O O . ALA B 1 17 ? 6.316 75.326 8.260 1.00 45.61 17 ALA B O 1
ATOM 2954 N N . ILE B 1 18 ? 8.433 74.518 8.102 1.00 44.37 18 ILE B N 1
ATOM 2955 C CA . ILE B 1 18 ? 7.997 73.135 8.218 1.00 43.49 18 ILE B CA 1
ATOM 2956 C C . ILE B 1 18 ? 7.289 72.877 9.570 1.00 45.73 18 ILE B C 1
ATOM 2957 O O . ILE B 1 18 ? 6.218 72.242 9.609 1.00 45.33 18 ILE B O 1
ATOM 2962 N N . ARG B 1 19 ? 7.890 73.370 10.654 1.00 46.94 19 ARG B N 1
ATOM 2963 C CA . ARG B 1 19 ? 7.286 73.275 11.977 1.00 49.97 19 ARG B CA 1
ATOM 2964 C C . ARG B 1 19 ? 5.912 73.950 12.029 1.00 51.72 19 ARG B C 1
ATOM 2965 O O . ARG B 1 19 ? 4.968 73.390 12.594 1.00 52.25 19 ARG B O 1
ATOM 2973 N N . GLN B 1 20 ? 5.802 75.149 11.453 1.00 52.66 20 GLN B N 1
ATOM 2974 C CA . GLN B 1 20 ? 4.544 75.903 11.465 1.00 55.46 20 GLN B CA 1
ATOM 2975 C C . GLN B 1 20 ? 3.466 75.142 10.680 1.00 54.14 20 GLN B C 1
ATOM 2976 O O . GLN B 1 20 ? 2.302 75.049 11.096 1.00 55.03 20 GLN B O 1
ATOM 2982 N N . ASN B 1 21 ? 3.885 74.581 9.545 1.00 52.03 21 ASN B N 1
ATOM 2983 C CA . ASN B 1 21 ? 3.007 73.807 8.699 1.00 50.05 21 ASN B CA 1
ATOM 2984 C C . ASN B 1 21 ? 2.453 72.614 9.443 1.00 50.18 21 ASN B C 1
ATOM 2985 O O . ASN B 1 21 ? 1.251 72.377 9.394 1.00 50.46 21 ASN B O 1
ATOM 2990 N N . ILE B 1 22 ? 3.325 71.876 10.131 1.00 48.83 22 ILE B N 1
ATOM 2991 C CA . ILE B 1 22 ? 2.884 70.773 10.970 1.00 50.06 22 ILE B CA 1
ATOM 2992 C C . ILE B 1 22 ? 1.865 71.249 12.048 1.00 53.77 22 ILE B C 1
ATOM 2993 O O . ILE B 1 22 ? 0.841 70.588 12.285 1.00 53.40 22 ILE B O 1
ATOM 2998 N N . GLN B 1 23 ? 2.145 72.405 12.661 1.00 56.42 23 GLN B N 1
ATOM 2999 C CA . GLN B 1 23 ? 1.252 73.014 13.660 1.00 60.08 23 GLN B CA 1
ATOM 3000 C C . GLN B 1 23 ? -0.112 73.313 13.090 1.00 61.20 23 GLN B C 1
ATOM 3001 O O . GLN B 1 23 ? -1.126 72.973 13.720 1.00 62.68 23 GLN B O 1
ATOM 3007 N N . GLN B 1 24 ? -0.143 73.952 11.912 1.00 60.65 24 GLN B N 1
ATOM 3008 C CA . GLN B 1 24 ? -1.414 74.306 11.316 1.00 61.62 24 GLN B CA 1
ATOM 3009 C C . GLN B 1 24 ? -2.199 73.065 10.911 1.00 60.18 24 GLN B C 1
ATOM 3010 O O . GLN B 1 24 ? -3.393 73.007 11.121 1.00 60.92 24 GLN B O 1
ATOM 3016 N N . MET B 1 25 ? -1.528 72.034 10.429 1.00 57.77 25 MET B N 1
ATOM 3017 C CA . MET B 1 25 ? -2.242 70.774 10.202 1.00 57.43 25 MET B CA 1
ATOM 3018 C C . MET B 1 25 ? -2.755 70.141 11.500 1.00 58.80 25 MET B C 1
ATOM 3019 O O . MET B 1 25 ? -3.894 69.665 11.553 1.00 59.43 25 MET B O 1
ATOM 3024 N N . GLY B 1 26 ? -1.931 70.175 12.540 1.00 58.91 26 GLY B N 1
ATOM 3025 C CA . GLY B 1 26 ? -2.324 69.721 13.873 1.00 60.60 26 GLY B CA 1
ATOM 3026 C C . GLY B 1 26 ? -3.562 70.387 14.449 1.00 63.43 26 GLY B C 1
ATOM 3027 O O . GLY B 1 26 ? -4.357 69.734 15.111 1.00 64.18 26 GLY B O 1
ATOM 3028 N N . ALA B 1 27 ? -3.716 71.684 14.185 1.00 64.34 27 ALA B N 1
ATOM 3029 C CA . ALA B 1 27 ? -4.798 72.479 14.730 1.00 68.02 27 ALA B CA 1
ATOM 3030 C C . ALA B 1 27 ? -6.140 72.095 14.091 1.00 68.65 27 ALA B C 1
ATOM 3031 O O . ALA B 1 27 ? -7.208 72.403 14.630 1.00 70.91 27 ALA B O 1
ATOM 3033 N N . HIS B 1 28 ? -6.066 71.392 12.962 1.00 67.40 28 HIS B N 1
ATOM 3034 C CA . HIS B 1 28 ? -7.235 71.084 12.137 1.00 68.34 28 HIS B CA 1
ATOM 3035 C C . HIS B 1 28 ? -7.556 69.599 11.982 1.00 67.49 28 HIS B C 1
ATOM 3036 O O . HIS B 1 28 ? -8.325 69.241 11.100 1.00 67.83 28 HIS B O 1
ATOM 3043 N N . ILE B 1 29 ? -6.946 68.742 12.797 1.00 66.81 29 ILE B N 1
ATOM 3044 C CA . ILE B 1 29 ? -7.277 67.313 12.822 1.00 65.40 29 ILE B CA 1
ATOM 3045 C C . ILE B 1 29 ? -7.735 66.940 14.233 1.00 67.14 29 ILE B C 1
ATOM 3046 O O . ILE B 1 29 ? -7.436 67.666 15.178 1.00 67.85 29 ILE B O 1
ATOM 3051 N N . PRO B 1 30 ? -8.454 65.812 14.385 1.00 67.91 30 PRO B N 1
ATOM 3052 C CA . PRO B 1 30 ? -8.908 65.476 15.740 1.00 70.63 30 PRO B CA 1
ATOM 3053 C C . PRO B 1 30 ? -7.767 65.196 16.736 1.00 71.07 30 PRO B C 1
ATOM 3054 O O . PRO B 1 30 ? -6.674 64.769 16.358 1.00 68.80 30 PRO B O 1
ATOM 3058 N N . GLN B 1 31 ? -8.082 65.437 18.004 1.00 73.06 31 GLN B N 1
ATOM 3059 C CA . GLN B 1 31 ? -7.180 65.382 19.142 1.00 73.92 31 GLN B CA 1
ATOM 3060 C C . GLN B 1 31 ? -6.203 64.207 19.264 1.00 72.41 31 GLN B C 1
ATOM 3061 O O . GLN B 1 31 ? -4.963 64.399 19.411 1.00 71.70 31 GLN B O 1
ATOM 3067 N N . GLY B 1 32 ? -6.716 62.981 19.249 1.00 72.16 32 GLY B N 1
ATOM 3068 C CA . GLY B 1 32 ? -5.780 61.831 19.393 1.00 69.91 32 GLY B CA 1
ATOM 3069 C C . GLY B 1 32 ? -4.978 61.428 18.150 1.00 66.15 32 GLY B C 1
ATOM 3070 O O . GLY B 1 32 ? -4.207 60.452 18.184 1.00 65.57 32 GLY B O 1
ATOM 3071 N N . THR B 1 33 ? -5.136 62.162 17.049 1.00 63.93 33 THR B N 1
ATOM 3072 C CA . THR B 1 33 ? -4.597 61.723 15.760 1.00 60.31 33 THR B CA 1
ATOM 3073 C C . THR B 1 33 ? -3.068 61.819 15.717 1.00 58.94 33 THR B C 1
ATOM 3074 O O . THR B 1 33 ? -2.510 62.892 15.951 1.00 59.28 33 THR B O 1
ATOM 3078 N N . LEU B 1 34 ? -2.416 60.691 15.418 1.00 56.78 34 LEU B N 1
ATOM 3079 C CA . LEU B 1 34 ? -0.958 60.626 15.289 1.00 55.21 34 LEU B CA 1
ATOM 3080 C C . LEU B 1 34 ? -0.488 61.331 14.022 1.00 53.14 34 LEU B C 1
ATOM 3081 O O . LEU B 1 34 ? -1.145 61.262 12.971 1.00 52.70 34 LEU B O 1
ATOM 3086 N N . LYS B 1 35 ? 0.644 62.020 14.123 1.00 51.77 35 LYS B N 1
ATOM 3087 C CA . LYS B 1 35 ? 1.181 62.734 12.978 1.00 49.90 35 LYS B CA 1
ATOM 3088 C C . LYS B 1 35 ? 2.457 62.039 12.510 1.00 47.66 35 LYS B C 1
ATOM 3089 O O . LYS B 1 35 ? 3.417 61.954 13.254 1.00 47.05 35 LYS B O 1
ATOM 3095 N N . LEU B 1 36 ? 2.454 61.523 11.287 1.00 45.69 36 LEU B N 1
ATOM 3096 C CA . LEU B 1 36 ? 3.640 60.832 10.765 1.00 44.35 36 LEU B CA 1
ATOM 3097 C C . LEU B 1 36 ? 4.216 61.686 9.670 1.00 42.57 36 LEU B C 1
ATOM 3098 O O . LEU B 1 36 ? 3.523 61.951 8.678 1.00 42.98 36 LEU B O 1
ATOM 3103 N N . ALA B 1 37 ? 5.445 62.162 9.876 1.00 41.24 37 ALA B N 1
ATOM 3104 C CA . ALA B 1 37 ? 6.152 62.997 8.903 1.00 39.51 37 ALA B CA 1
ATOM 3105 C C . ALA B 1 37 ? 6.753 62.130 7.793 1.00 37.92 37 ALA B C 1
ATOM 3106 O O . ALA B 1 37 ? 7.568 61.251 8.071 1.00 36.00 37 ALA B O 1
ATOM 3108 N N . VAL B 1 38 ? 6.339 62.362 6.547 1.00 36.64 38 VAL B N 1
ATOM 3109 C CA . VAL B 1 38 ? 6.838 61.559 5.419 1.00 34.82 38 VAL B CA 1
ATOM 3110 C C . VAL B 1 38 ? 8.098 62.262 4.939 1.00 34.24 38 VAL B C 1
ATOM 3111 O O . VAL B 1 38 ? 8.028 63.369 4.394 1.00 34.83 38 VAL B O 1
ATOM 3115 N N . VAL B 1 39 ? 9.244 61.620 5.140 1.00 33.16 39 VAL B N 1
ATOM 3116 C CA . VAL B 1 39 ? 10.512 62.245 4.792 1.00 32.74 39 VAL B CA 1
ATOM 3117 C C . VAL B 1 39 ? 11.276 61.391 3.780 1.00 32.27 39 VAL B C 1
ATOM 3118 O O . VAL B 1 39 ? 12.516 61.457 3.690 1.00 33.16 39 VAL B O 1
ATOM 3146 N N . ALA B 1 41 ? 12.653 60.159 0.070 1.00 28.75 41 ALA B N 1
ATOM 3147 C CA . ALA B 1 41 ? 13.346 60.908 -0.975 1.00 28.50 41 ALA B CA 1
ATOM 3148 C C . ALA B 1 41 ? 14.084 62.122 -0.391 1.00 28.58 41 ALA B C 1
ATOM 3149 O O . ALA B 1 41 ? 13.983 63.235 -0.905 1.00 28.86 41 ALA B O 1
ATOM 3151 N N . ASN B 1 42 ? 14.792 61.887 0.710 1.00 28.34 42 ASN B N 1
ATOM 3152 C CA . ASN B 1 42 ? 15.594 62.915 1.348 1.00 28.62 42 ASN B CA 1
ATOM 3153 C C . ASN B 1 42 ? 14.692 64.091 1.734 1.00 28.70 42 ASN B C 1
ATOM 3154 O O . ASN B 1 42 ? 15.008 65.245 1.450 1.00 28.20 42 ASN B O 1
ATOM 3159 N N . ALA B 1 43 ? 13.559 63.764 2.369 1.00 29.11 43 ALA B N 1
ATOM 3160 C CA . ALA B 1 43 ? 12.522 64.760 2.719 1.00 30.44 43 ALA B CA 1
ATOM 3161 C C . ALA B 1 43 ? 12.168 65.570 1.486 1.00 30.19 43 ALA B C 1
ATOM 3162 O O . ALA B 1 43 ? 12.254 66.784 1.502 1.00 31.48 43 ALA B O 1
ATOM 3164 N N . TYR B 1 44 ? 11.798 64.881 0.410 1.00 29.73 44 TYR B N 1
ATOM 3165 C CA . TYR B 1 44 ? 11.400 65.547 -0.843 1.00 30.89 44 TYR B CA 1
ATOM 3166 C C . TYR B 1 44 ? 12.475 66.557 -1.297 1.00 30.26 44 TYR B C 1
ATOM 3167 O O . TYR B 1 44 ? 12.159 67.635 -1.753 1.00 30.77 44 TYR B O 1
ATOM 3176 N N . GLY B 1 45 ? 13.743 66.198 -1.171 1.00 30.78 45 GLY B N 1
ATOM 3177 C CA . GLY B 1 45 ? 14.821 67.096 -1.576 1.00 30.28 45 GLY B CA 1
ATOM 3178 C C . GLY B 1 45 ? 15.181 68.183 -0.560 1.00 31.85 45 GLY B C 1
ATOM 3179 O O . GLY B 1 45 ? 16.126 68.933 -0.799 1.00 33.59 45 GLY B O 1
ATOM 3180 N N . HIS B 1 46 ? 14.500 68.240 0.587 1.00 31.23 46 HIS B N 1
ATOM 3181 C CA . HIS B 1 46 ? 14.792 69.272 1.623 1.00 31.87 46 HIS B CA 1
ATOM 3182 C C . HIS B 1 46 ? 15.885 68.859 2.634 1.00 32.54 46 HIS B C 1
ATOM 3183 O O . HIS B 1 46 ? 16.440 69.704 3.367 1.00 34.12 46 HIS B O 1
ATOM 3190 N N . GLY B 1 47 ? 16.140 67.559 2.715 1.00 30.48 47 GLY B N 1
ATOM 3191 C CA . GLY B 1 47 ? 17.168 67.021 3.612 1.00 31.10 47 GLY B CA 1
ATOM 3192 C C . GLY B 1 47 ? 16.545 66.238 4.747 1.00 31.74 47 GLY B C 1
ATOM 3193 O O . GLY B 1 47 ? 16.176 66.807 5.765 1.00 31.48 47 GLY B O 1
ATOM 3194 N N . ALA B 1 48 ? 16.459 64.923 4.584 1.00 31.31 48 ALA B N 1
ATOM 3195 C CA . ALA B 1 48 ? 15.718 64.084 5.548 1.00 32.28 48 ALA B CA 1
ATOM 3196 C C . ALA B 1 48 ? 16.224 64.207 7.005 1.00 32.82 48 ALA B C 1
ATOM 3197 O O . ALA B 1 48 ? 15.427 64.355 7.930 1.00 33.33 48 ALA B O 1
ATOM 3199 N N . VAL B 1 49 ? 17.545 64.147 7.203 1.00 31.21 49 VAL B N 1
ATOM 3200 C CA . VAL B 1 49 ? 18.127 64.193 8.542 1.00 31.90 49 VAL B CA 1
ATOM 3201 C C . VAL B 1 49 ? 17.881 65.552 9.201 1.00 33.39 49 VAL B C 1
ATOM 3202 O O . VAL B 1 49 ? 17.334 65.642 10.325 1.00 33.51 49 VAL B O 1
ATOM 3206 N N . ALA B 1 50 ? 18.226 66.622 8.496 1.00 33.68 50 ALA B N 1
ATOM 3207 C CA . ALA B 1 50 ? 18.062 67.971 9.083 1.00 35.11 50 ALA B CA 1
ATOM 3208 C C . ALA B 1 50 ? 16.594 68.304 9.372 1.00 36.04 50 ALA B C 1
ATOM 3209 O O . ALA B 1 50 ? 16.255 68.890 10.409 1.00 36.56 50 ALA B O 1
ATOM 3211 N N . VAL B 1 51 ? 15.720 67.894 8.467 1.00 35.58 51 VAL B N 1
ATOM 3212 C CA . VAL B 1 51 ? 14.304 68.088 8.668 1.00 36.08 51 VAL B CA 1
ATOM 3213 C C . VAL B 1 51 ? 13.785 67.226 9.842 1.00 37.15 51 VAL B C 1
ATOM 3214 O O . VAL B 1 51 ? 13.068 67.723 10.708 1.00 38.32 51 VAL B O 1
ATOM 3218 N N . ALA B 1 52 ? 14.115 65.938 9.857 1.00 36.04 52 ALA B N 1
ATOM 3219 C CA . ALA B 1 52 ? 13.690 65.055 10.944 1.00 36.41 52 ALA B CA 1
ATOM 3220 C C . ALA B 1 52 ? 14.115 65.568 12.318 1.00 37.48 52 ALA B C 1
ATOM 3221 O O . ALA B 1 52 ? 13.313 65.557 13.240 1.00 38.88 52 ALA B O 1
ATOM 3223 N N . LYS B 1 53 ? 15.355 66.036 12.453 1.00 36.95 53 LYS B N 1
ATOM 3224 C CA . LYS B 1 53 ? 15.856 66.560 13.725 1.00 38.76 53 LYS B CA 1
ATOM 3225 C C . LYS B 1 53 ? 15.079 67.814 14.139 1.00 39.86 53 LYS B C 1
ATOM 3226 O O . LYS B 1 53 ? 14.710 67.951 15.288 1.00 41.51 53 LYS B O 1
ATOM 3232 N N . ALA B 1 54 ? 14.855 68.725 13.200 1.00 40.32 54 ALA B N 1
ATOM 3233 C CA . ALA B 1 54 ? 14.080 69.976 13.474 1.00 42.67 54 ALA B CA 1
ATOM 3234 C C . ALA B 1 54 ? 12.674 69.738 14.015 1.00 44.43 54 ALA B C 1
ATOM 3235 O O . ALA B 1 54 ? 12.147 70.552 14.798 1.00 47.58 54 ALA B O 1
ATOM 3237 N N . ILE B 1 55 ? 12.020 68.679 13.539 1.00 43.99 55 ILE B N 1
ATOM 3238 C CA . ILE B 1 55 ? 10.581 68.527 13.814 1.00 45.31 55 ILE B CA 1
ATOM 3239 C C . ILE B 1 55 ? 10.239 67.310 14.676 1.00 45.57 55 ILE B C 1
ATOM 3240 O O . ILE B 1 55 ? 9.063 67.090 14.967 1.00 44.53 55 ILE B O 1
ATOM 3245 N N . GLN B 1 56 ? 11.254 66.517 15.073 1.00 43.91 56 GLN B N 1
ATOM 3246 C CA . GLN B 1 56 ? 10.990 65.269 15.813 1.00 44.93 56 GLN B CA 1
ATOM 3247 C C . GLN B 1 56 ? 10.034 65.423 17.013 1.00 47.68 56 GLN B C 1
ATOM 3248 O O . GLN B 1 56 ? 9.179 64.564 17.245 1.00 48.34 56 GLN B O 1
ATOM 3254 N N . ASP B 1 57 ? 10.211 66.492 17.782 1.00 49.55 57 ASP B N 1
ATOM 3255 C CA . ASP B 1 57 ? 9.467 66.656 19.013 1.00 52.87 57 ASP B CA 1
ATOM 3256 C C . ASP B 1 57 ? 8.000 67.031 18.729 1.00 54.24 57 ASP B C 1
ATOM 3257 O O . ASP B 1 57 ? 7.192 67.075 19.639 1.00 56.97 57 ASP B O 1
ATOM 3262 N N . ASP B 1 58 ? 7.673 67.251 17.459 1.00 53.59 58 ASP B N 1
ATOM 3263 C CA . ASP B 1 58 ? 6.329 67.674 17.046 1.00 55.65 58 ASP B CA 1
ATOM 3264 C C . ASP B 1 58 ? 5.538 66.612 16.283 1.00 54.07 58 ASP B C 1
ATOM 3265 O O . ASP B 1 58 ? 4.403 66.866 15.893 1.00 54.68 58 ASP B O 1
ATOM 3270 N N . VAL B 1 59 ? 6.128 65.430 16.082 1.00 51.91 59 VAL B N 1
ATOM 3271 C CA . VAL B 1 59 ? 5.470 64.359 15.326 1.00 50.11 59 VAL B CA 1
ATOM 3272 C C . VAL B 1 59 ? 5.488 63.062 16.132 1.00 50.90 59 VAL B C 1
ATOM 3273 O O . VAL B 1 59 ? 6.218 62.953 17.121 1.00 52.44 59 VAL B O 1
ATOM 3277 N N . ASP B 1 60 ? 4.705 62.076 15.712 1.00 50.56 60 ASP B N 1
ATOM 3278 C CA . ASP B 1 60 ? 4.702 60.767 16.381 1.00 51.05 60 ASP B CA 1
ATOM 3279 C C . ASP B 1 60 ? 5.596 59.714 15.715 1.00 48.96 60 ASP B C 1
ATOM 3280 O O . ASP B 1 60 ? 5.860 58.662 16.300 1.00 49.62 60 ASP B O 1
ATOM 3285 N N . GLY B 1 61 ? 6.093 60.009 14.517 1.00 46.48 61 GLY B N 1
ATOM 3286 C CA . GLY B 1 61 ? 6.872 59.042 13.767 1.00 43.79 61 GLY B CA 1
ATOM 3287 C C . GLY B 1 61 ? 7.195 59.587 12.401 1.00 41.81 61 GLY B C 1
ATOM 3288 O O . GLY B 1 61 ? 6.755 60.682 12.048 1.00 41.42 61 GLY B O 1
ATOM 3289 N N . PHE B 1 62 ? 7.991 58.826 11.656 1.00 39.28 62 PHE B N 1
ATOM 3290 C CA . PHE B 1 62 ? 8.386 59.176 10.306 1.00 37.18 62 PHE B CA 1
ATOM 3291 C C . PHE B 1 62 ? 7.959 58.086 9.339 1.00 36.55 62 PHE B C 1
ATOM 3292 O O . PHE B 1 62 ? 7.813 56.924 9.728 1.00 38.04 62 PHE B O 1
ATOM 3300 N N . CYS B 1 63 ? 7.803 58.452 8.073 1.00 34.73 63 CYS B N 1
ATOM 3301 C CA . CYS B 1 63 ? 7.618 57.489 6.987 1.00 34.65 63 CYS B CA 1
ATOM 3302 C C . CYS B 1 63 ? 8.715 57.722 5.958 1.00 33.20 63 CYS B C 1
ATOM 3303 O O . CYS B 1 63 ? 9.049 58.874 5.644 1.00 32.58 63 CYS B O 1
ATOM 3306 N N . VAL B 1 64 ? 9.294 56.627 5.460 1.00 33.04 64 VAL B N 1
ATOM 3307 C CA . VAL B 1 64 ? 10.318 56.680 4.423 1.00 31.35 64 VAL B CA 1
ATOM 3308 C C . VAL B 1 64 ? 9.943 55.655 3.341 1.00 31.25 64 VAL B C 1
ATOM 3309 O O . VAL B 1 64 ? 9.021 54.857 3.538 1.00 30.07 64 VAL B O 1
ATOM 3313 N N . SER B 1 65 ? 10.673 55.658 2.225 1.00 30.11 65 SER B N 1
ATOM 3314 C CA . SER B 1 65 ? 10.307 54.794 1.099 1.00 30.33 65 SER B CA 1
ATOM 3315 C C . SER B 1 65 ? 11.043 53.451 1.146 1.00 30.40 65 SER B C 1
ATOM 3316 O O . SER B 1 65 ? 10.578 52.463 0.580 1.00 30.88 65 SER B O 1
ATOM 3319 N N . ASN B 1 66 ? 12.205 53.415 1.791 1.00 29.22 66 ASN B N 1
ATOM 3320 C CA . ASN B 1 66 ? 13.018 52.198 1.809 1.00 29.66 66 ASN B CA 1
ATOM 3321 C C . ASN B 1 66 ? 13.849 52.129 3.077 1.00 29.90 66 ASN B C 1
ATOM 3322 O O . ASN B 1 66 ? 13.956 53.123 3.811 1.00 30.00 66 ASN B O 1
ATOM 3327 N N . ILE B 1 67 ? 14.401 50.956 3.372 1.00 30.73 67 ILE B N 1
ATOM 3328 C CA . ILE B 1 67 ? 15.064 50.769 4.654 1.00 31.84 67 ILE B CA 1
ATOM 3329 C C . ILE B 1 67 ? 16.346 51.617 4.776 1.00 32.00 67 ILE B C 1
ATOM 3330 O O . ILE B 1 67 ? 16.711 52.036 5.878 1.00 32.57 67 ILE B O 1
ATOM 3335 N N . ASP B 1 68 ? 17.015 51.881 3.650 1.00 30.52 68 ASP B N 1
ATOM 3336 C CA . ASP B 1 68 ? 18.233 52.693 3.684 1.00 29.86 68 ASP B CA 1
ATOM 3337 C C . ASP B 1 68 ? 17.958 54.120 4.146 1.00 28.58 68 ASP B C 1
ATOM 3338 O O . ASP B 1 68 ? 18.768 54.704 4.887 1.00 28.84 68 ASP B O 1
ATOM 3343 N N . GLU B 1 69 ? 16.797 54.648 3.780 1.00 28.74 69 GLU B N 1
ATOM 3344 C CA . GLU B 1 69 ? 16.371 55.962 4.241 1.00 29.04 69 GLU B CA 1
ATOM 3345 C C . GLU B 1 69 ? 16.115 55.904 5.748 1.00 30.11 69 GLU B C 1
ATOM 3346 O O . GLU B 1 69 ? 16.459 56.847 6.455 1.00 31.42 69 GLU B O 1
ATOM 3352 N N . ALA B 1 70 ? 15.550 54.800 6.239 1.00 30.14 70 ALA B N 1
ATOM 3353 C CA . ALA B 1 70 ? 15.351 54.620 7.693 1.00 31.00 70 ALA B CA 1
ATOM 3354 C C . ALA B 1 70 ? 16.669 54.488 8.432 1.00 31.36 70 ALA B C 1
ATOM 3355 O O . ALA B 1 70 ? 16.856 55.069 9.498 1.00 32.51 70 ALA B O 1
ATOM 3357 N N . ILE B 1 71 ? 17.580 53.710 7.870 1.00 29.72 71 ILE B N 1
ATOM 3358 C CA . ILE B 1 71 ? 18.886 53.519 8.471 1.00 30.54 71 ILE B CA 1
ATOM 3359 C C . ILE B 1 71 ? 19.618 54.857 8.613 1.00 30.24 71 ILE B C 1
ATOM 3360 O O . ILE B 1 71 ? 20.203 55.129 9.660 1.00 30.81 71 ILE B O 1
ATOM 3365 N N . GLU B 1 72 ? 19.557 55.680 7.568 1.00 29.85 72 GLU B N 1
ATOM 3366 C CA . GLU B 1 72 ? 20.147 57.013 7.597 1.00 30.39 72 GLU B CA 1
ATOM 3367 C C . GLU B 1 72 ? 19.673 57.821 8.810 1.00 31.07 72 GLU B C 1
ATOM 3368 O O . GLU B 1 72 ? 20.491 58.445 9.496 1.00 31.01 72 GLU B O 1
ATOM 3374 N N . LEU B 1 73 ? 18.358 57.834 9.029 1.00 30.70 73 LEU B N 1
ATOM 3375 C CA . LEU B 1 73 ? 17.752 58.511 10.199 1.00 32.06 73 LEU B CA 1
ATOM 3376 C C . LEU B 1 73 ? 18.227 57.928 11.534 1.00 32.72 73 LEU B C 1
ATOM 3377 O O . LEU B 1 73 ? 18.539 58.670 12.481 1.00 33.18 73 LEU B O 1
ATOM 3382 N N . ARG B 1 74 ? 18.292 56.603 11.624 1.00 33.18 74 ARG B N 1
ATOM 3383 C CA . ARG B 1 74 ? 18.764 55.987 12.881 1.00 34.52 74 ARG B CA 1
ATOM 3384 C C . ARG B 1 74 ? 20.219 56.324 13.173 1.00 33.32 74 ARG B C 1
ATOM 3385 O O . ARG B 1 74 ? 20.565 56.622 14.303 1.00 34.61 74 ARG B O 1
ATOM 3393 N N . GLN B 1 75 ? 21.059 56.306 12.151 1.00 32.09 75 G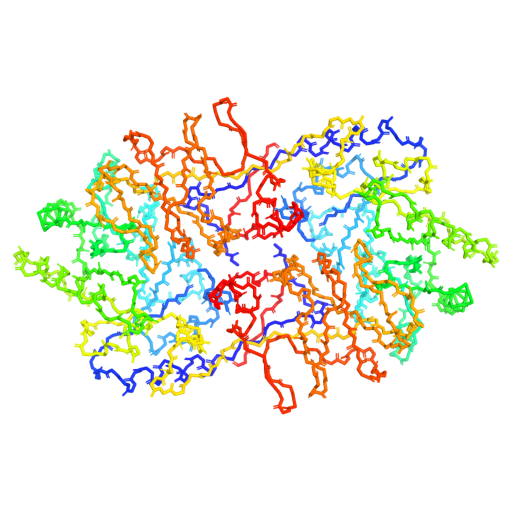LN B N 1
ATOM 3394 C CA . GLN B 1 75 ? 22.476 56.559 12.345 1.00 31.09 75 GLN B CA 1
ATOM 3395 C C . GLN B 1 75 ? 22.657 58.004 12.819 1.00 31.45 75 GLN B C 1
ATOM 3396 O O . GLN B 1 75 ? 23.545 58.262 13.581 1.00 30.70 75 GLN B O 1
ATOM 3402 N N . ALA B 1 76 ? 21.780 58.922 12.375 1.00 31.24 76 ALA B N 1
ATOM 3403 C CA . ALA B 1 76 ? 21.852 60.331 12.777 1.00 32.59 76 ALA B CA 1
ATOM 3404 C C . ALA B 1 76 ? 21.310 60.608 14.188 1.00 34.94 76 ALA B C 1
ATOM 3405 O O . ALA B 1 76 ? 21.472 61.724 14.706 1.00 36.28 76 ALA B O 1
ATOM 3407 N N . GLY B 1 77 ? 20.661 59.618 14.815 1.00 35.37 77 GLY B N 1
ATOM 3408 C CA . GLY B 1 77 ? 20.171 59.772 16.181 1.00 36.06 77 GLY B CA 1
ATOM 3409 C C . GLY B 1 77 ? 18.654 59.927 16.370 1.00 37.46 77 GLY B C 1
ATOM 3410 O O . GLY B 1 77 ? 18.180 59.984 17.497 1.00 37.40 77 GLY B O 1
ATOM 3411 N N . LEU B 1 78 ? 17.901 59.954 15.273 1.00 37.05 78 LEU B N 1
ATOM 3412 C CA . LEU B 1 78 ? 16.426 59.989 15.337 1.00 38.77 78 LEU B CA 1
ATOM 3413 C C . LEU B 1 78 ? 15.952 58.737 16.068 1.00 40.15 78 LEU B C 1
ATOM 3414 O O . LEU B 1 78 ? 16.464 57.633 15.835 1.00 39.79 78 LEU B O 1
ATOM 3419 N N . SER B 1 79 ? 15.027 58.919 16.993 1.00 41.72 79 SER B N 1
ATOM 3420 C CA . SER B 1 79 ? 14.619 57.831 17.872 1.00 44.56 79 SER B CA 1
ATOM 3421 C C . SER B 1 79 ? 13.119 57.450 17.751 1.00 45.14 79 SER B C 1
ATOM 3422 O O . SER B 1 79 ? 12.740 56.377 18.193 1.00 46.40 79 SER B O 1
ATOM 3425 N N . LYS B 1 80 ? 12.278 58.308 17.175 1.00 44.72 80 LYS B N 1
ATOM 3426 C CA . LYS B 1 80 ? 10.844 57.973 17.017 1.00 45.70 80 LYS B CA 1
ATOM 3427 C C . LYS B 1 80 ? 10.578 56.870 15.966 1.00 44.50 80 LYS B C 1
ATOM 3428 O O . LYS B 1 80 ? 11.448 56.572 15.160 1.00 42.97 80 LYS B O 1
ATOM 3434 N N . PRO B 1 81 ? 9.389 56.227 16.006 1.00 45.66 81 PRO B N 1
ATOM 3435 C CA . PRO B 1 81 ? 9.132 55.134 15.049 1.00 44.28 81 PRO B CA 1
ATOM 3436 C C . PRO B 1 81 ? 9.275 55.538 13.576 1.00 42.19 81 PRO B C 1
ATOM 3437 O O . PRO B 1 81 ? 9.014 56.682 13.206 1.00 40.90 81 PRO B O 1
ATOM 3441 N N . ILE B 1 82 ? 9.719 54.592 12.752 1.00 40.45 82 ILE B N 1
ATOM 3442 C CA . ILE B 1 82 ? 9.845 54.819 11.329 1.00 38.20 82 ILE B CA 1
ATOM 3443 C C . ILE B 1 82 ? 9.125 53.692 10.607 1.00 37.56 82 ILE B C 1
ATOM 3444 O O . ILE B 1 82 ? 9.386 52.509 10.879 1.00 37.93 82 ILE B O 1
ATOM 3449 N N . LEU B 1 83 ? 8.198 54.081 9.729 1.00 37.08 83 LEU B N 1
ATOM 3450 C CA . LEU B 1 83 ? 7.502 53.179 8.827 1.00 36.12 83 LEU B CA 1
ATOM 3451 C C . LEU B 1 83 ? 8.118 53.258 7.418 1.00 34.85 83 LEU B C 1
ATOM 3452 O O . LEU B 1 83 ? 8.169 54.342 6.820 1.00 34.45 83 LEU B O 1
ATOM 3457 N N . ILE B 1 84 ? 8.580 52.115 6.893 1.00 34.47 84 ILE B N 1
ATOM 3458 C CA . ILE B 1 84 ? 8.930 51.979 5.473 1.00 33.35 84 ILE B CA 1
ATOM 3459 C C . ILE B 1 84 ? 7.650 51.675 4.687 1.00 34.45 84 ILE B C 1
ATOM 3460 O O . ILE B 1 84 ? 6.986 50.667 4.952 1.00 35.39 84 ILE B O 1
ATOM 3465 N N . LEU B 1 85 ? 7.330 52.538 3.726 1.00 33.68 85 LEU B N 1
ATOM 3466 C CA . LEU B 1 85 ? 6.010 52.545 3.042 1.00 35.74 85 LEU B CA 1
ATOM 3467 C C . LEU B 1 85 ? 5.913 51.587 1.845 1.00 35.44 85 LEU B C 1
ATOM 3468 O O . LEU B 1 85 ? 4.813 51.197 1.444 1.00 36.39 85 LEU B O 1
ATOM 3473 N N . GLY B 1 86 ? 7.048 51.259 1.242 1.00 34.25 86 GLY B N 1
ATOM 3474 C CA . GLY B 1 86 ? 7.025 50.378 0.060 1.00 34.21 86 GLY B CA 1
ATOM 3475 C C . GLY B 1 86 ? 7.471 48.975 0.419 1.00 34.83 86 GLY B C 1
ATOM 3476 O O . GLY B 1 86 ? 7.755 48.695 1.586 1.00 36.17 86 GLY B O 1
ATOM 3477 N N . VAL B 1 87 ? 7.539 48.094 -0.575 1.00 34.05 87 VAL B N 1
ATOM 3478 C CA . VAL B 1 87 ? 7.995 46.727 -0.359 1.00 34.59 87 VAL B CA 1
ATOM 3479 C C . VAL B 1 87 ? 9.488 46.693 -0.042 1.00 35.32 87 VAL B C 1
ATOM 3480 O O . VAL B 1 87 ? 10.277 47.374 -0.699 1.00 35.06 87 VAL B O 1
ATOM 3484 N N . SER B 1 88 ? 9.864 45.903 0.964 1.00 36.02 88 SER B N 1
ATOM 3485 C CA . SER B 1 88 ? 11.268 45.708 1.316 1.00 37.51 88 SER B CA 1
ATOM 3486 C C . SER B 1 88 ? 11.792 44.379 0.805 1.00 38.66 88 SER B C 1
ATOM 3487 O O . SER B 1 88 ? 10.996 43.452 0.558 1.00 40.04 88 SER B O 1
ATOM 3490 N N . GLU B 1 89 ? 13.112 44.294 0.653 1.00 38.24 89 GLU B N 1
ATOM 3491 C CA . GLU B 1 89 ? 13.757 43.049 0.291 1.00 40.74 89 GLU B CA 1
ATOM 3492 C C . GLU B 1 89 ? 13.799 42.112 1.495 1.00 43.45 89 GLU B C 1
ATOM 3493 O O . GLU B 1 89 ? 13.970 42.547 2.630 1.00 43.12 89 GLU B O 1
ATOM 3499 N N . ILE B 1 90 ? 13.566 40.832 1.224 1.00 46.94 90 ILE B N 1
ATOM 3500 C CA . ILE B 1 90 ? 13.680 39.738 2.205 1.00 50.36 90 ILE B CA 1
ATOM 3501 C C . ILE B 1 90 ? 14.932 39.918 3.091 1.00 50.64 90 ILE B C 1
ATOM 3502 O O . ILE B 1 90 ? 14.895 39.754 4.311 1.00 50.75 90 ILE B O 1
ATOM 3507 N N . GLU B 1 91 ? 16.017 40.335 2.464 1.00 51.34 91 GLU B N 1
ATOM 3508 C CA . GLU B 1 91 ? 17.287 40.534 3.152 1.00 53.21 91 GLU B CA 1
ATOM 3509 C C . GLU B 1 91 ? 17.305 41.787 4.059 1.00 53.30 91 GLU B C 1
ATOM 3510 O O . GLU B 1 91 ? 18.363 42.360 4.298 1.00 53.86 91 GLU B O 1
ATOM 3516 N N . ALA B 1 92 ? 16.139 42.186 4.583 1.00 53.99 92 ALA B N 1
ATOM 3517 C CA . ALA B 1 92 ? 16.007 43.383 5.434 1.00 53.17 92 ALA B CA 1
ATOM 3518 C C . ALA B 1 92 ? 14.994 43.220 6.577 1.00 53.94 92 ALA B C 1
ATOM 3519 O O . ALA B 1 92 ? 14.730 44.147 7.368 1.00 54.17 92 ALA B O 1
ATOM 3521 N N . VAL B 1 93 ? 14.414 42.041 6.687 1.00 53.09 93 VAL B N 1
ATOM 3522 C CA . VAL B 1 93 ? 13.685 41.756 7.893 1.00 53.35 93 VAL B CA 1
ATOM 3523 C C . VAL B 1 93 ? 14.650 41.804 9.101 1.00 52.47 93 VAL B C 1
ATOM 3524 O O . VAL B 1 93 ? 14.342 42.432 10.134 1.00 52.72 93 VAL B O 1
ATOM 3528 N N . ALA B 1 94 ? 15.819 41.176 8.962 1.00 50.28 94 ALA B N 1
ATOM 3529 C CA . ALA B 1 94 ? 16.787 41.141 10.066 1.00 49.22 94 ALA B CA 1
ATOM 3530 C C . ALA B 1 94 ? 17.223 42.555 10.462 1.00 47.29 94 ALA B C 1
ATOM 3531 O O . ALA B 1 94 ? 17.311 42.863 11.634 1.00 47.35 94 ALA B O 1
ATOM 3533 N N . LEU B 1 95 ? 17.431 43.434 9.482 1.00 45.06 95 LEU B N 1
ATOM 3534 C CA . LEU B 1 95 ? 17.801 44.827 9.774 1.00 43.87 95 LEU B CA 1
ATOM 3535 C C . LEU B 1 95 ? 16.730 45.600 10.547 1.00 44.45 95 LEU B C 1
ATOM 3536 O O . LEU B 1 95 ? 17.054 46.361 11.466 1.00 43.16 95 LEU B O 1
ATOM 3541 N N . ALA B 1 96 ? 15.461 45.398 10.181 1.00 44.49 96 ALA B N 1
ATOM 3542 C CA . ALA B 1 96 ? 14.348 46.067 10.853 1.00 46.45 96 ALA B CA 1
ATOM 3543 C C . ALA B 1 96 ? 14.368 45.765 12.325 1.00 48.86 96 ALA B C 1
ATOM 3544 O O . ALA B 1 96 ? 14.158 46.650 13.147 1.00 49.57 96 ALA B O 1
ATOM 3546 N N . LYS B 1 97 ? 14.649 44.514 12.671 1.00 51.38 97 LYS B N 1
ATOM 3547 C CA . LYS B 1 97 ? 14.707 44.139 14.074 1.00 54.50 97 LYS B CA 1
ATOM 3548 C C . LYS B 1 97 ? 15.934 44.746 14.758 1.00 55.06 97 LYS B C 1
ATOM 3549 O O . LYS B 1 97 ? 15.865 45.139 15.925 1.00 57.06 97 LYS B O 1
ATOM 3555 N N . GLU B 1 98 ? 17.045 44.857 14.032 1.00 54.23 98 GLU B N 1
ATOM 3556 C CA . GLU B 1 98 ? 18.268 45.431 14.600 1.00 53.93 98 GLU B CA 1
ATOM 3557 C C . GLU B 1 98 ? 18.211 46.965 14.717 1.00 53.19 98 GLU B C 1
ATOM 3558 O O . GLU B 1 98 ? 18.789 47.511 15.660 1.00 54.80 98 GLU B O 1
ATOM 3564 N N . TYR B 1 99 ? 17.559 47.662 13.778 1.00 50.64 99 TYR B N 1
ATOM 3565 C CA . TYR B 1 99 ? 17.520 49.137 13.820 1.00 48.80 99 TYR B CA 1
ATOM 3566 C C . TYR B 1 99 ? 16.210 49.653 14.401 1.00 50.37 99 TYR B C 1
ATOM 3567 O O . TYR B 1 99 ? 16.088 50.861 14.683 1.00 50.91 99 TYR B O 1
ATOM 3576 N N . ASP B 1 100 ? 15.235 48.749 14.550 1.00 50.27 100 ASP B N 1
ATOM 3577 C CA . ASP B 1 100 ? 13.940 49.066 15.107 1.00 51.57 100 ASP B CA 1
ATOM 3578 C C . ASP B 1 100 ? 13.083 49.878 14.070 1.00 49.79 100 ASP B C 1
ATOM 3579 O O . ASP B 1 100 ? 12.805 51.060 14.287 1.00 50.45 100 ASP B O 1
ATOM 3584 N N . PHE B 1 101 ? 12.724 49.232 12.944 1.00 46.87 101 PHE B N 1
ATOM 3585 C CA . PHE B 1 101 ? 11.860 49.812 11.892 1.00 44.83 101 PHE B CA 1
ATOM 3586 C C . PHE B 1 101 ? 10.636 48.981 11.779 1.00 43.75 101 PHE B C 1
ATOM 3587 O O . PHE B 1 101 ? 10.674 47.784 11.998 1.00 44.61 101 PHE B O 1
ATOM 3595 N N . THR B 1 102 ? 9.581 49.612 11.303 1.00 42.84 102 THR B N 1
ATOM 3596 C CA . THR B 1 102 ? 8.353 48.943 10.950 1.00 41.85 102 THR B CA 1
ATOM 3597 C C . THR B 1 102 ? 8.262 48.798 9.436 1.00 39.78 102 THR B C 1
ATOM 3598 O O . THR B 1 102 ? 8.481 49.765 8.709 1.00 38.34 102 THR B O 1
ATOM 3602 N N . LEU B 1 103 ? 7.936 47.597 8.957 1.00 39.05 103 LEU B N 1
ATOM 3603 C CA . LEU B 1 103 ? 7.915 47.346 7.518 1.00 37.19 103 LEU B CA 1
ATOM 3604 C C . LEU B 1 103 ? 6.493 47.237 7.006 1.00 37.45 103 LEU B C 1
ATOM 3605 O O . LEU B 1 103 ? 5.608 46.784 7.721 1.00 37.86 103 LEU B O 1
ATOM 3610 N N . THR B 1 104 ? 6.289 47.638 5.757 1.00 35.92 104 THR B N 1
ATOM 3611 C CA . THR B 1 104 ? 5.020 47.409 5.076 1.00 35.88 104 THR B CA 1
ATOM 3612 C C . THR B 1 104 ? 5.008 46.028 4.446 1.00 36.10 104 THR B C 1
ATOM 3613 O O . THR B 1 104 ? 5.951 45.645 3.775 1.00 36.47 104 THR B O 1
ATOM 3617 N N . VAL B 1 105 ? 3.943 45.281 4.674 1.00 37.48 105 VAL B N 1
ATOM 3618 C CA . VAL B 1 105 ? 3.738 44.010 3.997 1.00 37.94 105 VAL B CA 1
ATOM 3619 C C . VAL B 1 105 ? 2.543 44.155 3.039 1.00 37.94 105 VAL B C 1
ATOM 3620 O O . VAL B 1 105 ? 1.483 44.677 3.426 1.00 38.41 105 VAL B O 1
ATOM 3624 N N . ALA B 1 106 ? 2.713 43.707 1.792 1.00 36.98 106 ALA B N 1
ATOM 3625 C CA . ALA B 1 106 ? 1.725 44.041 0.767 1.00 36.93 106 ALA B CA 1
ATOM 3626 C C . ALA B 1 106 ? 1.210 42.857 -0.051 1.00 37.39 106 ALA B C 1
ATOM 3627 O O . ALA B 1 106 ? 0.244 43.003 -0.781 1.00 37.54 106 ALA B O 1
ATOM 3629 N N . GLY B 1 107 ? 1.846 41.690 0.062 1.00 38.04 107 GLY B N 1
ATOM 3630 C CA . GLY B 1 107 ? 1.427 40.530 -0.726 1.00 38.78 107 GLY B CA 1
ATOM 3631 C C . GLY B 1 107 ? 1.804 39.198 -0.108 1.00 41.02 107 GLY B C 1
ATOM 3632 O O . GLY B 1 107 ? 2.756 39.109 0.678 1.00 40.33 107 GLY B O 1
ATOM 3633 N N . LEU B 1 108 ? 1.070 38.162 -0.501 1.00 42.48 108 LEU B N 1
ATOM 3634 C CA . LEU B 1 108 ? 1.274 36.801 -0.015 1.00 44.66 108 LEU B CA 1
ATOM 3635 C C . LEU B 1 108 ? 2.563 36.194 -0.541 1.00 44.07 108 LEU B C 1
ATOM 3636 O O . LEU B 1 108 ? 3.332 35.580 0.209 1.00 44.47 108 LEU B O 1
ATOM 3641 N N . GLU B 1 109 ? 2.798 36.361 -1.840 1.00 43.04 109 GLU B N 1
ATOM 3642 C CA . GLU B 1 109 ? 4.024 35.854 -2.453 1.00 42.90 109 GLU B CA 1
ATOM 3643 C C . GLU B 1 109 ? 5.267 36.327 -1.685 1.00 41.83 109 GLU B C 1
ATOM 3644 O O . GLU B 1 109 ? 6.184 35.535 -1.439 1.00 42.90 109 GLU B O 1
ATOM 3650 N N . TRP B 1 110 ? 5.297 37.604 -1.307 1.00 40.38 110 TRP B N 1
ATOM 3651 C CA . TRP B 1 110 ? 6.419 38.158 -0.543 1.00 39.08 110 TRP B CA 1
ATOM 3652 C C . TRP B 1 110 ? 6.621 37.450 0.800 1.00 40.75 110 TRP B C 1
ATOM 3653 O O . TRP B 1 110 ? 7.752 37.088 1.156 1.00 40.25 110 TRP B O 1
ATOM 3664 N N . ILE B 1 111 ? 5.533 37.257 1.543 1.00 41.88 111 ILE B N 1
ATOM 3665 C CA . ILE B 1 111 ? 5.584 36.540 2.809 1.00 43.32 111 ILE B CA 1
ATOM 3666 C C . ILE B 1 111 ? 6.081 35.116 2.599 1.00 46.10 111 ILE B C 1
ATOM 3667 O O . ILE B 1 111 ? 6.927 34.636 3.348 1.00 46.36 111 ILE B O 1
ATOM 3672 N N . GLN B 1 112 ? 5.552 34.443 1.583 1.00 47.54 112 GLN B N 1
ATOM 3673 C CA . GLN B 1 112 ? 5.940 33.078 1.309 1.00 50.65 112 GLN B CA 1
ATOM 3674 C C . GLN B 1 112 ? 7.412 32.936 0.912 1.00 50.45 112 GLN B C 1
ATOM 3675 O O . GLN B 1 112 ? 8.052 31.927 1.237 1.00 51.74 112 GLN B O 1
ATOM 3681 N N . ALA B 1 113 ? 7.962 33.945 0.245 1.00 49.48 113 ALA B N 1
ATOM 3682 C CA . ALA B 1 113 ? 9.405 33.978 -0.071 1.00 49.92 113 ALA B CA 1
ATOM 3683 C C . ALA B 1 113 ? 10.269 34.129 1.193 1.00 51.40 113 ALA B C 1
ATOM 3684 O O . ALA B 1 113 ? 11.333 33.498 1.331 1.00 52.04 113 ALA B O 1
ATOM 3686 N N . LEU B 1 114 ? 9.798 34.964 2.110 1.00 52.71 114 LEU B N 1
ATOM 3687 C CA . LEU B 1 114 ? 10.445 35.186 3.399 1.00 54.56 114 LEU B CA 1
ATOM 3688 C C . LEU B 1 114 ? 10.433 33.915 4.277 1.00 57.45 114 LEU B C 1
ATOM 3689 O O . LEU B 1 114 ? 11.439 33.588 4.925 1.00 57.31 114 LEU B O 1
ATOM 3694 N N . LEU B 1 115 ? 9.302 33.202 4.284 1.00 59.23 115 LEU B N 1
ATOM 3695 C CA . LEU B 1 115 ? 9.187 31.932 5.010 1.00 62.54 115 LEU B CA 1
ATOM 3696 C C . LEU B 1 115 ? 10.053 30.843 4.390 1.00 64.50 115 LEU B C 1
ATOM 3697 O O . LEU B 1 115 ? 10.692 30.084 5.108 1.00 65.94 115 LEU B O 1
ATOM 3702 N N . ASP B 1 116 ? 10.085 30.774 3.063 1.00 65.69 116 ASP B N 1
ATOM 3703 C CA . ASP B 1 116 ? 10.897 29.773 2.371 1.00 68.66 116 ASP B CA 1
ATOM 3704 C C . ASP B 1 116 ? 12.381 29.921 2.687 1.00 69.99 116 ASP B C 1
ATOM 3705 O O . ASP B 1 116 ? 13.066 28.921 2.920 1.00 71.81 116 ASP B O 1
ATOM 3710 N N . LYS B 1 117 ? 12.863 31.166 2.698 1.00 70.02 117 LYS B N 1
ATOM 3711 C CA . LYS B 1 117 ? 14.247 31.483 3.051 1.00 71.65 117 LYS B CA 1
ATOM 3712 C C . LYS B 1 117 ? 14.550 31.131 4.516 1.00 73.64 117 LYS B C 1
ATOM 3713 O O . LYS B 1 117 ? 15.719 31.009 4.906 1.00 74.21 117 LYS B O 1
ATOM 3719 N N . GLU B 1 118 ? 13.493 30.973 5.313 1.00 75.46 118 GLU B N 1
ATOM 3720 C CA . GLU B 1 118 ? 13.603 30.536 6.699 1.00 77.90 118 GLU B CA 1
ATOM 3721 C C . GLU B 1 118 ? 14.279 31.584 7.594 1.00 77.17 118 GLU B C 1
ATOM 3722 O O . GLU B 1 118 ? 15.125 31.249 8.429 1.00 78.04 118 GLU B O 1
ATOM 3728 N N . VAL B 1 119 ? 13.900 32.853 7.415 1.00 75.50 119 VAL B N 1
ATOM 3729 C CA . VAL B 1 119 ? 14.372 33.928 8.299 1.00 74.63 119 VAL B CA 1
ATOM 3730 C C . VAL B 1 119 ? 13.550 33.920 9.583 1.00 75.40 119 VAL B C 1
ATOM 3731 O O . VAL B 1 119 ? 12.342 33.653 9.554 1.00 76.25 119 VAL B O 1
ATOM 3735 N N . ASP B 1 120 ? 14.202 34.229 10.701 1.00 75.06 120 ASP B N 1
ATOM 3736 C CA . ASP B 1 120 ? 13.499 34.419 11.966 1.00 75.56 120 ASP B CA 1
ATOM 3737 C C . ASP B 1 120 ? 12.704 35.732 11.938 1.00 73.47 120 ASP B C 1
ATOM 3738 O O . ASP B 1 120 ? 13.255 36.792 11.623 1.00 71.65 120 ASP B O 1
ATOM 3743 N N . LEU B 1 121 ? 11.413 35.659 12.263 1.00 72.95 121 LEU B N 1
ATOM 3744 C CA . LEU B 1 121 ? 10.533 36.831 12.158 1.00 70.67 121 LEU B CA 1
ATOM 3745 C C . LEU B 1 121 ? 10.033 37.356 13.508 1.00 71.07 121 LEU B C 1
ATOM 3746 O O . LEU B 1 121 ? 9.217 38.283 13.548 1.00 70.28 121 LEU B O 1
ATOM 3751 N N . THR B 1 122 ? 10.548 36.796 14.603 1.00 71.36 122 THR B N 1
ATOM 3752 C CA . THR B 1 122 ? 9.935 36.982 15.933 1.00 72.42 122 THR B CA 1
ATOM 3753 C C . THR B 1 122 ? 9.768 38.436 16.418 1.00 70.62 122 THR B C 1
ATOM 3754 O O . THR B 1 122 ? 8.669 38.837 16.786 1.00 71.63 122 THR B O 1
ATOM 3758 N N . GLY B 1 123 ? 10.834 39.231 16.425 1.00 67.97 123 GLY B N 1
ATOM 3759 C CA . GLY B 1 123 ? 10.676 40.637 16.846 1.00 65.29 123 GLY B CA 1
ATOM 3760 C C . GLY B 1 123 ? 9.939 41.594 15.891 1.00 61.75 123 GLY B C 1
ATOM 3761 O O . GLY B 1 123 ? 9.668 42.744 16.253 1.00 61.69 123 GLY B O 1
ATOM 3762 N N . LEU B 1 124 ? 9.595 41.131 14.689 1.00 58.15 124 LEU B N 1
ATOM 3763 C CA . LEU B 1 124 ? 9.249 42.053 13.600 1.00 53.94 124 LEU B CA 1
ATOM 3764 C C . LEU B 1 124 ? 7.912 42.765 13.798 1.00 52.75 124 LEU B C 1
ATOM 3765 O O . LEU B 1 124 ? 6.927 42.150 14.230 1.00 55.11 124 LEU B O 1
ATOM 3770 N N . THR B 1 125 ? 7.895 44.071 13.533 1.00 49.79 125 THR B N 1
ATOM 3771 C CA . THR B 1 125 ? 6.644 44.844 13.505 1.00 49.10 125 THR B CA 1
ATOM 3772 C C . THR B 1 125 ? 6.339 45.245 12.057 1.00 45.90 125 THR B C 1
ATOM 3773 O O . THR B 1 125 ? 7.249 45.643 11.324 1.00 43.86 125 THR B O 1
ATOM 3777 N N . VAL B 1 126 ? 5.077 45.106 11.649 1.00 45.08 126 VAL B N 1
ATOM 3778 C CA . VAL B 1 126 ? 4.659 45.429 10.286 1.00 41.60 126 VAL B CA 1
ATOM 3779 C C . VAL B 1 126 ? 3.333 46.177 10.246 1.00 42.43 126 VAL B C 1
ATOM 3780 O O . VAL B 1 126 ? 2.525 46.072 11.179 1.00 43.58 126 VAL B O 1
ATOM 3784 N N . HIS B 1 127 ? 3.114 46.917 9.159 1.00 40.22 127 HIS B N 1
ATOM 3785 C CA . HIS B 1 127 ? 1.763 47.323 8.799 1.00 41.11 127 HIS B CA 1
ATOM 3786 C C . HIS B 1 127 ? 1.370 46.574 7.538 1.00 40.49 127 HIS B C 1
ATOM 3787 O O . HIS B 1 127 ? 2.211 46.308 6.672 1.00 39.14 127 HIS B O 1
ATOM 3794 N N . LEU B 1 128 ? 0.103 46.211 7.440 1.00 41.19 128 LEU B N 1
ATOM 3795 C CA . LEU B 1 128 ? -0.418 45.620 6.221 1.00 40.68 128 LEU B CA 1
ATOM 3796 C C . LEU B 1 128 ? -0.890 46.736 5.299 1.00 39.62 128 LEU B C 1
ATOM 3797 O O . LEU B 1 128 ? -1.645 47.612 5.728 1.00 41.19 128 LEU B O 1
ATOM 3814 N N . ILE B 1 130 ? -3.251 47.859 2.274 1.00 36.58 130 ILE B N 1
ATOM 3815 C CA . ILE B 1 130 ? -4.440 47.573 1.457 1.00 37.92 130 ILE B CA 1
ATOM 3816 C C . ILE B 1 130 ? -4.446 48.445 0.185 1.00 36.57 130 ILE B C 1
ATOM 3817 O O . ILE B 1 130 ? -4.315 49.673 0.269 1.00 35.77 130 ILE B O 1
ATOM 3822 N N . ASP B 1 131 ? -4.613 47.802 -0.974 1.00 36.15 131 ASP B N 1
ATOM 3823 C CA . ASP B 1 131 ? -4.830 48.503 -2.257 1.00 35.49 131 ASP B CA 1
ATOM 3824 C C . ASP B 1 131 ? -6.334 48.637 -2.429 1.00 36.39 131 ASP B C 1
ATOM 3825 O O . ASP B 1 131 ? -7.053 47.666 -2.751 1.00 37.72 131 ASP B O 1
ATOM 3830 N N . SER B 1 132 ? -6.823 49.839 -2.166 1.00 36.37 132 SER B N 1
ATOM 3831 C CA . SER B 1 132 ? -8.247 50.123 -2.271 1.00 37.36 132 SER B CA 1
ATOM 3832 C C . SER B 1 132 ? -8.607 50.770 -3.602 1.00 37.98 132 SER B C 1
ATOM 3833 O O . SER B 1 132 ? -9.756 51.196 -3.808 1.00 39.23 132 SER B O 1
ATOM 3836 N N . GLY B 1 133 ? -7.638 50.853 -4.510 1.00 37.45 133 GLY B N 1
ATOM 3837 C CA . GLY B 1 133 ? -7.895 51.404 -5.838 1.00 37.95 133 GLY B CA 1
ATOM 3838 C C . GLY B 1 133 ? -6.766 52.234 -6.436 1.00 37.25 133 GLY B C 1
ATOM 3839 O O . GLY B 1 133 ? -6.886 52.696 -7.555 1.00 37.80 133 GLY B O 1
ATOM 3840 N N . MET B 1 134 ? -5.663 52.423 -5.710 1.00 37.46 134 MET B N 1
ATOM 3841 C CA . MET B 1 134 ? -4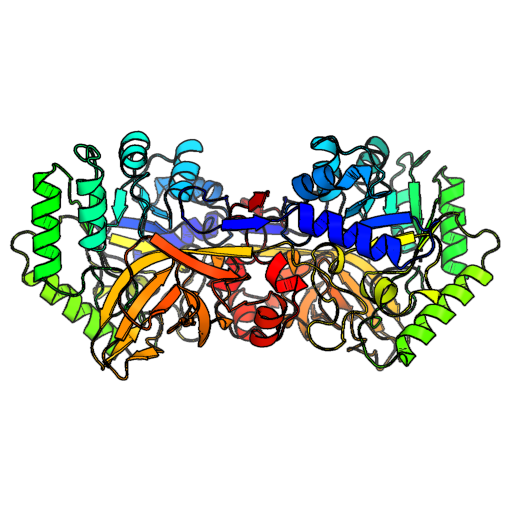.513 53.100 -6.266 1.00 35.81 134 MET B CA 1
ATOM 3842 C C . MET B 1 134 ? -3.806 52.112 -7.239 1.00 35.12 134 MET B C 1
ATOM 3843 O O . MET B 1 134 ? -3.057 52.539 -8.124 1.00 34.13 134 MET B O 1
ATOM 3848 N N . GLY B 1 135 ? -4.075 50.807 -7.096 1.00 34.09 135 GLY B N 1
ATOM 3849 C CA . GLY B 1 135 ? -3.534 49.777 -8.005 1.00 33.06 135 GLY B CA 1
ATOM 3850 C C . GLY B 1 135 ? -2.010 49.640 -7.979 1.00 32.37 135 GLY B C 1
ATOM 3851 O O . GLY B 1 135 ? -1.386 49.099 -8.905 1.00 31.13 135 GLY B O 1
ATOM 3852 N N . ARG B 1 136 ? -1.395 50.112 -6.902 1.00 31.99 136 ARG B N 1
ATOM 3853 C CA . ARG B 1 136 ? 0.063 50.167 -6.853 1.00 30.98 136 ARG B CA 1
ATOM 3854 C C . ARG B 1 136 ? 0.640 48.969 -6.084 1.00 31.15 136 ARG B C 1
ATOM 3855 O O . ARG B 1 136 ? 1.107 48.015 -6.721 1.00 32.41 136 ARG B O 1
ATOM 3863 N N . ILE B 1 137 ? 0.612 48.999 -4.745 1.00 30.85 137 ILE B N 1
ATOM 3864 C CA . ILE B 1 137 ? 0.849 47.803 -3.922 1.00 30.63 137 ILE B CA 1
ATOM 3865 C C . ILE B 1 137 ? -0.263 47.598 -2.904 1.00 32.13 137 ILE B C 1
ATOM 3866 O O . ILE B 1 137 ? -0.999 48.541 -2.597 1.00 32.51 137 ILE B O 1
ATOM 3871 N N . GLY B 1 138 ? -0.404 46.354 -2.436 1.00 32.79 138 GLY B N 1
ATOM 3872 C CA . GLY B 1 138 ? -1.251 46.014 -1.312 1.00 33.08 138 GLY B CA 1
ATOM 3873 C C . GLY B 1 138 ? -2.265 44.906 -1.574 1.00 35.06 138 GLY B C 1
ATOM 3874 O O . GLY B 1 138 ? -2.513 44.528 -2.734 1.00 34.22 138 GLY B O 1
ATOM 3875 N N . PHE B 1 139 ? -2.864 44.394 -0.489 1.00 35.53 139 PHE B N 1
ATOM 3876 C CA . PHE B 1 139 ? -3.875 43.358 -0.598 1.00 36.73 139 PHE B CA 1
ATOM 3877 C C . PHE B 1 139 ? -5.103 44.018 -1.179 1.00 37.54 139 PHE B C 1
ATOM 3878 O O . PHE B 1 139 ? -5.452 45.127 -0.765 1.00 37.87 139 PHE B O 1
ATOM 3886 N N . ARG B 1 140 ? -5.740 43.346 -2.135 1.00 37.56 140 ARG B N 1
ATOM 3887 C CA . ARG B 1 140 ? -6.887 43.906 -2.839 1.00 37.85 140 ARG B CA 1
ATOM 3888 C C . ARG B 1 140 ? -8.213 43.295 -2.385 1.00 39.59 140 ARG B C 1
ATOM 3889 O O . ARG B 1 140 ? -9.276 43.848 -2.653 1.00 40.44 140 ARG B O 1
ATOM 3897 N N . GLU B 1 141 ? -8.147 42.163 -1.689 1.00 41.17 141 GLU B N 1
ATOM 3898 C CA . GLU B 1 141 ? -9.361 41.489 -1.178 1.00 44.04 141 GLU B CA 1
ATOM 3899 C C . GLU B 1 141 ? -9.261 41.112 0.300 1.00 45.51 141 GLU B C 1
ATOM 3900 O O . GLU B 1 141 ? -8.159 40.841 0.822 1.00 44.33 141 GLU B O 1
ATOM 3906 N N . ALA B 1 142 ? -10.404 41.130 0.978 1.00 47.30 142 ALA B N 1
ATOM 3907 C CA . ALA B 1 142 ? -10.477 40.843 2.418 1.00 49.78 142 ALA B CA 1
ATOM 3908 C C . ALA B 1 142 ? -9.870 39.488 2.774 1.00 51.39 142 ALA B C 1
ATOM 3909 O O . ALA B 1 142 ? -9.134 39.384 3.745 1.00 51.88 142 ALA B O 1
ATOM 3911 N N . SER B 1 143 ? -10.174 38.460 1.983 1.00 53.28 143 SER B N 1
ATOM 3912 C CA . SER B 1 143 ? -9.668 37.117 2.235 1.00 56.42 143 SER B CA 1
ATOM 3913 C C . SER B 1 143 ? -8.141 37.057 2.170 1.00 56.01 143 SER B C 1
ATOM 3914 O O . SER B 1 143 ? -7.517 36.359 2.965 1.00 57.36 143 SER B O 1
ATOM 3917 N N . GLU B 1 144 ? -7.539 37.800 1.240 1.00 55.63 144 GLU B N 1
ATOM 3918 C CA . GLU B 1 144 ? -6.073 37.868 1.121 1.00 55.04 144 GLU B CA 1
ATOM 3919 C C . GLU B 1 144 ? -5.447 38.485 2.361 1.00 55.10 144 GLU B C 1
ATOM 3920 O O . GLU B 1 144 ? -4.389 38.038 2.821 1.00 54.67 144 GLU B O 1
ATOM 3926 N N . VAL B 1 145 ? -6.084 39.528 2.889 1.00 55.52 145 VAL B N 1
ATOM 3927 C CA . VAL B 1 145 ? -5.563 40.220 4.067 1.00 56.53 145 VAL B CA 1
ATOM 3928 C C . VAL B 1 145 ? -5.512 39.266 5.276 1.00 58.63 145 VAL B C 1
ATOM 3929 O O . VAL B 1 145 ? -4.487 39.165 5.967 1.00 57.88 145 VAL B O 1
ATOM 3933 N N . GLU B 1 146 ? -6.614 38.567 5.504 1.00 60.22 146 GLU B N 1
ATOM 3934 C CA . GLU B 1 146 ? -6.731 37.692 6.657 1.00 63.13 146 GLU B CA 1
ATOM 3935 C C . GLU B 1 146 ? -5.810 36.492 6.599 1.00 62.80 146 GLU B C 1
ATOM 3936 O O . GLU B 1 146 ? -5.287 36.074 7.624 1.00 63.93 146 GLU B O 1
ATOM 3942 N N . GLN B 1 147 ? -5.629 35.934 5.409 1.00 62.04 147 GLN B N 1
ATOM 3943 C CA . GLN B 1 147 ? -4.714 34.820 5.218 1.00 62.56 147 GLN B CA 1
ATOM 3944 C C . GLN B 1 147 ? -3.297 35.259 5.571 1.00 60.94 147 GLN B C 1
ATOM 3945 O O . GLN B 1 147 ? -2.564 34.533 6.256 1.00 61.72 147 GLN B O 1
ATOM 3951 N N . ALA B 1 148 ? -2.943 36.463 5.125 1.00 58.80 148 ALA B N 1
ATOM 3952 C CA . ALA B 1 148 ? -1.647 37.082 5.420 1.00 57.51 148 ALA B CA 1
ATOM 3953 C C . ALA B 1 148 ? -1.493 37.405 6.906 1.00 58.67 148 ALA B C 1
ATOM 3954 O O . ALA B 1 148 ? -0.433 37.210 7.485 1.00 58.66 148 ALA B O 1
ATOM 3956 N N . GLN B 1 149 ? -2.561 37.907 7.513 1.00 60.24 149 GLN B N 1
ATOM 3957 C CA . GLN B 1 149 ? -2.552 38.236 8.926 1.00 62.01 149 GLN B CA 1
ATOM 3958 C C . GLN B 1 149 ? -2.325 36.969 9.768 1.00 64.12 149 GLN B C 1
ATOM 3959 O O . GLN B 1 149 ? -1.480 36.968 10.662 1.00 63.91 149 GLN B O 1
ATOM 3965 N N . ASP B 1 150 ? -3.076 35.906 9.457 1.00 66.04 150 ASP B N 1
ATOM 3966 C CA . ASP B 1 150 ? -2.934 34.599 10.121 1.00 68.78 150 ASP B CA 1
ATOM 3967 C C . ASP B 1 150 ? -1.508 34.070 10.015 1.00 67.59 150 ASP B C 1
ATOM 3968 O O . ASP B 1 150 ? -0.930 33.630 11.006 1.00 68.93 150 ASP B O 1
ATOM 3973 N N . LEU B 1 151 ? -0.958 34.105 8.807 1.00 65.63 151 LEU B N 1
ATOM 3974 C CA . LEU B 1 151 ? 0.343 33.511 8.530 1.00 64.48 151 LEU B CA 1
ATOM 3975 C C . LEU B 1 151 ? 1.481 34.287 9.214 1.00 63.47 151 LEU B C 1
ATOM 3976 O O . LEU B 1 151 ? 2.482 33.693 9.665 1.00 63.42 151 LEU B O 1
ATOM 3981 N N . LEU B 1 152 ? 1.333 35.610 9.308 1.00 61.78 152 LEU B N 1
ATOM 3982 C CA . LEU B 1 152 ? 2.369 36.431 9.956 1.00 60.31 152 LEU B CA 1
ATOM 3983 C C . LEU B 1 152 ? 2.368 36.241 11.466 1.00 62.24 152 LEU B C 1
ATOM 3984 O O . LEU B 1 152 ? 3.417 36.013 12.072 1.00 62.02 152 LEU B O 1
ATOM 3989 N N . GLN B 1 153 ? 1.186 36.312 12.072 1.00 64.06 153 GLN B N 1
ATOM 3990 C CA . GLN B 1 153 ? 1.083 36.235 13.519 1.00 66.44 153 GLN B CA 1
ATOM 3991 C C . GLN B 1 153 ? 1.626 34.903 14.010 1.00 68.26 153 GLN B C 1
ATOM 3992 O O . GLN B 1 153 ? 2.289 34.843 15.054 1.00 69.05 153 GLN B O 1
ATOM 3998 N N . GLN B 1 154 ? 1.384 33.851 13.225 1.00 69.04 154 GLN B N 1
ATOM 3999 C CA . GLN B 1 154 ? 1.779 32.495 13.606 1.00 71.16 154 GLN B CA 1
ATOM 4000 C C . GLN B 1 154 ? 3.286 32.247 13.521 1.00 69.87 154 GLN B C 1
ATOM 4001 O O . GLN B 1 154 ? 3.791 31.297 14.121 1.00 71.14 154 GLN B O 1
ATOM 4007 N N . HIS B 1 155 ? 4.001 33.101 12.786 1.00 67.04 155 HIS B N 1
ATOM 4008 C CA . HIS B 1 155 ? 5.460 33.074 12.811 1.00 65.64 155 HIS B CA 1
ATOM 4009 C C . HIS B 1 155 ? 5.999 34.163 13.742 1.00 64.23 155 HIS B C 1
ATOM 4010 O O . HIS B 1 155 ? 7.179 34.525 13.679 1.00 62.94 155 HIS B O 1
ATOM 4017 N N . GLY B 1 156 ? 5.116 34.670 14.605 1.00 64.00 156 GLY B N 1
ATOM 4018 C CA . GLY B 1 156 ? 5.493 35.607 15.670 1.00 62.84 156 GLY B CA 1
ATOM 4019 C C . GLY B 1 156 ? 5.702 37.068 15.283 1.00 59.96 156 GLY B C 1
ATOM 4020 O O . GLY B 1 156 ? 6.295 37.823 16.045 1.00 59.75 156 GLY B O 1
ATOM 4021 N N . VAL B 1 157 ? 5.220 37.477 14.112 1.00 57.80 157 VAL B N 1
ATOM 4022 C CA . VAL B 1 157 ? 5.290 38.887 13.690 1.00 55.11 157 VAL B CA 1
ATOM 4023 C C . VAL B 1 157 ? 4.199 39.688 14.411 1.00 55.82 157 VAL B C 1
ATOM 4024 O O . VAL B 1 157 ? 3.075 39.198 14.565 1.00 56.99 157 VAL B O 1
ATOM 4028 N N . CYS B 1 158 ? 4.537 40.894 14.874 1.00 54.76 158 CYS B N 1
ATOM 4029 C CA . CYS B 1 158 ? 3.532 41.813 15.421 1.00 55.26 158 CYS B CA 1
ATOM 4030 C C . CYS B 1 158 ? 2.874 42.652 14.307 1.00 53.27 158 CYS B C 1
ATOM 4031 O O . CYS B 1 158 ? 3.506 43.539 13.716 1.00 50.90 158 CYS B O 1
ATOM 4034 N N . VAL B 1 159 ? 1.603 42.378 14.032 1.00 53.56 159 VAL B N 1
ATOM 4035 C CA . VAL B 1 159 ? 0.886 43.146 13.004 1.00 52.45 159 VAL B CA 1
ATOM 4036 C C . VAL B 1 159 ? 0.267 44.387 13.650 1.00 52.45 159 VAL B C 1
ATOM 4037 O O . VAL B 1 159 ? -0.808 44.324 14.195 1.00 53.85 159 VAL B O 1
ATOM 4041 N N . GLU B 1 160 ? 0.969 45.513 13.578 1.00 50.86 160 GLU B N 1
ATOM 4042 C CA . GLU B 1 160 ? 0.609 46.697 14.362 1.00 51.27 160 GLU B CA 1
ATOM 4043 C C . GLU B 1 160 ? -0.394 47.612 13.692 1.00 50.27 160 GLU B C 1
ATOM 4044 O O . GLU B 1 160 ? -1.171 48.278 14.362 1.00 52.30 160 GLU B O 1
ATOM 4050 N N . GLY B 1 161 ? -0.330 47.704 12.372 1.00 48.12 161 GLY B N 1
ATOM 4051 C CA . GLY B 1 161 ? -1.138 48.681 11.669 1.00 46.22 161 GLY B CA 1
ATOM 4052 C C . GLY B 1 161 ? -1.618 48.214 10.318 1.00 44.47 161 GLY B C 1
ATOM 4053 O O . GLY B 1 161 ? -1.260 47.131 9.846 1.00 43.50 161 GLY B O 1
ATOM 4054 N N . ILE B 1 162 ? -2.476 49.027 9.712 1.00 44.28 162 ILE B N 1
ATOM 4055 C CA . ILE B 1 162 ? -3.032 48.703 8.419 1.00 42.55 162 ILE B CA 1
ATOM 4056 C C . ILE B 1 162 ? -3.316 50.031 7.750 1.00 42.25 162 ILE B C 1
ATOM 4057 O O . ILE B 1 162 ? -3.828 50.939 8.393 1.00 42.83 162 ILE B O 1
ATOM 4062 N N . PHE B 1 163 ? -2.943 50.165 6.476 1.00 40.64 163 PHE B N 1
ATOM 4063 C CA . PHE B 1 163 ? -3.195 51.419 5.777 1.00 40.19 163 PHE B CA 1
ATOM 4064 C C . PHE B 1 163 ? -3.537 51.277 4.307 1.00 39.47 163 PHE B C 1
ATOM 4065 O O . PHE B 1 163 ? -3.287 50.245 3.691 1.00 39.27 163 PHE B O 1
ATOM 4073 N N . THR B 1 164 ? -4.113 52.330 3.748 1.00 39.98 164 THR B N 1
ATOM 4074 C CA . THR B 1 164 ? -4.295 52.412 2.304 1.00 39.40 164 THR B CA 1
ATOM 4075 C C . THR B 1 164 ? -3.811 53.765 1.840 1.00 38.73 164 THR B C 1
ATOM 4076 O O . THR B 1 164 ? -3.366 54.590 2.654 1.00 39.67 164 THR B O 1
ATOM 4080 N N . HIS B 1 165 ? -3.889 53.987 0.534 1.00 37.69 165 HIS B N 1
ATOM 4081 C CA . HIS B 1 165 ? -3.447 55.222 -0.049 1.00 37.49 165 HIS B CA 1
ATOM 4082 C C . HIS B 1 165 ? -4.391 55.661 -1.176 1.00 37.70 165 HIS B C 1
ATOM 4083 O O . HIS B 1 165 ? -4.838 54.831 -1.993 1.00 38.16 165 HIS B O 1
ATOM 4090 N N . PHE B 1 166 ? -4.695 56.956 -1.220 1.00 37.68 166 PHE B N 1
ATOM 4091 C CA . PHE B 1 166 ? -5.666 57.505 -2.195 1.00 37.26 166 PHE B CA 1
ATOM 4092 C C . PHE B 1 166 ? -5.008 58.094 -3.454 1.00 36.47 166 PHE B C 1
ATOM 4093 O O . PHE B 1 166 ? -4.014 58.824 -3.366 1.00 36.15 166 PHE B O 1
ATOM 4101 N N . ALA B 1 167 ? -5.557 57.761 -4.615 1.00 36.39 167 ALA B N 1
ATOM 4102 C CA . ALA B 1 167 ? -5.032 58.223 -5.917 1.00 35.82 167 ALA B CA 1
ATOM 4103 C C . ALA B 1 167 ? -5.537 59.631 -6.315 1.00 37.00 167 ALA B C 1
ATOM 4104 O O . ALA B 1 167 ? -4.916 60.317 -7.144 1.00 36.08 167 ALA B O 1
ATOM 4106 N N . THR B 1 168 ? -6.666 60.049 -5.750 1.00 38.08 168 THR B N 1
ATOM 4107 C CA . THR B 1 168 ? -7.368 61.225 -6.281 1.00 39.94 168 THR B CA 1
ATOM 4108 C C . THR B 1 168 ? -7.852 62.209 -5.198 1.00 42.08 168 THR B C 1
ATOM 4109 O O . THR B 1 168 ? -8.793 62.975 -5.430 1.00 42.37 168 THR B O 1
ATOM 4113 N N . ALA B 1 169 ? -7.185 62.208 -4.033 1.00 43.50 169 ALA B N 1
ATOM 4114 C CA . ALA B 1 169 ? -7.641 63.051 -2.903 1.00 45.28 169 ALA B CA 1
ATOM 4115 C C . ALA B 1 169 ? -7.442 64.538 -3.179 1.00 45.46 169 ALA B C 1
ATOM 4116 O O . ALA B 1 169 ? -8.014 65.384 -2.490 1.00 47.76 169 ALA B O 1
ATOM 4118 N N . ASP B 1 170 ? -6.643 64.846 -4.193 1.00 44.33 170 ASP B N 1
ATOM 4119 C CA . ASP B 1 170 ? -6.308 66.220 -4.537 1.00 45.76 170 ASP B CA 1
ATOM 4120 C C . ASP B 1 170 ? -7.065 66.756 -5.778 1.00 46.50 170 ASP B C 1
ATOM 4121 O O . ASP B 1 170 ? -6.666 67.776 -6.354 1.00 46.15 170 ASP B O 1
ATOM 4126 N N . GLU B 1 171 ? -8.145 66.073 -6.175 1.00 47.83 171 GLU B N 1
ATOM 4127 C CA . GLU B 1 171 ? -8.980 66.491 -7.312 1.00 49.30 171 GLU B CA 1
ATOM 4128 C C . GLU B 1 171 ? -10.327 67.054 -6.828 1.00 52.01 171 GLU B C 1
ATOM 4129 O O . GLU B 1 171 ? -10.807 66.728 -5.725 1.00 52.90 171 GLU B O 1
ATOM 4135 N N . GLU B 1 172 ? -10.929 67.899 -7.663 1.00 53.66 172 GLU B N 1
ATOM 4136 C CA . GLU B 1 172 ? -12.241 68.487 -7.379 1.00 56.70 172 GLU B CA 1
ATOM 4137 C C . GLU B 1 172 ? -13.315 67.410 -7.181 1.00 56.76 172 GLU B C 1
ATOM 4138 O O . GLU B 1 172 ? -14.061 67.438 -6.212 1.00 57.33 172 GLU B O 1
ATOM 4144 N N . SER B 1 173 ? -13.375 66.455 -8.107 1.00 55.52 173 SER B N 1
ATOM 4145 C CA . SER B 1 173 ? -14.303 65.340 -7.996 1.00 55.40 173 SER B CA 1
ATOM 4146 C C . SER B 1 173 ? -13.903 64.427 -6.829 1.00 54.31 173 SER B C 1
ATOM 4147 O O . SER B 1 173 ? -12.708 64.145 -6.611 1.00 52.71 173 SER B O 1
ATOM 4150 N N . ASP B 1 174 ? -14.904 63.965 -6.088 1.00 53.88 174 ASP B N 1
ATOM 4151 C CA . ASP B 1 174 ? -14.674 63.069 -4.963 1.00 53.06 174 ASP B CA 1
ATOM 4152 C C . ASP B 1 174 ? -15.165 61.634 -5.231 1.00 51.03 174 ASP B C 1
ATOM 4153 O O . ASP B 1 174 ? -15.140 60.805 -4.317 1.00 50.87 174 ASP B O 1
ATOM 4158 N N . ASP B 1 175 ? -15.610 61.332 -6.453 1.00 48.70 175 ASP B N 1
ATOM 4159 C CA . ASP B 1 175 ? -16.141 59.990 -6.762 1.00 48.14 175 ASP B CA 1
ATOM 4160 C C . ASP B 1 175 ? -15.137 58.834 -6.558 1.00 46.18 175 ASP B C 1
ATOM 4161 O O . ASP B 1 175 ? -15.438 57.856 -5.866 1.00 46.40 175 ASP B O 1
ATOM 4166 N N . TYR B 1 176 ? -13.958 58.943 -7.165 1.00 43.32 176 TYR B N 1
ATOM 4167 C CA . TYR B 1 176 ? -12.965 57.882 -7.037 1.00 41.82 176 TYR B CA 1
ATOM 4168 C C . TYR B 1 176 ? -12.490 57.774 -5.593 1.00 41.38 176 TYR B C 1
ATOM 4169 O O . TYR B 1 176 ? -12.307 56.668 -5.090 1.00 41.44 176 TYR B O 1
ATOM 4178 N N . PHE B 1 177 ? -12.338 58.910 -4.919 1.00 41.12 177 PHE B N 1
ATOM 4179 C CA . PHE B 1 177 ? -11.917 58.924 -3.513 1.00 42.17 177 PHE B CA 1
ATOM 4180 C C . PHE B 1 177 ? -12.932 58.197 -2.616 1.00 43.63 177 PHE B C 1
ATOM 4181 O O . PHE B 1 177 ? -12.561 57.351 -1.789 1.00 43.38 177 PHE B O 1
ATOM 4189 N N . ASN B 1 178 ? -14.205 58.514 -2.809 1.00 44.23 178 ASN B N 1
ATOM 4190 C CA . ASN B 1 178 ? -15.282 57.868 -2.056 1.00 46.25 178 ASN B CA 1
ATOM 4191 C C . ASN B 1 178 ? -15.332 56.365 -2.259 1.00 45.31 178 ASN B C 1
ATOM 4192 O O . ASN B 1 178 ? -15.497 55.617 -1.285 1.00 46.40 178 ASN B O 1
ATOM 4197 N N . ALA B 1 179 ? -15.139 55.937 -3.509 1.00 42.89 179 ALA B N 1
ATOM 4198 C CA . ALA B 1 179 ? -15.116 54.531 -3.848 1.00 42.04 179 ALA B CA 1
ATOM 4199 C C . ALA B 1 179 ? -13.971 53.823 -3.124 1.00 41.04 179 ALA B C 1
ATOM 4200 O O . ALA B 1 179 ? -14.175 52.741 -2.583 1.00 41.42 179 ALA B O 1
ATOM 4202 N N . GLN B 1 180 ? -12.785 54.428 -3.126 1.00 39.47 180 GLN B N 1
ATOM 4203 C CA . GLN B 1 180 ? -11.645 53.897 -2.372 1.00 39.56 180 GLN B CA 1
ATOM 4204 C C . GLN B 1 180 ? -11.870 53.830 -0.855 1.00 40.95 180 GLN B C 1
ATOM 4205 O O . GLN B 1 180 ? -11.515 52.826 -0.228 1.00 40.87 180 GLN B O 1
ATOM 4211 N N . LEU B 1 181 ? -12.422 54.903 -0.271 1.00 41.85 181 LEU B N 1
ATOM 4212 C CA . LEU B 1 181 ? -12.714 54.966 1.161 1.00 43.87 181 LEU B CA 1
ATOM 4213 C C . LEU B 1 181 ? -13.651 53.818 1.542 1.00 46.04 181 LEU B C 1
ATOM 4214 O O . LEU B 1 181 ? -13.398 53.136 2.534 1.00 47.37 181 LEU B O 1
ATOM 4219 N N . GLU B 1 182 ? -14.695 53.594 0.735 1.00 46.44 182 GLU B N 1
ATOM 4220 C CA . GLU B 1 182 ? -15.689 52.544 1.005 1.00 48.66 182 GLU B CA 1
ATOM 4221 C C . GLU B 1 182 ? -15.149 51.133 0.860 1.00 47.76 182 GLU B C 1
ATOM 4222 O O . GLU B 1 182 ? -15.470 50.252 1.661 1.00 48.22 182 GLU B O 1
ATOM 4228 N N . ARG B 1 183 ? -14.334 50.930 -0.171 1.00 45.24 183 ARG B N 1
ATOM 4229 C CA . ARG B 1 183 ? -13.596 49.686 -0.352 1.00 44.78 183 ARG B CA 1
ATOM 4230 C C . ARG B 1 183 ? -12.748 49.352 0.887 1.00 45.05 183 ARG B C 1
ATOM 4231 O O . ARG B 1 183 ? -12.841 48.249 1.448 1.00 46.24 183 ARG B O 1
ATOM 4239 N N . PHE B 1 184 ? -11.931 50.310 1.313 1.00 44.23 184 PHE B N 1
ATOM 4240 C CA . PHE B 1 184 ? -11.098 50.164 2.498 1.00 44.73 184 PHE B CA 1
ATOM 4241 C C . PHE B 1 184 ? -11.935 49.841 3.747 1.00 47.06 184 PHE B C 1
ATOM 4242 O O . PHE B 1 184 ? -11.630 48.889 4.465 1.00 48.01 184 PHE B O 1
ATOM 4250 N N . LYS B 1 185 ? -13.004 50.597 3.993 1.00 48.80 185 LYS B N 1
ATOM 4251 C CA . LYS B 1 185 ? -13.855 50.355 5.156 1.00 51.67 185 LYS B CA 1
ATOM 4252 C C . LYS B 1 185 ? -14.525 48.985 5.147 1.00 53.12 185 LYS B C 1
ATOM 4253 O O . LYS B 1 185 ? -14.597 48.312 6.188 1.00 54.43 185 LYS B O 1
ATOM 4259 N N . THR B 1 186 ? -15.030 48.578 3.983 1.00 51.77 186 THR B N 1
ATOM 4260 C CA . THR B 1 186 ? -15.615 47.248 3.840 1.00 52.67 186 THR B CA 1
ATOM 4261 C C . THR B 1 186 ? -14.576 46.147 4.125 1.00 52.24 186 THR B C 1
ATOM 4262 O O . THR B 1 186 ? -14.894 45.129 4.748 1.00 53.87 186 THR B O 1
ATOM 4266 N N . ILE B 1 187 ? -13.345 46.340 3.664 1.00 50.28 187 ILE B N 1
ATOM 4267 C CA . ILE B 1 187 ? -12.301 45.347 3.907 1.00 49.84 187 ILE B CA 1
ATOM 4268 C C . ILE B 1 187 ? -12.000 45.265 5.414 1.00 51.49 187 ILE B C 1
ATOM 4269 O O . ILE B 1 187 ? -11.984 44.168 5.981 1.00 52.56 187 ILE B O 1
ATOM 4274 N N . LEU B 1 188 ? -11.806 46.415 6.061 1.00 51.63 188 LEU B N 1
ATOM 4275 C CA . LEU B 1 188 ? -11.650 46.447 7.526 1.00 54.20 188 LEU B CA 1
ATOM 4276 C C . LEU B 1 188 ? -12.830 45.805 8.276 1.00 57.34 188 LEU B C 1
ATOM 4277 O O . LEU B 1 188 ? -12.610 45.053 9.234 1.00 58.64 188 LEU B O 1
ATOM 4282 N N . ALA B 1 189 ? -14.062 46.085 7.835 1.00 58.73 189 ALA B N 1
ATOM 4283 C CA . ALA B 1 189 ? -15.271 45.559 8.484 1.00 62.50 189 ALA B CA 1
ATOM 4284 C C . ALA B 1 189 ? -15.384 44.041 8.404 1.00 64.38 189 ALA B C 1
ATOM 4285 O O . ALA B 1 189 ? -16.045 43.427 9.231 1.00 66.38 189 ALA B O 1
ATOM 4287 N N . SER B 1 190 ? -14.740 43.422 7.423 1.00 64.28 190 SER B N 1
ATOM 4288 C CA . SER B 1 190 ? -14.863 41.969 7.292 1.00 66.94 190 SER B CA 1
ATOM 4289 C C . SER B 1 190 ? -13.757 41.203 8.053 1.00 67.53 190 SER B C 1
ATOM 4290 O O . SER B 1 190 ? -13.814 39.980 8.179 1.00 69.20 190 SER B O 1
ATOM 4293 N N . MET B 1 191 ? -12.746 41.909 8.547 1.00 66.84 191 MET B N 1
ATOM 4294 C CA . MET B 1 191 ? -11.705 41.258 9.336 1.00 67.01 191 MET B CA 1
ATOM 4295 C C . MET B 1 191 ? -12.222 40.897 10.729 1.00 69.44 191 MET B C 1
ATOM 4296 O O . MET B 1 191 ? -12.994 41.655 11.331 1.00 70.03 191 MET B O 1
ATOM 4301 N N . LYS B 1 192 ? -11.810 39.731 11.222 1.00 70.33 192 LYS B N 1
ATOM 4302 C CA . LYS B 1 192 ? -12.178 39.300 12.563 1.00 72.92 192 LYS B CA 1
ATOM 4303 C C . LYS B 1 192 ? -11.389 40.082 13.597 1.00 72.78 192 LYS B C 1
ATOM 4304 O O . LYS B 1 192 ? -11.871 40.341 14.687 1.00 74.47 192 LYS B O 1
ATOM 4310 N N . GLU B 1 193 ? -10.171 40.471 13.234 1.00 70.90 193 GLU B N 1
ATOM 4311 C CA . GLU B 1 193 ? -9.347 41.311 14.087 1.00 70.45 193 GLU B CA 1
ATOM 4312 C C . GLU B 1 193 ? -8.667 42.364 13.201 1.00 67.88 193 GLU B C 1
ATOM 4313 O O . GLU B 1 193 ? -7.971 42.009 12.238 1.00 66.73 193 GLU B O 1
ATOM 4319 N N . VAL B 1 194 ? -8.897 43.646 13.504 1.00 66.99 194 VAL B N 1
ATOM 4320 C CA . VAL B 1 194 ? -8.306 44.757 12.747 1.00 64.10 194 VAL B CA 1
ATOM 4321 C C . VAL B 1 194 ? -7.084 45.278 13.492 1.00 62.84 194 VAL B C 1
ATOM 4322 O O . VAL B 1 194 ? -7.170 45.543 14.681 1.00 64.88 194 VAL B O 1
ATOM 4326 N N . PRO B 1 195 ? -5.939 45.429 12.801 1.00 59.69 195 PRO B N 1
ATOM 4327 C CA . PRO B 1 195 ? -4.753 45.964 13.490 1.00 58.31 195 PRO B CA 1
ATOM 4328 C C . PRO B 1 195 ? -5.063 47.314 14.134 1.00 58.39 195 PRO B C 1
ATOM 4329 O O . PRO B 1 195 ? -5.895 48.069 13.622 1.00 58.24 195 PRO B O 1
ATOM 4333 N N . GLU B 1 196 ? -4.395 47.590 15.247 1.00 58.87 196 GLU B N 1
ATOM 4334 C CA . GLU B 1 196 ? -4.706 48.718 16.146 1.00 59.50 196 GLU B CA 1
ATOM 4335 C C . GLU B 1 196 ? -4.503 50.106 15.514 1.00 57.67 196 GLU B C 1
ATOM 4336 O O . GLU B 1 196 ? -5.276 51.031 15.782 1.00 58.43 196 GLU B O 1
ATOM 4342 N N . LEU B 1 197 ? -3.487 50.248 14.670 1.00 54.81 197 LEU B N 1
ATOM 4343 C CA . LEU B 1 197 ? -3.221 51.534 14.036 1.00 53.60 197 LEU B CA 1
ATOM 4344 C C . LEU B 1 197 ? -3.650 51.558 12.552 1.00 51.97 197 LEU B C 1
ATOM 4345 O O . LEU B 1 197 ? -3.014 50.960 11.678 1.00 50.38 197 LEU B O 1
ATOM 4350 N N . VAL B 1 198 ? -4.755 52.251 12.300 1.00 52.13 198 VAL B N 1
ATOM 4351 C CA . VAL B 1 198 ? -5.370 52.324 10.972 1.00 50.23 198 VAL B CA 1
ATOM 4352 C C . VAL B 1 198 ? -5.092 53.710 10.417 1.00 49.00 198 VAL B C 1
ATOM 4353 O O . VAL B 1 198 ? -5.322 54.700 11.096 1.00 49.56 198 VAL B O 1
ATOM 4357 N N . HIS B 1 199 ? -4.563 53.789 9.199 1.00 47.52 199 HIS B N 1
ATOM 4358 C CA . HIS B 1 199 ? -4.309 55.090 8.588 1.00 46.90 199 HIS B CA 1
ATOM 4359 C C . HIS B 1 199 ? -4.469 55.070 7.071 1.00 46.52 199 HIS B C 1
ATOM 4360 O O . HIS B 1 199 ? -4.218 54.054 6.409 1.00 45.22 199 HIS B O 1
ATOM 4367 N N . ALA B 1 200 ? -4.891 56.199 6.519 1.00 46.84 200 ALA B N 1
ATOM 4368 C CA . ALA B 1 200 ? -5.153 56.257 5.090 1.00 46.69 200 ALA B CA 1
ATOM 4369 C C . ALA B 1 200 ? -4.820 57.624 4.480 1.00 46.49 200 ALA B C 1
ATOM 4370 O O . ALA B 1 200 ? -4.803 57.767 3.251 1.00 46.43 200 ALA B O 1
ATOM 4372 N N . SER B 1 201 ? -4.558 58.617 5.336 1.00 47.53 201 SER B N 1
ATOM 4373 C CA . SER B 1 201 ? -4.607 60.012 4.903 1.00 47.49 201 SER B CA 1
ATOM 4374 C C . SER B 1 201 ? -3.251 60.575 4.571 1.00 46.23 201 SER B C 1
ATOM 4375 O O . SER B 1 201 ? -2.402 60.699 5.446 1.00 47.51 201 SER B O 1
ATOM 4378 N N . ASN B 1 202 ? -3.070 60.928 3.305 1.00 45.41 202 ASN B N 1
ATOM 4379 C CA . ASN B 1 202 ? -1.946 61.741 2.843 1.00 44.35 202 ASN B CA 1
ATOM 4380 C C . ASN B 1 202 ? -2.266 63.220 3.124 1.00 45.20 202 ASN B C 1
ATOM 4381 O O . ASN B 1 202 ? -3.207 63.512 3.884 1.00 46.69 202 ASN B O 1
ATOM 4386 N N . SER B 1 203 ? -1.486 64.145 2.548 1.00 44.31 203 SER B N 1
ATOM 4387 C CA . SER B 1 203 ? -1.698 65.592 2.764 1.00 44.58 203 SER B CA 1
ATOM 4388 C C . SER B 1 203 ? -3.071 65.985 2.266 1.00 45.19 203 SER B C 1
ATOM 4389 O O . SER B 1 203 ? -3.830 66.630 2.989 1.00 46.45 203 SER B O 1
ATOM 4392 N N . ALA B 1 204 ? -3.392 65.603 1.029 1.00 44.10 204 ALA B N 1
ATOM 4393 C CA . ALA B 1 204 ? -4.639 66.057 0.402 1.00 44.12 204 ALA B CA 1
ATOM 4394 C C . ALA B 1 204 ? -5.860 65.551 1.156 1.00 46.18 204 ALA B C 1
ATOM 4395 O O . ALA B 1 204 ? -6.860 66.282 1.300 1.00 47.87 204 ALA B O 1
ATOM 4397 N N . THR B 1 205 ? -5.789 64.311 1.645 1.00 46.48 205 THR B N 1
ATOM 4398 C CA . THR B 1 205 ? -6.871 63.746 2.463 1.00 48.38 205 THR B CA 1
ATOM 4399 C C . THR B 1 205 ? -6.982 64.567 3.751 1.00 50.69 205 THR B C 1
ATOM 4400 O O . THR B 1 205 ? -8.083 64.936 4.169 1.00 51.75 205 THR B O 1
ATOM 4404 N N . THR B 1 206 ? -5.834 64.894 4.352 1.00 50.73 206 THR B N 1
ATOM 4405 C CA . THR B 1 206 ? -5.809 65.742 5.550 1.00 52.23 206 THR B CA 1
ATOM 4406 C C . THR B 1 206 ? -6.389 67.138 5.301 1.00 53.21 206 THR B C 1
ATOM 4407 O O . THR B 1 206 ? -7.170 67.657 6.116 1.00 55.24 206 THR B O 1
ATOM 4411 N N . LEU B 1 207 ? -6.019 67.752 4.181 1.00 51.99 207 LEU B N 1
ATOM 4412 C CA . LEU B 1 207 ? -6.491 69.116 3.881 1.00 52.75 207 LEU B CA 1
ATOM 4413 C C . LEU B 1 207 ? -7.946 69.205 3.434 1.00 53.84 207 LEU B C 1
ATOM 4414 O O . LEU B 1 207 ? -8.618 70.149 3.806 1.00 53.94 207 LEU B O 1
ATOM 4419 N N . TRP B 1 208 ? -8.410 68.256 2.614 1.00 53.21 208 TRP B N 1
ATOM 4420 C CA . TRP B 1 208 ? -9.743 68.363 1.977 1.00 54.54 208 TRP B CA 1
ATOM 4421 C C . TRP B 1 208 ? -10.762 67.301 2.377 1.00 55.07 208 TRP B C 1
ATOM 4422 O O . TRP B 1 208 ? -11.935 67.402 2.044 1.00 55.04 208 TRP B O 1
ATOM 4433 N N . HIS B 1 209 ? -10.317 66.268 3.080 1.00 54.48 209 HIS B N 1
ATOM 4434 C CA . HIS B 1 209 ? -11.240 65.226 3.526 1.00 55.82 209 HIS B CA 1
ATOM 4435 C C . HIS B 1 209 ? -10.956 64.924 4.992 1.00 56.47 209 HIS B C 1
ATOM 4436 O O . HIS B 1 209 ? -10.823 63.767 5.400 1.00 56.06 209 HIS B O 1
ATOM 4443 N N . VAL B 1 210 ? -10.849 65.994 5.776 1.00 58.05 210 VAL B N 1
ATOM 4444 C CA . VAL B 1 210 ? -10.434 65.898 7.169 1.00 58.69 210 VAL B CA 1
ATOM 4445 C C . VAL B 1 210 ? -11.337 64.920 7.943 1.00 60.01 210 VAL B C 1
ATOM 4446 O O . VAL B 1 210 ? -10.852 64.113 8.738 1.00 59.01 210 VAL B O 1
ATOM 4450 N N . GLU B 1 211 ? -12.640 64.941 7.653 1.00 61.25 211 GLU B N 1
ATOM 4451 C CA . GLU B 1 211 ? -13.593 64.079 8.364 1.00 63.30 211 GLU B CA 1
ATOM 4452 C C . GLU B 1 211 ? -13.390 62.564 8.132 1.00 61.39 211 GLU B C 1
ATOM 4453 O O . GLU B 1 211 ? -13.950 61.757 8.863 1.00 62.77 211 GLU B O 1
ATOM 4459 N N . THR B 1 212 ? -12.547 62.183 7.169 1.00 58.78 212 THR B N 1
ATOM 4460 C CA . THR B 1 212 ? -12.242 60.760 6.884 1.00 56.90 212 THR B CA 1
ATOM 4461 C C . THR B 1 212 ? -10.993 60.182 7.584 1.00 56.28 212 THR B C 1
ATOM 4462 O O . THR B 1 212 ? -10.632 59.026 7.350 1.00 54.96 212 THR B O 1
ATOM 4466 N N . ILE B 1 213 ? -10.333 60.979 8.422 1.00 57.06 213 ILE B N 1
ATOM 4467 C CA . ILE B 1 213 ? -9.085 60.568 9.066 1.00 56.14 213 ILE B CA 1
ATOM 4468 C C . ILE B 1 213 ? -9.311 59.370 10.004 1.00 57.23 213 ILE B C 1
ATOM 4469 O O . ILE B 1 213 ? -10.318 59.300 10.683 1.00 57.67 213 ILE B O 1
ATOM 4474 N N . PHE B 1 214 ? -8.384 58.413 10.000 1.00 55.61 214 PHE B N 1
ATOM 4475 C CA . PHE B 1 214 ? -8.471 57.282 10.928 1.00 56.88 214 PHE B CA 1
ATOM 4476 C C . PHE B 1 214 ? -7.636 57.577 12.200 1.00 57.25 214 PHE B C 1
ATOM 4477 O O . PHE B 1 214 ? -7.924 58.551 12.881 1.00 58.60 214 PHE B O 1
ATOM 4485 N N . ASN B 1 215 ? -6.609 56.788 12.520 1.00 56.22 215 ASN B N 1
ATOM 4486 C CA . ASN B 1 215 ? -5.812 57.052 13.737 1.00 56.31 215 ASN B CA 1
ATOM 4487 C C . ASN B 1 215 ? -4.576 57.912 13.509 1.00 54.73 215 ASN B C 1
ATOM 4488 O O . ASN B 1 215 ? -4.008 58.443 14.465 1.00 55.42 215 ASN B O 1
ATOM 4493 N N . ALA B 1 216 ? -4.112 57.998 12.262 1.00 52.03 216 ALA B N 1
ATOM 4494 C CA . ALA B 1 216 ? -2.949 58.801 11.946 1.00 50.16 216 ALA B CA 1
ATOM 4495 C C . ALA B 1 216 ? -3.074 59.477 10.589 1.00 48.67 216 ALA B C 1
ATOM 4496 O O . ALA B 1 216 ? -3.844 59.039 9.740 1.00 48.20 216 ALA B O 1
ATOM 4498 N N . VAL B 1 217 ? -2.271 60.520 10.391 1.00 48.06 217 VAL B N 1
ATOM 4499 C CA . VAL B 1 217 ? -2.048 61.137 9.084 1.00 46.69 217 VAL B CA 1
ATOM 4500 C C . VAL B 1 217 ? -0.576 61.007 8.657 1.00 45.56 217 VAL B C 1
ATOM 4501 O O . VAL B 1 217 ? 0.331 61.070 9.494 1.00 44.95 217 VAL B O 1
ATOM 4505 N N . ARG B 1 218 ? -0.364 60.847 7.354 1.00 44.01 218 ARG B N 1
ATOM 4506 C CA . ARG B 1 218 ? 0.961 60.823 6.754 1.00 43.06 218 ARG B CA 1
ATOM 4507 C C . ARG B 1 218 ? 1.155 62.130 6.006 1.00 43.14 218 ARG B C 1
ATOM 4508 O O . ARG B 1 218 ? 0.644 62.288 4.893 1.00 44.12 218 ARG B O 1
ATOM 4516 N N . MET B 1 219 ? 1.904 63.056 6.609 1.00 43.60 219 MET B N 1
ATOM 4517 C CA . MET B 1 219 ? 2.043 64.423 6.085 1.00 43.46 219 MET B CA 1
ATOM 4518 C C . MET B 1 219 ? 3.234 64.497 5.144 1.00 41.71 219 MET B C 1
ATOM 4519 O O . MET B 1 219 ? 4.378 64.286 5.559 1.00 40.84 219 MET B O 1
ATOM 4524 N N . GLY B 1 220 ? 2.982 64.815 3.883 1.00 40.82 220 GLY B N 1
ATOM 4525 C CA . GLY B 1 220 ? 4.077 64.967 2.940 1.00 40.35 220 GLY B CA 1
ATOM 4526 C C . GLY B 1 220 ? 4.207 66.390 2.441 1.00 40.17 220 GLY B C 1
ATOM 4527 O O . GLY B 1 220 ? 4.687 67.263 3.155 1.00 41.31 220 GLY B O 1
ATOM 4528 N N . ASP B 1 221 ? 3.781 66.599 1.196 1.00 39.27 221 ASP B N 1
ATOM 4529 C CA . ASP B 1 221 ? 3.903 67.860 0.490 1.00 38.44 221 ASP B CA 1
ATOM 4530 C C . ASP B 1 221 ? 3.541 69.057 1.371 1.00 39.99 221 ASP B C 1
ATOM 4531 O O . ASP B 1 221 ? 4.268 70.040 1.388 1.00 40.41 221 ASP B O 1
ATOM 4536 N N . ALA B 1 222 ? 2.405 68.980 2.069 1.00 39.97 222 ALA B N 1
ATOM 4537 C CA . ALA B 1 222 ? 1.959 70.060 2.954 1.00 41.49 222 ALA B CA 1
ATOM 4538 C C . ALA B 1 222 ? 2.945 70.471 4.068 1.00 41.98 222 ALA B C 1
ATOM 4539 O O . ALA B 1 222 ? 3.022 71.642 4.426 1.00 42.75 222 ALA B O 1
ATOM 4541 N N . MET B 1 223 ? 3.676 69.501 4.617 1.00 40.27 223 MET B N 1
ATOM 4542 C CA . MET B 1 223 ? 4.698 69.755 5.624 1.00 41.73 223 MET B CA 1
ATOM 4543 C C . MET B 1 223 ? 5.733 70.725 5.034 1.00 40.70 223 MET B C 1
ATOM 4544 O O . MET B 1 223 ? 6.137 71.669 5.698 1.00 41.27 223 MET B O 1
ATOM 4549 N N . TYR B 1 224 ? 6.106 70.516 3.762 1.00 39.20 224 TYR B N 1
ATOM 4550 C CA . TYR B 1 224 ? 7.075 71.368 3.069 1.00 38.28 224 TYR B CA 1
ATOM 4551 C C . TYR B 1 224 ? 6.465 72.657 2.524 1.00 39.51 224 TYR B C 1
ATOM 4552 O O . TYR B 1 224 ? 7.152 73.423 1.842 1.00 38.72 224 TYR B O 1
ATOM 4561 N N . GLY B 1 225 ? 5.179 72.878 2.804 1.00 40.63 225 GLY B N 1
ATOM 4562 C CA . GLY B 1 225 ? 4.483 74.088 2.381 1.00 42.78 225 GLY B CA 1
ATOM 4563 C C . GLY B 1 225 ? 4.101 74.089 0.919 1.00 43.02 225 GLY B C 1
ATOM 4564 O O . GLY B 1 225 ? 3.911 75.140 0.327 1.00 44.25 225 GLY B O 1
ATOM 4565 N N . LEU B 1 226 ? 3.995 72.905 0.332 1.00 41.88 226 LEU B N 1
ATOM 4566 C CA . LEU B 1 226 ? 3.621 72.787 -1.057 1.00 41.85 226 LEU B CA 1
ATOM 4567 C C . LEU B 1 226 ? 2.163 72.343 -1.179 1.00 42.47 226 LEU B C 1
ATOM 4568 O O . LEU B 1 226 ? 1.732 71.418 -0.495 1.00 43.38 226 LEU B O 1
ATOM 4573 N N . ASN B 1 227 ? 1.398 73.012 -2.033 1.00 43.77 227 ASN B N 1
ATOM 4574 C CA . ASN B 1 227 ? 0.019 72.598 -2.304 1.00 44.20 227 ASN B CA 1
ATOM 4575 C C . ASN B 1 227 ? 0.033 71.268 -3.068 1.00 42.96 227 ASN B C 1
ATOM 4576 O O . ASN B 1 227 ? 0.564 71.200 -4.183 1.00 40.99 227 ASN B O 1
ATOM 4581 N N . PRO B 1 228 ? -0.521 70.197 -2.465 1.00 44.04 228 PRO B N 1
ATOM 4582 C CA . PRO B 1 228 ? -0.461 68.854 -3.079 1.00 43.28 228 PRO B CA 1
ATOM 4583 C C . PRO B 1 228 ? -1.191 68.822 -4.420 1.00 42.92 228 PRO B C 1
ATOM 4584 O O . PRO B 1 228 ? -0.816 68.048 -5.309 1.00 41.51 228 PRO B O 1
ATOM 4588 N N . SER B 1 229 ? -2.171 69.701 -4.579 1.00 43.14 229 SER B N 1
ATOM 4589 C CA . SER B 1 229 ? -2.935 69.790 -5.833 1.00 43.71 229 SER B CA 1
ATOM 4590 C C . SER B 1 229 ? -2.284 70.692 -6.878 1.00 43.97 229 SER B C 1
ATOM 4591 O O . SER B 1 229 ? -2.826 70.861 -7.975 1.00 44.26 229 SER B O 1
ATOM 4594 N N . GLY B 1 230 ? -1.148 71.297 -6.534 1.00 44.34 230 GLY B N 1
ATOM 4595 C CA . GLY B 1 230 ? -0.533 72.291 -7.413 1.00 45.40 230 GLY B CA 1
ATOM 4596 C C . GLY B 1 230 ? -1.382 73.545 -7.421 1.00 47.97 230 GLY B C 1
ATOM 4597 O O . GLY B 1 230 ? -1.636 74.120 -6.376 1.00 49.89 230 GLY B O 1
ATOM 4598 N N . ALA B 1 231 ? -1.853 73.952 -8.596 1.00 48.87 231 ALA B N 1
ATOM 4599 C CA . ALA B 1 231 ? -2.704 75.138 -8.718 1.00 51.74 231 ALA B CA 1
ATOM 4600 C C . ALA B 1 231 ? -4.210 74.823 -8.833 1.00 52.18 231 ALA B C 1
ATOM 4601 O O . ALA B 1 231 ? -5.019 75.731 -9.025 1.00 54.91 231 ALA B O 1
ATOM 4603 N N . VAL B 1 232 ? -4.593 73.556 -8.675 1.00 51.03 232 VAL B N 1
ATOM 4604 C CA . VAL B 1 232 ? -5.991 73.137 -8.865 1.00 51.37 232 VAL B CA 1
ATOM 4605 C C . VAL B 1 232 ? -6.938 73.533 -7.708 1.00 53.07 232 VAL B C 1
ATOM 4606 O O . VAL B 1 232 ? -8.029 74.101 -7.945 1.00 54.34 232 VAL B O 1
ATOM 4610 N N . LEU B 1 233 ? -6.536 73.239 -6.464 1.00 51.89 233 LEU B N 1
ATOM 4611 C CA . LEU B 1 233 ? -7.428 73.465 -5.317 1.00 52.73 233 LEU B CA 1
ATOM 4612 C C . LEU B 1 233 ? -6.873 74.493 -4.345 1.00 53.42 233 LEU B C 1
ATOM 4613 O O . LEU B 1 233 ? -5.664 74.509 -4.082 1.00 51.09 233 LEU B O 1
ATOM 4618 N N . ASP B 1 234 ? -7.764 75.338 -3.822 1.00 54.20 234 ASP B N 1
ATOM 4619 C CA . ASP B 1 234 ? -7.424 76.293 -2.752 1.00 55.91 234 ASP B CA 1
ATOM 4620 C C . ASP B 1 234 ? -7.204 75.573 -1.425 1.00 55.63 234 ASP B C 1
ATOM 4621 O O . ASP B 1 234 ? -8.007 74.729 -1.013 1.00 55.02 234 ASP B O 1
ATOM 4626 N N . LEU B 1 235 ? -6.092 75.897 -0.765 1.00 55.74 235 LEU B N 1
ATOM 4627 C CA . LEU B 1 235 ? -5.800 75.351 0.557 1.00 55.50 235 LEU B CA 1
ATOM 4628 C C . LEU B 1 235 ? -6.859 75.860 1.542 1.00 57.27 235 LEU B C 1
ATOM 4629 O O . LEU B 1 235 ? -7.309 77.002 1.423 1.00 58.53 235 LEU B O 1
ATOM 4634 N N . PRO B 1 236 ? -7.247 75.014 2.519 1.00 57.28 236 PRO B N 1
ATOM 4635 C CA . PRO B 1 236 ? -8.194 75.424 3.554 1.00 59.67 236 PRO B CA 1
ATOM 4636 C C . PRO B 1 236 ? -7.568 76.368 4.580 1.00 60.95 236 PRO B C 1
ATOM 4637 O O . PRO B 1 236 ? -8.279 76.906 5.388 1.00 62.95 236 PRO B O 1
ATOM 4641 N N . TYR B 1 237 ? -6.240 76.517 4.563 1.00 59.99 237 TYR B N 1
ATOM 4642 C CA . TYR B 1 237 ? -5.504 77.445 5.444 1.00 61.01 237 TYR B CA 1
ATOM 4643 C C . TYR B 1 237 ? -4.070 77.540 4.917 1.00 58.67 237 TYR B C 1
ATOM 4644 O O . TYR B 1 237 ? -3.677 76.738 4.089 1.00 56.00 237 TYR B O 1
ATOM 4653 N N . ASP B 1 238 ? -3.307 78.518 5.394 1.00 59.38 238 ASP B N 1
ATOM 4654 C CA . ASP B 1 238 ? -2.057 78.894 4.758 1.00 58.55 238 ASP B CA 1
ATOM 4655 C C . ASP B 1 238 ? -0.947 77.870 5.053 1.00 56.15 238 ASP B C 1
ATOM 4656 O O . ASP B 1 238 ? -0.871 77.306 6.152 1.00 55.90 238 ASP B O 1
ATOM 4661 N N . LEU B 1 239 ? -0.119 77.626 4.046 1.00 53.74 239 LEU B N 1
ATOM 4662 C CA . LEU B 1 239 ? 1.074 76.811 4.178 1.00 52.53 239 LEU B CA 1
ATOM 4663 C C . LEU B 1 239 ? 2.208 77.694 3.686 1.00 51.92 239 LEU B C 1
ATOM 4664 O O . LEU B 1 239 ? 1.995 78.502 2.764 1.00 53.29 239 LEU B O 1
ATOM 4669 N N . ILE B 1 240 ? 3.363 77.601 4.353 1.00 50.44 240 ILE B N 1
ATOM 4670 C CA . ILE B 1 240 ? 4.537 78.403 4.047 1.00 49.56 240 ILE B CA 1
ATOM 4671 C C . ILE B 1 240 ? 5.575 77.484 3.382 1.00 47.52 240 ILE B C 1
ATOM 4672 O O . ILE B 1 240 ? 5.964 76.475 3.981 1.00 44.90 240 ILE B O 1
ATOM 4677 N N . PRO B 1 241 ? 6.021 77.839 2.155 1.00 46.51 241 PRO B N 1
ATOM 4678 C CA . PRO B 1 241 ? 6.949 77.034 1.363 1.00 44.51 241 PRO B CA 1
ATOM 4679 C C . PRO B 1 241 ? 8.299 77.028 2.074 1.00 43.57 241 PRO B C 1
ATOM 4680 O O . PRO B 1 241 ? 8.808 78.097 2.445 1.00 43.72 241 PRO B O 1
ATOM 4684 N N . ALA B 1 242 ? 8.833 75.841 2.332 1.00 41.26 242 ALA B N 1
ATOM 4685 C CA . ALA B 1 242 ? 10.078 75.734 3.069 1.00 41.15 242 ALA B CA 1
ATOM 4686 C C . ALA B 1 242 ? 11.295 76.044 2.188 1.00 40.71 242 ALA B C 1
ATOM 4687 O O . ALA B 1 242 ? 12.289 76.607 2.680 1.00 41.69 242 ALA B O 1
ATOM 4689 N N . LEU B 1 243 ? 11.231 75.671 0.903 1.00 39.13 243 LEU B N 1
ATOM 4690 C CA . LEU B 1 243 ? 12.442 75.664 0.057 1.00 37.46 243 LEU B CA 1
ATOM 4691 C C . LEU B 1 243 ? 12.515 76.862 -0.875 1.00 38.85 243 LEU B C 1
ATOM 4692 O O . LEU B 1 243 ? 11.552 77.184 -1.599 1.00 37.59 243 LEU B O 1
ATOM 4697 N N . THR B 1 244 ? 13.698 77.466 -0.864 1.00 39.49 244 THR B N 1
ATOM 4698 C CA . THR B 1 244 ? 14.073 78.599 -1.692 1.00 41.53 244 THR B CA 1
ATOM 4699 C C . THR B 1 244 ? 15.324 78.183 -2.457 1.00 39.63 244 THR B C 1
ATOM 4700 O O . THR B 1 244 ? 16.132 77.408 -1.940 1.00 39.67 244 THR B O 1
ATOM 4704 N N . LEU B 1 245 ? 15.461 78.650 -3.696 1.00 39.48 245 LEU B N 1
ATOM 4705 C CA . LEU B 1 245 ? 16.602 78.278 -4.562 1.00 37.67 245 LEU B CA 1
ATOM 4706 C C . LEU B 1 245 ? 17.223 79.538 -5.146 1.00 39.03 245 LEU B C 1
ATOM 4707 O O . LEU B 1 245 ? 16.516 80.329 -5.790 1.00 39.31 245 LEU B O 1
ATOM 4712 N N . GLU B 1 246 ? 18.528 79.730 -4.938 1.00 38.46 246 GLU B N 1
ATOM 4713 C CA . GLU B 1 246 ? 19.164 80.956 -5.417 1.00 41.01 246 GLU B CA 1
ATOM 4714 C C . GLU B 1 246 ? 20.564 80.751 -5.984 1.00 40.01 246 GLU B C 1
ATOM 4715 O O . GLU B 1 246 ? 21.192 79.727 -5.758 1.00 38.95 246 GLU B O 1
ATOM 4721 N N . SER B 1 247 ? 21.038 81.734 -6.738 1.00 40.62 247 SER B N 1
ATOM 4722 C CA . SER B 1 247 ? 22.404 81.713 -7.262 1.00 40.19 247 SER B CA 1
ATOM 4723 C C . SER B 1 247 ? 22.890 83.163 -7.419 1.00 42.01 247 SER B C 1
ATOM 4724 O O . SER B 1 247 ? 22.325 84.086 -6.794 1.00 43.66 247 SER B O 1
ATOM 4727 N N . ALA B 1 248 ? 23.917 83.371 -8.245 1.00 41.68 248 ALA B N 1
ATOM 4728 C CA . ALA B 1 248 ? 24.487 84.709 -8.470 1.00 43.74 248 ALA B CA 1
ATOM 4729 C C . ALA B 1 248 ? 25.048 84.826 -9.893 1.00 43.71 248 ALA B C 1
ATOM 4730 O O . ALA B 1 248 ? 25.320 83.809 -10.528 1.00 42.98 248 ALA B O 1
ATOM 4732 N N . LEU B 1 249 ? 25.207 86.050 -10.405 1.00 44.99 249 LEU B N 1
ATOM 4733 C CA . LEU B 1 249 ? 25.814 86.246 -11.732 1.00 45.01 249 LEU B CA 1
ATOM 4734 C C . LEU B 1 249 ? 27.340 86.004 -11.716 1.00 45.56 249 LEU B C 1
ATOM 4735 O O . LEU B 1 249 ? 28.056 86.563 -10.875 1.00 46.43 249 LEU B O 1
ATOM 4740 N N . VAL B 1 250 ? 27.829 85.172 -12.638 1.00 44.51 250 VAL B N 1
ATOM 4741 C CA . VAL B 1 250 ? 29.270 84.895 -12.756 1.00 44.40 250 VAL B CA 1
ATOM 4742 C C . VAL B 1 250 ? 29.906 85.426 -14.054 1.00 45.82 250 VAL B C 1
ATOM 4743 O O . VAL B 1 250 ? 31.145 85.402 -14.201 1.00 46.39 250 VAL B O 1
ATOM 4747 N N . HIS B 1 251 ? 29.066 85.922 -14.965 1.00 46.18 251 HIS B N 1
ATOM 4748 C CA . HIS B 1 251 ? 29.509 86.547 -16.212 1.00 47.61 251 HIS B CA 1
ATOM 4749 C C . HIS B 1 251 ? 28.405 87.481 -16.694 1.00 48.94 251 HIS B C 1
ATOM 4750 O O . HIS B 1 251 ? 27.235 87.119 -16.682 1.00 48.34 251 HIS B O 1
ATOM 4757 N N . VAL B 1 252 ? 28.784 88.686 -17.100 1.00 50.94 252 VAL B N 1
ATOM 4758 C CA . VAL B 1 252 ? 27.842 89.680 -17.640 1.00 52.94 252 VAL B CA 1
ATOM 4759 C C . VAL B 1 252 ? 28.467 90.314 -18.893 1.00 54.27 252 VAL B C 1
ATOM 4760 O O . VAL B 1 252 ? 29.608 90.777 -18.853 1.00 55.54 252 VAL B O 1
ATOM 4764 N N . LYS B 1 253 ? 27.731 90.307 -20.002 1.00 54.40 253 LYS B N 1
ATOM 4765 C CA . LYS B 1 253 ? 28.188 90.927 -21.247 1.00 55.73 253 LYS B CA 1
ATOM 4766 C C . LYS B 1 253 ? 27.061 91.690 -21.926 1.00 57.13 253 LYS B C 1
ATOM 4767 O O . LYS B 1 253 ? 25.874 91.381 -21.731 1.00 56.71 253 LYS B O 1
ATOM 4773 N N . THR B 1 254 ? 27.439 92.685 -22.721 1.00 58.83 254 THR B N 1
ATOM 4774 C CA . THR B 1 254 ? 26.514 93.307 -23.653 1.00 60.44 254 THR B CA 1
ATOM 4775 C C . THR B 1 254 ? 26.751 92.719 -25.048 1.00 60.38 254 THR B C 1
ATOM 4776 O O . THR B 1 254 ? 27.890 92.713 -25.519 1.00 61.23 254 THR B O 1
ATOM 4780 N N . VAL B 1 255 ? 25.693 92.212 -25.692 1.00 59.01 255 VAL B N 1
ATOM 4781 C CA . VAL B 1 255 ? 25.822 91.606 -27.017 1.00 59.03 255 VAL B CA 1
ATOM 4782 C C . VAL B 1 255 ? 25.111 92.439 -28.077 1.00 61.73 255 VAL B C 1
ATOM 4783 O O . VAL B 1 255 ? 24.050 93.001 -27.793 1.00 62.35 255 VAL B O 1
ATOM 4787 N N . PRO B 1 256 ? 25.669 92.495 -29.310 1.00 63.27 256 PRO B N 1
ATOM 4788 C CA . PRO B 1 256 ? 24.986 93.263 -30.357 1.00 65.36 256 PRO B CA 1
ATOM 4789 C C . PRO B 1 256 ? 23.852 92.442 -30.978 1.00 63.91 256 PRO B C 1
ATOM 4790 O O . PRO B 1 256 ? 23.776 91.223 -30.759 1.00 62.19 256 PRO B O 1
ATOM 4794 N N . ALA B 1 257 ? 22.974 93.112 -31.722 1.00 65.00 257 ALA B N 1
ATOM 4795 C CA . ALA B 1 257 ? 21.913 92.449 -32.474 1.00 63.79 257 ALA B CA 1
ATOM 4796 C C . ALA B 1 257 ? 22.513 91.328 -33.313 1.00 62.30 257 ALA B C 1
ATOM 4797 O O . ALA B 1 257 ? 23.586 91.489 -33.885 1.00 62.89 257 ALA B O 1
ATOM 4799 N N . GLY B 1 258 ? 21.852 90.176 -33.350 1.00 60.38 258 GLY B N 1
ATOM 4800 C CA . GLY B 1 258 ? 22.328 89.069 -34.177 1.00 59.57 258 GLY B CA 1
ATOM 4801 C C . GLY B 1 258 ? 23.069 87.973 -33.428 1.00 58.04 258 GLY B C 1
ATOM 4802 O O . GLY B 1 258 ? 23.067 86.830 -33.871 1.00 56.18 258 GLY B O 1
ATOM 4803 N N . ALA B 1 259 ? 23.698 88.312 -32.301 1.00 58.09 259 ALA B N 1
ATOM 4804 C CA . ALA B 1 259 ? 24.375 87.315 -31.452 1.00 56.02 259 ALA B CA 1
ATOM 4805 C C . ALA B 1 259 ? 23.434 86.193 -30.991 1.00 54.01 259 ALA B C 1
ATOM 4806 O O . ALA B 1 259 ? 22.300 86.456 -30.579 1.00 53.60 259 ALA B O 1
ATOM 4808 N N . CYS B 1 260 ? 23.913 84.946 -31.064 1.00 52.30 260 CYS B N 1
ATOM 4809 C CA . CYS B 1 260 ? 23.150 83.781 -30.610 1.00 50.31 260 CYS B CA 1
ATOM 4810 C C . CYS B 1 260 ? 23.699 83.211 -29.294 1.00 48.69 260 CYS B C 1
ATOM 4811 O O . CYS B 1 260 ? 24.906 83.247 -29.048 1.00 49.33 260 CYS B O 1
ATOM 4814 N N . MET B 1 261 ? 22.797 82.693 -28.464 1.00 46.84 261 MET B N 1
ATOM 4815 C CA . MET B 1 261 ? 23.132 82.116 -27.169 1.00 44.70 261 MET B CA 1
ATOM 4816 C C . MET B 1 261 ? 22.781 80.639 -27.133 1.00 42.22 261 MET B C 1
ATOM 4817 O O . MET B 1 261 ? 21.706 80.222 -27.582 1.00 40.93 261 MET B O 1
ATOM 4822 N N . GLY B 1 262 ? 23.697 79.847 -26.584 1.00 40.83 262 GLY B N 1
ATOM 4823 C CA . GLY B 1 262 ? 23.404 78.456 -26.241 1.00 38.36 262 GLY B CA 1
ATOM 4824 C C . GLY B 1 262 ? 23.558 77.434 -27.359 1.00 38.18 262 GLY B C 1
ATOM 4825 O O . GLY B 1 262 ? 23.625 77.791 -28.549 1.00 39.23 262 GLY B O 1
ATOM 4826 N N . TYR B 1 263 ? 23.605 76.159 -26.967 1.00 35.98 263 TYR B N 1
ATOM 4827 C CA . TYR B 1 263 ? 23.525 75.056 -27.910 1.00 36.44 263 TYR B CA 1
ATOM 4828 C C . TYR B 1 263 ? 22.387 75.209 -28.933 1.00 37.14 263 TYR B C 1
ATOM 4829 O O . TYR B 1 263 ? 21.265 75.599 -28.593 1.00 37.57 263 TYR B O 1
ATOM 4838 N N . GLY B 1 264 ? 22.683 74.892 -30.187 1.00 37.49 264 GLY B N 1
ATOM 4839 C CA . GLY B 1 264 ? 21.689 74.960 -31.234 1.00 38.24 264 GLY B CA 1
ATOM 4840 C C . GLY B 1 264 ? 21.492 76.375 -31.752 1.00 39.85 264 GLY B C 1
ATOM 4841 O O . GLY B 1 264 ? 20.833 76.559 -32.762 1.00 40.84 264 GLY B O 1
ATOM 4842 N N . ALA B 1 265 ? 22.084 77.364 -31.072 1.00 40.93 265 ALA B N 1
ATOM 4843 C CA . ALA B 1 265 ? 21.895 78.795 -31.388 1.00 42.73 265 ALA B CA 1
ATOM 4844 C C . ALA B 1 265 ? 20.397 79.139 -31.536 1.00 42.74 265 ALA B C 1
ATOM 4845 O O . ALA B 1 265 ? 20.000 79.776 -32.500 1.00 43.23 265 ALA B O 1
ATOM 4847 N N . THR B 1 266 ? 19.586 78.701 -30.569 1.00 41.41 266 THR B N 1
ATOM 4848 C CA . THR B 1 266 ? 18.129 78.750 -30.687 1.00 41.20 266 THR B CA 1
ATOM 4849 C C . THR B 1 266 ? 17.584 80.112 -30.272 1.00 43.23 266 THR B C 1
ATOM 4850 O O . THR B 1 266 ? 16.397 80.371 -30.422 1.00 43.08 266 THR B O 1
ATOM 4854 N N . TYR B 1 267 ? 18.439 80.957 -29.702 1.00 44.56 267 TYR B N 1
ATOM 4855 C CA . TYR B 1 267 ? 18.045 82.300 -29.317 1.00 46.65 267 TYR B CA 1
ATOM 4856 C C . TYR B 1 267 ? 18.975 83.265 -29.983 1.00 48.94 267 TYR B C 1
ATOM 4857 O O . TYR B 1 267 ? 20.190 83.088 -29.932 1.00 49.36 267 TYR B O 1
ATOM 4866 N N . GLN B 1 268 ? 18.388 84.296 -30.585 1.00 51.32 268 GLN B N 1
ATOM 4867 C CA . GLN B 1 268 ? 19.131 85.347 -31.271 1.00 54.23 268 GLN B CA 1
ATOM 4868 C C . GLN B 1 268 ? 18.659 86.726 -30.800 1.00 56.03 268 GLN B C 1
ATOM 4869 O O . GLN B 1 268 ? 17.464 87.041 -30.892 1.00 56.80 268 GLN B O 1
ATOM 4875 N N . ALA B 1 269 ? 19.597 87.540 -30.313 1.00 57.15 269 ALA B N 1
ATOM 4876 C CA . ALA B 1 269 ? 19.299 88.882 -29.849 1.00 59.61 269 ALA B CA 1
ATOM 4877 C C . ALA B 1 269 ? 18.754 89.697 -31.021 1.00 62.45 269 ALA B C 1
ATOM 4878 O O . ALA B 1 269 ? 19.413 89.787 -32.054 1.00 63.42 269 ALA B O 1
ATOM 4880 N N . ASP B 1 270 ? 17.564 90.274 -30.883 1.00 64.32 270 ASP B N 1
ATOM 4881 C CA . ASP B 1 270 ? 17.064 91.185 -31.949 1.00 68.25 270 ASP B CA 1
ATOM 4882 C C . ASP B 1 270 ? 17.555 92.625 -31.835 1.00 70.57 270 ASP B C 1
ATOM 4883 O O . ASP B 1 270 ? 17.459 93.383 -32.798 1.00 72.53 270 ASP B O 1
ATOM 4888 N N . SER B 1 271 ? 18.081 92.989 -30.666 1.00 70.60 271 SER B N 1
ATOM 4889 C CA . SER B 1 271 ? 18.728 94.290 -30.454 1.00 73.25 271 SER B CA 1
ATOM 4890 C C . SER B 1 271 ? 19.925 94.082 -29.545 1.00 71.94 271 SER B C 1
ATOM 4891 O O . SER B 1 271 ? 20.205 92.950 -29.129 1.00 69.55 271 SER B O 1
ATOM 4894 N N . GLU B 1 272 ? 20.622 95.177 -29.238 1.00 72.99 272 GLU B N 1
ATOM 4895 C CA . GLU B 1 272 ? 21.665 95.184 -28.219 1.00 71.75 272 GLU B CA 1
ATOM 4896 C C . GLU B 1 272 ? 21.044 94.873 -26.859 1.00 69.37 272 GLU B C 1
ATOM 4897 O O . GLU B 1 272 ? 20.017 95.426 -26.499 1.00 70.17 272 GLU B O 1
ATOM 4903 N N . GLN B 1 273 ? 21.652 93.973 -26.101 1.00 66.72 273 GLN B N 1
ATOM 4904 C CA . GLN B 1 273 ? 21.070 93.576 -24.817 1.00 64.27 273 GLN B CA 1
ATOM 4905 C C . GLN B 1 273 ? 22.096 93.014 -23.857 1.00 62.03 273 GLN B C 1
ATOM 4906 O O . GLN B 1 273 ? 23.205 92.666 -24.255 1.00 61.76 273 GLN B O 1
ATOM 4912 N N . VAL B 1 274 ? 21.699 92.931 -22.590 1.00 60.38 274 VAL B N 1
ATOM 4913 C CA . VAL B 1 274 ? 22.546 92.390 -21.528 1.00 57.80 274 VAL B CA 1
ATOM 4914 C C . VAL B 1 274 ? 22.201 90.923 -21.269 1.00 54.49 274 VAL B C 1
ATOM 4915 O O . VAL B 1 274 ? 21.040 90.573 -21.025 1.00 53.16 274 VAL B O 1
ATOM 4919 N N . ILE B 1 275 ? 23.230 90.083 -21.353 1.00 52.25 275 ILE B N 1
ATOM 4920 C CA . ILE B 1 275 ? 23.124 88.644 -21.163 1.00 49.00 275 ILE B CA 1
ATOM 4921 C C . ILE B 1 275 ? 24.060 88.303 -20.009 1.00 48.33 275 ILE B C 1
ATOM 4922 O O . ILE B 1 275 ? 25.232 88.710 -19.994 1.00 49.48 275 ILE B O 1
ATOM 4927 N N . ALA B 1 276 ? 23.535 87.593 -19.022 1.00 46.33 276 ALA B N 1
ATOM 4928 C CA . ALA B 1 276 ? 24.327 87.182 -17.871 1.00 44.92 276 ALA B CA 1
ATOM 4929 C C . ALA B 1 276 ? 24.288 85.674 -17.738 1.00 43.21 276 ALA B C 1
ATOM 4930 O O . ALA B 1 276 ? 23.316 85.026 -18.174 1.00 41.38 276 ALA B O 1
ATOM 4932 N N . THR B 1 277 ? 25.360 85.130 -17.153 1.00 42.20 277 THR B N 1
ATOM 4933 C CA . THR B 1 277 ? 25.513 83.696 -16.969 1.00 40.79 277 THR B CA 1
ATOM 4934 C C . THR B 1 277 ? 25.444 83.350 -15.473 1.00 39.30 277 THR B C 1
ATOM 4935 O O . THR B 1 277 ? 26.017 84.041 -14.636 1.00 40.49 277 THR B O 1
ATOM 4939 N N . VAL B 1 278 ? 24.699 82.290 -15.173 1.00 38.05 278 VAL B N 1
ATOM 4940 C CA . VAL B 1 278 ? 24.364 81.882 -13.818 1.00 36.96 278 VAL B CA 1
ATOM 4941 C C . VAL B 1 278 ? 24.801 80.405 -13.680 1.00 35.48 278 VAL B C 1
ATOM 4942 O O . VAL B 1 278 ? 24.463 79.557 -14.530 1.00 34.53 278 VAL B O 1
ATOM 4946 N N . PRO B 1 279 ? 25.541 80.088 -12.614 1.00 35.06 279 PRO B N 1
ATOM 4947 C CA . PRO B 1 279 ? 26.086 78.719 -12.528 1.00 33.20 279 PRO B CA 1
ATOM 4948 C C . PRO B 1 279 ? 25.095 77.722 -11.936 1.00 32.66 279 PRO B C 1
ATOM 4949 O O . PRO B 1 279 ? 25.300 77.229 -10.810 1.00 32.34 279 PRO B O 1
ATOM 4953 N N . ILE B 1 280 ? 24.012 77.472 -12.671 1.00 32.23 280 ILE B N 1
ATOM 4954 C CA . ILE B 1 280 ? 23.118 76.342 -12.418 1.00 31.15 280 ILE B CA 1
ATOM 4955 C C . ILE B 1 280 ? 22.698 75.782 -13.768 1.00 30.73 280 ILE B C 1
ATOM 4956 O O . ILE B 1 280 ? 22.601 76.531 -14.727 1.00 31.49 280 ILE B O 1
ATOM 4961 N N . GLY B 1 281 ? 22.472 74.466 -13.856 1.00 29.73 281 GLY B N 1
ATOM 4962 C CA . GLY B 1 281 ? 22.032 73.856 -15.102 1.00 29.91 281 GLY B CA 1
ATOM 4963 C C . GLY B 1 281 ? 21.293 72.554 -14.862 1.00 29.17 281 GLY B C 1
ATOM 4964 O O . GLY B 1 281 ? 20.927 72.231 -13.718 1.00 28.34 281 GLY B O 1
ATOM 4965 N N . TYR B 1 282 ? 21.089 71.774 -15.922 1.00 28.64 282 TYR B N 1
ATOM 4966 C CA . TYR B 1 282 ? 20.259 70.596 -15.767 1.00 27.81 282 TYR B CA 1
ATOM 4967 C C . TYR B 1 282 ? 20.851 69.494 -14.881 1.00 28.08 282 TYR B C 1
ATOM 4968 O O . TYR B 1 282 ? 20.101 68.665 -14.359 1.00 28.39 282 TYR B O 1
ATOM 4977 N N . ALA B 1 283 ? 22.169 69.481 -14.668 1.00 27.86 283 ALA B N 1
ATOM 4978 C CA . ALA B 1 283 ? 22.746 68.489 -13.742 1.00 27.40 283 ALA B CA 1
ATOM 4979 C C . ALA B 1 283 ? 22.414 68.845 -12.293 1.00 27.71 283 ALA B C 1
ATOM 4980 O O . ALA B 1 283 ? 22.579 68.034 -11.386 1.00 26.62 283 ALA B O 1
ATOM 4982 N N . ASP B 1 284 ? 21.944 70.070 -12.093 1.00 28.11 284 ASP B N 1
ATOM 4983 C CA . ASP B 1 284 ? 21.441 70.543 -10.809 1.00 29.12 284 ASP B CA 1
ATOM 4984 C C . ASP B 1 284 ? 19.937 70.325 -10.666 1.00 29.56 284 ASP B C 1
ATOM 4985 O O . ASP B 1 284 ? 19.353 70.630 -9.610 1.00 30.08 284 ASP B O 1
ATOM 4990 N N . GLY B 1 285 ? 19.308 69.797 -11.716 1.00 28.62 285 GLY B N 1
ATOM 4991 C CA . GLY B 1 285 ? 17.881 69.621 -11.710 1.00 28.60 285 GLY B CA 1
ATOM 4992 C C . GLY B 1 285 ? 17.107 70.824 -12.224 1.00 29.83 285 GLY B C 1
ATOM 4993 O O . GLY B 1 285 ? 15.875 70.839 -12.141 1.00 31.03 285 GLY B O 1
ATOM 4994 N N . TRP B 1 286 ? 17.793 71.857 -12.717 1.00 30.04 286 TRP B N 1
ATOM 4995 C CA . TRP B 1 286 ? 17.081 72.933 -13.467 1.00 30.85 286 TRP B CA 1
ATOM 4996 C C . TRP B 1 286 ? 17.059 72.494 -14.937 1.00 30.69 286 TRP B C 1
ATOM 4997 O O . TRP B 1 286 ? 18.025 72.690 -15.704 1.00 29.84 286 TRP B O 1
ATOM 5008 N N . THR B 1 287 ? 15.976 71.822 -15.302 1.00 30.33 287 THR B N 1
ATOM 5009 C CA . THR B 1 287 ? 15.947 71.010 -16.506 1.00 30.17 287 THR B CA 1
ATOM 5010 C C . THR B 1 287 ? 15.879 71.851 -17.796 1.00 31.06 287 THR B C 1
ATOM 5011 O O . THR B 1 287 ? 15.569 73.056 -17.771 1.00 32.69 287 THR B O 1
ATOM 5015 N N . ARG B 1 288 ? 16.156 71.222 -18.930 1.00 29.93 288 ARG B N 1
ATOM 5016 C CA . ARG B 1 288 ? 16.229 71.948 -20.194 1.00 30.27 288 ARG B CA 1
ATOM 5017 C C . ARG B 1 288 ? 14.927 72.618 -20.576 1.00 31.15 288 ARG B C 1
ATOM 5018 O O . ARG B 1 288 ? 14.926 73.629 -21.291 1.00 31.64 288 ARG B O 1
ATOM 5026 N N . ASP B 1 289 ? 13.812 72.068 -20.109 1.00 31.36 289 ASP B N 1
ATOM 5027 C CA . ASP B 1 289 ? 12.509 72.689 -20.403 1.00 33.46 289 ASP B CA 1
ATOM 5028 C C . ASP B 1 289 ? 12.237 73.975 -19.597 1.00 33.67 289 ASP B C 1
ATOM 5029 O O . ASP B 1 289 ? 11.188 74.597 -19.750 1.00 34.44 289 ASP B O 1
ATOM 5034 N N . MET B 1 290 ? 13.200 74.401 -18.776 1.00 32.62 290 MET B N 1
ATOM 5035 C CA . MET B 1 290 ? 13.132 75.733 -18.150 1.00 35.07 290 MET B CA 1
ATOM 5036 C C . MET B 1 290 ? 13.491 76.900 -19.093 1.00 36.60 290 MET B C 1
ATOM 5037 O O . MET B 1 290 ? 13.337 78.067 -18.731 1.00 37.79 290 MET B O 1
ATOM 5042 N N . GLN B 1 291 ? 13.963 76.593 -20.301 1.00 36.98 291 GLN B N 1
ATOM 5043 C CA . GLN B 1 291 ? 14.254 77.618 -21.301 1.00 37.48 291 GLN B CA 1
ATOM 5044 C C . GLN B 1 291 ? 13.018 78.493 -21.460 1.00 38.56 291 GLN B C 1
ATOM 5045 O O . GLN B 1 291 ? 11.913 77.982 -21.470 1.00 39.26 291 GLN B O 1
ATOM 5051 N N . ASN B 1 292 ? 13.229 79.806 -21.549 1.00 39.90 292 ASN B N 1
ATOM 5052 C CA . ASN B 1 292 ? 12.182 80.841 -21.614 1.00 41.83 292 ASN B CA 1
ATOM 5053 C C . ASN B 1 292 ? 11.367 81.070 -20.348 1.00 41.82 292 ASN B C 1
ATOM 5054 O O . ASN B 1 292 ? 10.480 81.907 -20.340 1.00 42.12 292 ASN B O 1
ATOM 5059 N N . PHE B 1 293 ? 11.662 80.338 -19.276 1.00 40.39 293 PHE B N 1
ATOM 5060 C CA . PHE B 1 293 ? 11.040 80.666 -17.999 1.00 41.17 293 PHE B CA 1
ATOM 5061 C C . PHE B 1 293 ? 11.838 81.821 -17.399 1.00 42.91 293 PHE B C 1
ATOM 5062 O O . PHE B 1 293 ? 12.997 81.977 -17.736 1.00 44.50 293 PHE B O 1
ATOM 5070 N N . SER B 1 294 ? 11.239 82.653 -16.546 1.00 43.84 294 SER B N 1
ATOM 5071 C CA . SER B 1 294 ? 12.019 83.729 -15.911 1.00 45.05 294 SER B CA 1
ATOM 5072 C C . SER B 1 294 ? 12.544 83.415 -14.515 1.00 44.48 294 SER B C 1
ATOM 5073 O O . SER B 1 294 ? 11.918 82.680 -13.762 1.00 43.89 294 SER B O 1
ATOM 5076 N N . VAL B 1 295 ? 13.704 83.986 -14.200 1.00 44.71 295 VAL B N 1
ATOM 5077 C CA . VAL B 1 295 ? 14.201 84.078 -12.833 1.00 44.61 295 VAL B CA 1
ATOM 5078 C C . VAL B 1 295 ? 14.042 85.515 -12.386 1.00 46.67 295 VAL B C 1
ATOM 5079 O O . VAL B 1 295 ? 13.649 86.378 -13.183 1.00 47.19 295 VAL B O 1
ATOM 5083 N N . LEU B 1 296 ? 14.340 85.787 -11.114 1.00 46.92 296 LEU B N 1
ATOM 5084 C CA . LEU B 1 296 ? 14.229 87.167 -10.610 1.00 48.59 296 LEU B CA 1
ATOM 5085 C C . LEU B 1 296 ? 15.597 87.741 -10.285 1.00 49.42 296 LEU B C 1
ATOM 5086 O O . LEU B 1 296 ? 16.428 87.081 -9.616 1.00 48.06 296 LEU B O 1
ATOM 5091 N N . VAL B 1 297 ? 15.836 88.956 -10.781 1.00 50.83 297 VAL B N 1
ATOM 5092 C CA . VAL B 1 297 ? 17.005 89.739 -10.409 1.00 51.99 297 VAL B CA 1
ATOM 5093 C C . VAL B 1 297 ? 16.537 91.165 -10.059 1.00 55.39 297 VAL B C 1
ATOM 5094 O O . VAL B 1 297 ? 15.903 91.848 -10.876 1.00 56.62 297 VAL B O 1
ATOM 5098 N N . ASP B 1 298 ? 16.842 91.585 -8.833 1.00 56.62 298 ASP B N 1
ATOM 5099 C CA . ASP B 1 298 ? 16.536 92.922 -8.356 1.00 59.66 298 ASP B CA 1
ATOM 5100 C C . ASP B 1 298 ? 15.049 93.214 -8.579 1.00 60.62 298 ASP B C 1
ATOM 5101 O O . ASP B 1 298 ? 14.677 94.246 -9.128 1.00 61.92 298 ASP B O 1
ATOM 5106 N N . GLY B 1 299 ? 14.205 92.274 -8.168 1.00 59.58 299 GLY B N 1
ATOM 5107 C CA . GLY B 1 299 ? 12.761 92.440 -8.287 1.00 61.34 299 GLY B CA 1
ATOM 5108 C C . GLY B 1 299 ? 12.191 92.429 -9.705 1.00 61.55 299 GLY B C 1
ATOM 5109 O O . GLY B 1 299 ? 11.068 92.879 -9.917 1.00 62.81 299 GLY B O 1
ATOM 5110 N N . GLN B 1 300 ? 12.944 91.899 -10.671 1.00 60.05 300 GLN B N 1
ATOM 5111 C CA . GLN B 1 300 ? 12.508 91.897 -12.075 1.00 59.77 300 GLN B CA 1
ATOM 5112 C C . GLN B 1 300 ? 12.627 90.529 -12.714 1.00 57.30 300 GLN B C 1
ATOM 5113 O O . GLN B 1 300 ? 13.529 89.762 -12.364 1.00 55.56 300 GLN B O 1
ATOM 5119 N N . ALA B 1 301 ? 11.715 90.228 -13.640 1.00 56.41 301 ALA B N 1
ATOM 5120 C CA . ALA B 1 301 ? 11.719 88.964 -14.373 1.00 54.33 301 ALA B CA 1
ATOM 5121 C C . ALA B 1 301 ? 12.734 88.982 -15.512 1.00 53.87 301 ALA B C 1
ATOM 5122 O O . ALA B 1 301 ? 12.644 89.809 -16.417 1.00 55.55 301 ALA B O 1
ATOM 5124 N N . CYS B 1 302 ? 13.669 88.039 -15.479 1.00 51.42 302 CYS B N 1
ATOM 5125 C CA . CYS B 1 302 ? 14.709 87.926 -16.487 1.00 50.90 302 CYS B CA 1
ATOM 5126 C C . CYS B 1 302 ? 14.581 86.572 -17.174 1.00 48.64 302 CYS B C 1
ATOM 5127 O O . CYS B 1 302 ? 14.661 85.530 -16.512 1.00 47.12 302 CYS B O 1
ATOM 5130 N N . PRO B 1 303 ? 14.358 86.569 -18.498 1.00 48.48 303 PRO B N 1
ATOM 5131 C CA . PRO B 1 303 ? 14.120 85.279 -19.120 1.00 46.51 303 PRO B CA 1
ATOM 5132 C C . PRO B 1 303 ? 15.398 84.453 -19.332 1.00 45.39 303 PRO B C 1
ATOM 5133 O O . PRO B 1 303 ? 16.454 85.000 -19.629 1.00 46.63 303 PRO B O 1
ATOM 5137 N N . ILE B 1 304 ? 15.292 83.147 -19.127 1.00 43.61 304 ILE B N 1
ATOM 5138 C CA . ILE B 1 304 ? 16.341 82.214 -19.512 1.00 42.18 304 ILE B CA 1
ATOM 5139 C C . ILE B 1 304 ? 16.286 82.129 -21.039 1.00 42.69 304 ILE B C 1
ATOM 5140 O O . ILE B 1 304 ? 15.285 81.685 -21.633 1.00 42.01 304 ILE B O 1
ATOM 5145 N N . VAL B 1 305 ? 17.358 82.593 -21.666 1.00 43.14 305 VAL B N 1
ATOM 5146 C CA . VAL B 1 305 ? 17.424 82.674 -23.114 1.00 43.84 305 VAL B CA 1
ATOM 5147 C C . VAL B 1 305 ? 18.437 81.669 -23.645 1.00 42.76 305 VAL B C 1
ATOM 5148 O O . VAL B 1 305 ? 19.508 81.455 -23.057 1.00 42.74 305 VAL B O 1
ATOM 5152 N N . GLY B 1 306 ? 18.086 81.025 -24.749 1.00 42.21 306 GLY B N 1
ATOM 5153 C CA . GLY B 1 306 ? 18.914 79.936 -25.259 1.00 40.46 306 GLY B CA 1
ATOM 5154 C C . GLY B 1 306 ? 18.805 78.697 -24.388 1.00 38.45 306 GLY B C 1
ATOM 5155 O O . GLY B 1 306 ? 18.212 78.736 -23.294 1.00 37.14 306 GLY B O 1
ATOM 5156 N N . ARG B 1 307 ? 19.392 77.600 -24.865 1.00 37.23 307 ARG B N 1
ATOM 5157 C CA . ARG B 1 307 ? 19.278 76.322 -24.160 1.00 35.88 307 ARG B CA 1
ATOM 5158 C C . ARG B 1 307 ? 19.984 76.309 -22.814 1.00 34.67 307 ARG B C 1
ATOM 5159 O O . ARG B 1 307 ? 21.008 76.968 -22.621 1.00 34.82 307 ARG B O 1
ATOM 5167 N N . VAL B 1 308 ? 19.394 75.554 -21.889 1.00 33.05 308 VAL B N 1
ATOM 5168 C CA . VAL B 1 308 ? 19.985 75.291 -20.591 1.00 31.46 308 VAL B CA 1
ATOM 5169 C C . VAL B 1 308 ? 21.150 74.319 -20.818 1.00 31.11 308 VAL B C 1
ATOM 5170 O O . VAL B 1 308 ? 20.977 73.314 -21.512 1.00 29.91 308 VAL B O 1
ATOM 5174 N N . SER B 1 309 ? 22.332 74.637 -20.275 1.00 31.63 309 SER B N 1
ATOM 5175 C CA . SER B 1 309 ? 23.485 73.740 -20.357 1.00 31.48 309 SER B CA 1
ATOM 5176 C C . SER B 1 309 ? 23.496 72.858 -19.105 1.00 30.30 309 SER B C 1
ATOM 5177 O O . SER B 1 309 ? 22.697 73.029 -18.175 1.00 29.42 309 SER B O 1
ATOM 5180 N N . MET B 1 310 ? 24.460 71.956 -19.059 1.00 28.64 310 MET B N 1
ATOM 5181 C CA . MET B 1 310 ? 24.547 71.023 -17.958 1.00 28.36 310 MET B CA 1
ATOM 5182 C C . MET B 1 310 ? 24.779 71.753 -16.617 1.00 28.79 310 MET B C 1
ATOM 5183 O O . MET B 1 310 ? 24.251 71.334 -15.588 1.00 27.65 310 MET B O 1
ATOM 5188 N N . ASP B 1 311 ? 25.527 72.863 -16.656 1.00 29.81 311 ASP B N 1
ATOM 5189 C CA . ASP B 1 311 ? 25.978 73.536 -15.450 1.00 31.80 311 ASP B CA 1
ATOM 5190 C C . ASP B 1 311 ? 25.663 75.027 -15.417 1.00 33.17 311 ASP B C 1
ATOM 5191 O O . ASP B 1 311 ? 25.962 75.681 -14.422 1.00 34.46 311 ASP B O 1
ATOM 5196 N N . GLN B 1 312 ? 25.094 75.562 -16.495 1.00 34.18 312 GLN B N 1
ATOM 5197 C CA . GLN B 1 312 ? 24.957 77.007 -16.686 1.00 36.44 312 GLN B CA 1
ATOM 5198 C C . GLN B 1 312 ? 23.694 77.354 -17.461 1.00 36.87 312 GLN B C 1
ATOM 5199 O O . GLN B 1 312 ? 23.300 76.614 -18.353 1.00 35.25 312 GLN B O 1
ATOM 5205 N N . ILE B 1 313 ? 23.106 78.512 -17.132 1.00 37.30 313 ILE B N 1
ATOM 5206 C CA . ILE B 1 313 ? 22.064 79.131 -17.942 1.00 37.96 313 ILE B CA 1
ATOM 5207 C C . ILE B 1 313 ? 22.505 80.571 -18.269 1.00 39.30 313 ILE B C 1
ATOM 5208 O O . ILE B 1 313 ? 23.259 81.179 -17.502 1.00 40.09 313 ILE B O 1
ATOM 5213 N N . THR B 1 314 ? 22.078 81.073 -19.431 1.00 39.89 314 THR B N 1
ATOM 5214 C CA . THR B 1 314 ? 22.196 82.496 -19.778 1.00 42.00 314 THR B CA 1
ATOM 5215 C C . THR B 1 314 ? 20.818 83.137 -19.655 1.00 42.38 314 THR B C 1
ATOM 5216 O O . THR B 1 314 ? 19.811 82.528 -20.035 1.00 41.77 314 THR B O 1
ATOM 5220 N N . ILE B 1 315 ? 20.768 84.341 -19.096 1.00 43.65 315 ILE B N 1
ATOM 5221 C CA . ILE B 1 315 ? 19.510 85.052 -18.884 1.00 44.68 315 ILE B CA 1
ATOM 5222 C C . ILE B 1 315 ? 19.659 86.470 -19.449 1.00 47.33 315 ILE B C 1
ATOM 5223 O O . ILE B 1 315 ? 20.782 86.983 -19.568 1.00 47.86 315 ILE B O 1
ATOM 5228 N N . ARG B 1 316 ? 18.537 87.099 -19.787 1.00 47.96 316 ARG B N 1
ATOM 5229 C CA . ARG B 1 316 ? 18.561 88.475 -20.269 1.00 50.97 316 ARG B CA 1
ATOM 5230 C C . ARG B 1 316 ? 18.193 89.422 -19.149 1.00 52.46 316 ARG B C 1
ATOM 5231 O O . ARG B 1 316 ? 17.112 89.302 -18.580 1.00 52.37 316 ARG B O 1
ATOM 5239 N N . LEU B 1 317 ? 19.096 90.361 -18.851 1.00 54.18 317 LEU B N 1
ATOM 5240 C CA . LEU B 1 317 ? 18.877 91.398 -17.841 1.00 56.15 317 LEU B CA 1
ATOM 5241 C C . LEU B 1 317 ? 18.328 92.695 -18.463 1.00 59.42 317 LEU B C 1
ATOM 5242 O O . LEU B 1 317 ? 18.641 93.000 -19.623 1.00 59.99 317 LEU B O 1
ATOM 5247 N N . PRO B 1 318 ? 17.514 93.463 -17.698 1.00 61.16 318 PRO B N 1
ATOM 5248 C CA . PRO B 1 318 ? 16.990 94.746 -18.224 1.00 64.30 318 PRO B CA 1
ATOM 5249 C C . PRO B 1 318 ? 18.080 95.822 -18.336 1.00 66.58 318 PRO B C 1
ATOM 5250 O O . PRO B 1 318 ? 17.933 96.753 -19.112 1.00 68.59 318 PRO B O 1
ATOM 5254 N N . LYS B 1 319 ? 19.165 95.670 -17.570 1.00 66.37 319 LYS B N 1
ATOM 5255 C CA . LYS B 1 319 ? 20.336 96.554 -17.656 1.00 68.17 319 LYS B CA 1
ATOM 5256 C C . LYS B 1 319 ? 21.606 95.858 -17.125 1.00 66.35 319 LYS B C 1
ATOM 5257 O O . LYS B 1 319 ? 21.577 94.682 -16.740 1.00 64.33 319 LYS B O 1
ATOM 5263 N N . LEU B 1 320 ? 22.720 96.582 -17.119 1.00 67.63 320 LEU B N 1
ATOM 5264 C CA . LEU B 1 320 ? 23.972 96.061 -16.589 1.00 66.03 320 LEU B CA 1
ATOM 5265 C C . LEU B 1 320 ? 23.913 95.891 -15.075 1.00 65.33 320 LEU B C 1
ATOM 5266 O O . LEU B 1 320 ? 23.446 96.780 -14.355 1.00 66.01 320 LEU B O 1
ATOM 5271 N N . TYR B 1 321 ? 24.361 94.726 -14.608 1.00 62.50 321 TYR B N 1
ATOM 5272 C CA . TYR B 1 321 ? 24.553 94.476 -13.182 1.00 62.23 321 TYR B CA 1
ATOM 5273 C C . TYR B 1 321 ? 25.967 93.972 -12.921 1.00 61.40 321 TYR B C 1
ATOM 5274 O O . TYR B 1 321 ? 26.618 93.471 -13.838 1.00 60.71 321 TYR B O 1
ATOM 5283 N N . PRO B 1 322 ? 26.456 94.138 -11.677 1.00 61.68 322 PRO B N 1
ATOM 5284 C CA . PRO B 1 322 ? 27.772 93.599 -11.330 1.00 61.21 322 PRO B CA 1
ATOM 5285 C C . PRO B 1 322 ? 27.790 92.072 -11.185 1.00 58.60 322 PRO B C 1
ATOM 5286 O O . PRO B 1 322 ? 26.754 91.453 -10.931 1.00 57.79 322 PRO B O 1
ATOM 5290 N N . LEU B 1 323 ? 28.970 91.481 -11.366 1.00 57.91 323 LEU B N 1
ATOM 5291 C CA . LEU B 1 323 ? 29.223 90.110 -10.956 1.00 55.42 323 LEU B CA 1
ATOM 5292 C C . LEU B 1 323 ? 28.808 89.956 -9.505 1.00 54.72 323 LEU B C 1
ATOM 5293 O O . LEU B 1 323 ? 29.063 90.840 -8.694 1.00 55.73 323 LEU B O 1
ATOM 5298 N N . GLY B 1 324 ? 28.144 88.846 -9.195 1.00 52.33 324 GLY B N 1
ATOM 5299 C CA . GLY B 1 324 ? 27.783 88.526 -7.823 1.00 51.52 324 GLY B CA 1
ATOM 5300 C C . GLY B 1 324 ? 26.380 88.935 -7.426 1.00 51.64 324 GLY B C 1
ATOM 5301 O O . GLY B 1 324 ? 25.957 88.663 -6.310 1.00 50.78 324 GLY B O 1
ATOM 5302 N N . THR B 1 325 ? 25.670 89.620 -8.318 1.00 53.18 325 THR B N 1
ATOM 5303 C CA . THR B 1 325 ? 24.284 90.016 -8.062 1.00 53.88 325 THR B CA 1
ATOM 5304 C C . THR B 1 325 ? 23.451 88.730 -7.901 1.00 52.38 325 THR B C 1
ATOM 5305 O O . THR B 1 325 ? 23.584 87.797 -8.694 1.00 49.90 325 THR B O 1
ATOM 5309 N N . LYS B 1 326 ? 22.614 88.706 -6.862 1.00 52.69 326 LYS B N 1
ATOM 5310 C CA . LYS B 1 326 ? 21.747 87.578 -6.521 1.00 50.41 326 LYS B CA 1
ATOM 5311 C C . LYS B 1 326 ? 20.737 87.254 -7.622 1.00 49.40 326 LYS B C 1
ATOM 5312 O O . LYS B 1 326 ? 20.099 88.151 -8.193 1.00 50.22 326 LYS B O 1
ATOM 5318 N N . VAL B 1 327 ? 20.595 85.961 -7.898 1.00 47.01 327 VAL B N 1
ATOM 5319 C CA . VAL B 1 327 ? 19.569 85.454 -8.801 1.00 46.12 327 VAL B CA 1
ATOM 5320 C C . VAL B 1 327 ? 18.638 84.559 -7.971 1.00 45.67 327 VAL B C 1
ATOM 5321 O O . VAL B 1 327 ? 19.086 83.615 -7.305 1.00 43.51 327 VAL B O 1
ATOM 5325 N N . THR B 1 328 ? 17.349 84.871 -7.997 1.00 46.09 328 THR B N 1
ATOM 5326 C CA . THR B 1 328 ? 16.365 84.048 -7.319 1.00 45.65 328 THR B CA 1
ATOM 5327 C C . THR B 1 328 ? 15.645 83.198 -8.350 1.00 43.98 328 THR B C 1
ATOM 5328 O O . THR B 1 328 ? 15.061 83.733 -9.292 1.00 45.33 328 THR B O 1
ATOM 5332 N N . LEU B 1 329 ? 15.665 81.884 -8.156 1.00 41.62 329 LEU B N 1
ATOM 5333 C CA . LEU B 1 329 ? 15.000 80.970 -9.077 1.00 39.89 329 LEU B CA 1
ATOM 5334 C C . LEU B 1 329 ? 13.702 80.438 -8.512 1.00 38.94 329 LEU B C 1
ATOM 5335 O O . LEU B 1 329 ? 12.750 80.233 -9.240 1.00 38.23 329 LEU B O 1
ATOM 5340 N N . ILE B 1 330 ? 13.708 80.137 -7.222 1.00 38.62 330 ILE B N 1
ATOM 5341 C CA . ILE B 1 330 ? 12.491 79.863 -6.466 1.00 38.85 330 ILE B CA 1
ATOM 5342 C C . ILE B 1 330 ? 12.603 80.705 -5.209 1.00 40.59 330 ILE B C 1
ATOM 5343 O O . ILE B 1 330 ? 13.600 80.618 -4.487 1.00 39.77 330 ILE B O 1
ATOM 5348 N N . GLY B 1 331 ? 11.606 81.545 -4.965 1.00 42.57 331 GLY B N 1
ATOM 5349 C CA . GLY B 1 331 ? 11.566 82.324 -3.745 1.00 44.73 331 GLY B CA 1
ATOM 5350 C C . GLY B 1 331 ? 11.073 83.721 -4.038 1.00 47.59 331 GLY B C 1
ATOM 5351 O O . GLY B 1 331 ? 10.501 83.989 -5.105 1.00 46.92 331 GLY B O 1
ATOM 5352 N N . SER B 1 332 ? 11.266 84.625 -3.093 1.00 49.99 332 SER B N 1
ATOM 5353 C CA . SER B 1 332 ? 10.834 85.979 -3.356 1.00 52.72 332 SER B CA 1
ATOM 5354 C C . SER B 1 332 ? 12.004 86.936 -3.511 1.00 53.63 332 SER B C 1
ATOM 5355 O O . SER B 1 332 ? 13.051 86.727 -2.946 1.00 52.78 332 SER B O 1
ATOM 5358 N N . ASN B 1 333 ? 11.820 87.969 -4.326 1.00 56.05 333 ASN B N 1
ATOM 5359 C CA . ASN B 1 333 ? 12.886 88.912 -4.645 1.00 57.50 333 ASN B CA 1
ATOM 5360 C C . ASN B 1 333 ? 12.227 90.201 -5.067 1.00 60.08 333 ASN B C 1
ATOM 5361 O O . ASN B 1 333 ? 11.470 90.225 -6.052 1.00 59.93 333 ASN B O 1
ATOM 5366 N N . GLY B 1 334 ? 12.496 91.271 -4.324 1.00 62.53 334 GLY B N 1
ATOM 5367 C CA . GLY B 1 334 ? 11.746 92.523 -4.493 1.00 65.42 334 GLY B CA 1
ATOM 5368 C C . GLY B 1 334 ? 10.282 92.261 -4.189 1.00 66.30 334 GLY B C 1
ATOM 5369 O O . GLY B 1 334 ? 9.971 91.627 -3.187 1.00 66.37 334 GLY B O 1
ATOM 5370 N N . ASP B 1 335 ? 9.381 92.714 -5.062 1.00 67.51 335 ASP B N 1
ATOM 5371 C CA . ASP B 1 335 ? 7.941 92.480 -4.877 1.00 68.04 335 ASP B CA 1
ATOM 5372 C C . ASP B 1 335 ? 7.421 91.234 -5.601 1.00 65.84 335 ASP B C 1
ATOM 5373 O O . ASP B 1 335 ? 6.209 90.992 -5.635 1.00 66.38 335 ASP B O 1
ATOM 5378 N N . LYS B 1 336 ? 8.341 90.441 -6.152 1.00 63.71 336 LYS B N 1
ATOM 5379 C CA . LYS B 1 336 ? 7.979 89.314 -6.988 1.00 61.50 336 LYS B CA 1
ATOM 5380 C C . LYS B 1 336 ? 8.331 87.993 -6.315 1.00 59.21 336 LYS B C 1
ATOM 5381 O O . LYS B 1 336 ? 9.246 87.941 -5.480 1.00 58.89 336 LYS B O 1
ATOM 5387 N N . GLU B 1 337 ? 7.584 86.939 -6.656 1.00 57.17 337 GLU B N 1
ATOM 5388 C CA . GLU B 1 337 ? 7.842 85.597 -6.116 1.00 55.02 337 GLU B CA 1
ATOM 5389 C C . GLU B 1 337 ? 7.718 84.526 -7.207 1.00 51.52 337 GLU B C 1
ATOM 5390 O O . GLU B 1 337 ? 6.860 84.652 -8.098 1.00 51.57 337 GLU B O 1
ATOM 5396 N N . ILE B 1 338 ? 8.567 83.493 -7.151 1.00 47.93 338 ILE B N 1
ATOM 5397 C CA . ILE B 1 338 ? 8.381 82.289 -7.971 1.00 44.17 338 ILE B CA 1
ATOM 5398 C C . ILE B 1 338 ? 8.176 81.111 -7.010 1.00 43.18 338 ILE B C 1
ATOM 5399 O O . ILE B 1 338 ? 8.951 80.952 -6.072 1.00 42.32 338 ILE B O 1
ATOM 5404 N N . THR B 1 339 ? 7.123 80.312 -7.214 1.00 41.90 339 THR B N 1
ATOM 5405 C CA . THR B 1 339 ? 6.878 79.147 -6.363 1.00 41.24 339 THR B CA 1
ATOM 5406 C C . THR B 1 339 ? 7.315 77.864 -7.097 1.00 39.51 339 THR B C 1
ATOM 5407 O O . THR B 1 339 ? 7.415 77.848 -8.325 1.00 38.44 339 THR B O 1
ATOM 5411 N N . ALA B 1 340 ? 7.555 76.783 -6.359 1.00 38.97 340 ALA B N 1
ATOM 5412 C CA . ALA B 1 340 ? 7.872 75.497 -6.993 1.00 36.86 340 ALA B CA 1
ATOM 5413 C C . ALA B 1 340 ? 6.685 75.024 -7.842 1.00 36.73 340 ALA B C 1
ATOM 5414 O O . ALA B 1 340 ? 6.860 74.360 -8.859 1.00 35.29 340 ALA B O 1
ATOM 5416 N N . THR B 1 341 ? 5.477 75.361 -7.406 1.00 37.54 341 THR B N 1
ATOM 5417 C CA . THR B 1 341 ? 4.283 75.054 -8.182 1.00 38.64 341 THR B CA 1
ATOM 5418 C C . THR B 1 341 ? 4.259 75.723 -9.564 1.00 38.44 341 THR B C 1
ATOM 5419 O O . THR B 1 341 ? 3.898 75.091 -10.582 1.00 37.40 341 THR B O 1
ATOM 5423 N N . GLN B 1 342 ? 4.627 76.998 -9.585 1.00 39.27 342 GLN B N 1
ATOM 5424 C CA . GLN B 1 342 ? 4.747 77.755 -10.831 1.00 39.04 342 GLN B CA 1
ATOM 5425 C C . GLN B 1 342 ? 5.781 77.102 -11.746 1.00 38.30 342 GLN B C 1
ATOM 5426 O O . GLN B 1 342 ? 5.554 76.970 -12.948 1.00 38.70 342 GLN B O 1
ATOM 5432 N N . VAL B 1 343 ? 6.901 76.683 -11.166 1.00 36.65 343 VAL B N 1
ATOM 5433 C CA . VAL B 1 343 ? 7.928 75.951 -11.915 1.00 36.57 343 VAL B CA 1
ATOM 5434 C C . VAL B 1 343 ? 7.380 74.639 -12.477 1.00 35.36 343 VAL B C 1
ATOM 5435 O O . VAL B 1 343 ? 7.657 74.298 -13.634 1.00 34.04 343 VAL B O 1
ATOM 5439 N N . ALA B 1 344 ? 6.611 73.907 -11.665 1.00 35.88 344 ALA B N 1
ATOM 5440 C CA . ALA B 1 344 ? 6.096 72.593 -12.101 1.00 35.93 344 ALA B CA 1
ATOM 5441 C C . ALA B 1 344 ? 5.110 72.794 -13.253 1.00 36.83 344 ALA B C 1
ATOM 5442 O O . ALA B 1 344 ? 5.168 72.066 -14.245 1.00 37.27 344 ALA B O 1
ATOM 5444 N N . THR B 1 345 ? 4.252 73.802 -13.137 1.00 39.17 345 THR B N 1
ATOM 5445 C CA . THR B 1 345 ? 3.239 74.120 -14.152 1.00 40.90 345 THR B CA 1
ATOM 5446 C C . THR B 1 345 ? 3.904 74.405 -15.495 1.00 40.76 345 THR B C 1
ATOM 5447 O O . THR B 1 345 ? 3.530 73.835 -16.518 1.00 40.73 345 THR B O 1
ATOM 5451 N N . TYR B 1 346 ? 4.912 75.268 -15.482 1.00 41.38 346 TYR B N 1
ATOM 5452 C CA . TYR B 1 346 ? 5.680 75.554 -16.681 1.00 41.24 346 TYR B CA 1
ATOM 5453 C C . TYR B 1 346 ? 6.217 74.271 -17.333 1.00 39.99 346 TYR B C 1
ATOM 5454 O O . TYR B 1 346 ? 6.112 74.128 -18.541 1.00 40.53 346 TYR B O 1
ATOM 5463 N N . ARG B 1 347 ? 6.782 73.353 -16.542 1.00 39.60 347 ARG B N 1
ATOM 5464 C CA . ARG B 1 347 ? 7.374 72.097 -17.057 1.00 37.79 347 ARG B CA 1
ATOM 5465 C C . ARG B 1 347 ? 6.354 71.028 -17.410 1.00 37.94 347 ARG B C 1
ATOM 5466 O O . ARG B 1 347 ? 6.732 69.957 -17.913 1.00 36.52 347 ARG B O 1
ATOM 5474 N N . VAL B 1 348 ? 5.093 71.280 -17.076 1.00 37.86 348 VAL B N 1
ATOM 5475 C CA . VAL B 1 348 ? 4.018 70.265 -17.156 1.00 37.53 348 VAL B CA 1
ATOM 5476 C C . VAL B 1 348 ? 4.367 69.067 -16.243 1.00 35.22 348 VAL B C 1
ATOM 5477 O O . VAL B 1 348 ? 4.440 67.920 -16.687 1.00 33.67 348 VAL B O 1
ATOM 5481 N N . THR B 1 349 ? 4.605 69.361 -14.961 1.00 33.54 349 THR B N 1
ATOM 5482 C CA . THR B 1 349 ? 4.818 68.301 -13.967 1.00 32.30 349 THR B CA 1
ATOM 5483 C C . THR B 1 349 ? 4.217 68.774 -12.640 1.00 33.86 349 THR B C 1
ATOM 5484 O O . THR B 1 349 ? 3.390 69.685 -12.647 1.00 33.44 349 THR B O 1
ATOM 5488 N N . ILE B 1 350 ? 4.589 68.144 -11.522 1.00 32.97 350 ILE B N 1
ATOM 5489 C CA . ILE B 1 350 ? 4.022 68.536 -10.234 1.00 33.61 350 ILE B CA 1
ATOM 5490 C C . ILE B 1 350 ? 5.165 69.016 -9.310 1.00 33.75 350 ILE B C 1
ATOM 5491 O O . ILE B 1 350 ? 6.341 68.692 -9.546 1.00 31.43 350 ILE B O 1
ATOM 5496 N N . ASN B 1 351 ? 4.822 69.833 -8.309 1.00 34.24 351 ASN B N 1
ATOM 5497 C CA . ASN B 1 351 ? 5.826 70.430 -7.455 1.00 34.21 351 ASN B CA 1
ATOM 5498 C C . ASN B 1 351 ? 6.684 69.391 -6.743 1.00 33.73 351 ASN B C 1
ATOM 5499 O O . ASN B 1 351 ? 7.859 69.632 -6.506 1.00 34.24 351 ASN B O 1
ATOM 5504 N N . TYR B 1 352 ? 6.130 68.209 -6.464 1.00 33.26 352 TYR B N 1
ATOM 5505 C CA . TYR B 1 352 ? 6.898 67.096 -5.877 1.00 32.29 352 TYR B CA 1
ATOM 5506 C C . TYR B 1 352 ? 8.143 66.784 -6.694 1.00 31.58 352 TYR B C 1
ATOM 5507 O O . TYR B 1 352 ? 9.211 66.559 -6.143 1.00 30.60 352 TYR B O 1
ATOM 5516 N N . GLU B 1 353 ? 7.978 66.736 -8.018 1.00 31.03 353 GLU B N 1
ATOM 5517 C CA . GLU B 1 353 ? 9.077 66.373 -8.894 1.00 30.33 353 GLU B CA 1
ATOM 5518 C C . GLU B 1 353 ? 10.128 67.487 -8.962 1.00 29.68 353 GLU B C 1
ATOM 5519 O O . GLU B 1 353 ? 11.311 67.206 -8.971 1.00 29.83 353 GLU B O 1
ATOM 5525 N N . VAL B 1 354 ? 9.690 68.732 -9.050 1.00 30.12 354 VAL B N 1
ATOM 5526 C CA . VAL B 1 354 ? 10.616 69.860 -9.045 1.00 29.91 354 VAL B CA 1
ATOM 5527 C C . VAL B 1 354 ? 11.605 69.829 -7.851 1.00 30.17 354 VAL B C 1
ATOM 5528 O O . VAL B 1 354 ? 12.831 69.901 -8.048 1.00 28.97 354 VAL B O 1
ATOM 5532 N N . VAL B 1 355 ? 11.072 69.705 -6.633 1.00 30.89 355 VAL B N 1
ATOM 5533 C CA . VAL B 1 355 ? 11.938 69.658 -5.428 1.00 32.18 355 VAL B CA 1
ATOM 5534 C C . VAL B 1 355 ? 12.795 68.402 -5.316 1.00 31.48 355 VAL B C 1
ATOM 5535 O O . VAL B 1 355 ? 13.968 68.475 -4.920 1.00 31.65 355 VAL B O 1
ATOM 5539 N N . CYS B 1 356 ? 12.255 67.258 -5.734 1.00 31.61 356 CYS B N 1
ATOM 5540 C CA . CYS B 1 356 ? 13.031 65.991 -5.688 1.00 31.17 356 CYS B CA 1
ATOM 5541 C C . CYS B 1 356 ? 14.176 66.008 -6.670 1.00 30.66 356 CYS B C 1
ATOM 5542 O O . CYS B 1 356 ? 15.198 65.417 -6.398 1.00 28.89 356 CYS B O 1
ATOM 5545 N N . LEU B 1 357 ? 14.026 66.706 -7.796 1.00 30.83 357 LEU B N 1
ATOM 5546 C CA . LEU B 1 357 ? 15.097 66.657 -8.807 1.00 30.43 357 LEU B CA 1
ATOM 5547 C C . LEU B 1 357 ? 16.184 67.705 -8.551 1.00 30.79 357 LEU B C 1
ATOM 5548 O O . LEU B 1 357 ? 17.165 67.726 -9.289 1.00 29.62 357 LEU B O 1
ATOM 5553 N N . LEU B 1 358 ? 15.998 68.591 -7.561 1.00 29.59 358 LEU B N 1
ATOM 5554 C CA . LEU B 1 358 ? 17.071 69.482 -7.158 1.00 30.23 358 LEU B CA 1
ATOM 5555 C C . LEU B 1 358 ? 18.265 68.658 -6.659 1.00 30.11 358 LEU B C 1
ATOM 5556 O O . LEU B 1 358 ? 18.218 68.009 -5.591 1.00 30.50 358 LEU B O 1
ATOM 5561 N N . SER B 1 359 ? 19.329 68.625 -7.456 1.00 29.42 359 SER B N 1
ATOM 5562 C CA . SER B 1 359 ? 20.395 67.635 -7.219 1.00 28.36 359 SER B CA 1
ATOM 5563 C C . SER B 1 359 ? 21.213 67.925 -5.970 1.00 29.67 359 SER B C 1
ATOM 5564 O O . SER B 1 359 ? 21.222 69.051 -5.476 1.00 28.94 359 SER B O 1
ATOM 5567 N N . ASP B 1 360 ? 21.899 66.911 -5.450 1.00 29.55 360 ASP B N 1
ATOM 5568 C CA . ASP B 1 360 ? 22.755 67.125 -4.293 1.00 31.34 360 ASP B CA 1
ATOM 5569 C C . ASP B 1 360 ? 23.951 68.014 -4.564 1.00 31.56 360 ASP B C 1
ATOM 5570 O O . ASP B 1 360 ? 24.621 68.425 -3.613 1.00 32.57 360 ASP B O 1
ATOM 5575 N N . ARG B 1 361 ? 24.201 68.345 -5.839 1.00 30.76 361 ARG B N 1
ATOM 5576 C CA . ARG B 1 361 ? 25.254 69.325 -6.170 1.00 30.81 361 ARG B CA 1
ATOM 5577 C C . ARG B 1 361 ? 24.966 70.705 -5.541 1.00 31.47 361 ARG B C 1
ATOM 5578 O O . ARG B 1 361 ? 25.882 71.483 -5.277 1.00 32.53 361 ARG B O 1
ATOM 5586 N N . ILE B 1 362 ? 23.698 71.001 -5.294 1.00 31.36 362 ILE B N 1
ATOM 5587 C CA . ILE B 1 362 ? 23.325 72.255 -4.672 1.00 31.87 362 ILE B CA 1
ATOM 5588 C C . ILE B 1 362 ? 23.324 72.015 -3.154 1.00 32.14 362 ILE B C 1
ATOM 5589 O O . ILE B 1 362 ? 22.516 71.207 -2.673 1.00 30.62 362 ILE B O 1
ATOM 5594 N N . PRO B 1 363 ? 24.199 72.727 -2.395 1.00 32.18 363 PRO B N 1
ATOM 5595 C CA . PRO B 1 363 ? 24.174 72.606 -0.942 1.00 32.58 363 PRO B CA 1
ATOM 5596 C C . PRO B 1 363 ? 22.847 73.106 -0.388 1.00 33.55 363 PRO B C 1
ATOM 5597 O O . PRO B 1 363 ? 22.235 74.036 -0.959 1.00 34.56 363 PRO B O 1
ATOM 5601 N N . ARG B 1 364 ? 22.392 72.477 0.695 1.00 33.46 364 ARG B N 1
ATOM 5602 C CA . ARG B 1 364 ? 21.212 72.948 1.420 1.00 34.12 364 ARG B CA 1
ATOM 5603 C C . ARG B 1 364 ? 21.715 73.735 2.614 1.00 36.43 364 ARG B C 1
ATOM 5604 O O . ARG B 1 364 ? 22.636 73.293 3.297 1.00 34.86 364 ARG B O 1
ATOM 5612 N N . GLU B 1 365 ? 21.122 74.910 2.837 1.00 37.66 365 GLU B N 1
ATOM 5613 C CA . GLU B 1 365 ? 21.410 75.710 4.018 1.00 41.26 365 GLU B CA 1
ATOM 5614 C C . GLU B 1 365 ? 20.137 75.880 4.832 1.00 41.81 365 GLU B C 1
ATOM 5615 O O . GLU B 1 365 ? 19.074 76.077 4.264 1.00 41.03 365 GLU B O 1
ATOM 5621 N N . TYR B 1 366 ? 20.266 75.780 6.149 1.00 42.14 366 TYR B N 1
ATOM 5622 C CA . TYR B 1 366 ? 19.124 75.687 7.031 1.00 43.02 366 TYR B CA 1
ATOM 5623 C C . TYR B 1 366 ? 19.021 76.929 7.893 1.00 45.55 366 TYR B C 1
ATOM 5624 O O . TYR B 1 366 ? 20.024 77.456 8.354 1.00 44.97 366 TYR B O 1
ATOM 5633 N N . TYR B 1 367 ? 17.796 77.419 8.059 1.00 47.30 367 TYR B N 1
ATOM 5634 C CA . TYR B 1 367 ? 17.522 78.468 9.032 1.00 50.98 367 TYR B CA 1
ATOM 5635 C C . TYR B 1 367 ? 16.116 78.285 9.584 1.00 51.38 367 TYR B C 1
ATOM 5636 O O . TYR B 1 367 ? 15.322 77.467 9.123 1.00 50.68 367 TYR B O 1
#

Foldseek 3Di:
DAADPVAQWFKEFELVLLVVLLVVLCVQAPVQAAEEEEALCQLQQHRQVSCVSCVVPGQYYEYQAVVSVVVNVVSPRDHAYEHDYAYDLVCQVVCQVSQHEYEDFAPVRLVVNVVPVDQQANHHYEFDELPLPPTHHDDLVRVQVVVVSQVVRNYHHAYYEYEADDLLAPDCVRVVSSLVSVVVSQVSDPDHHNYYAYAECSCSFRVNVSGDRYHHYGQSSQQARQNLPHDDTPDGRDHRIWIKWWFADKDWDAFQDFDEPPSPFTRNGTFMKTKTFAFCLQVCDQLQQQPFKDFQNDTWGFHYTTDNTMTMTTDRDDDDTGGMITRAADHPPDGHHLSNVQVSSVHGSSSSSSRRDNNHYYDYD/DAADPVAQWFKEFELVLLQVLLVVLVVQFDDQAFEEEEQLCQLQQHRQVNCVSCVVPGQYYEYQAVVSVVVNLVSPRDHEYEHDYDYDLVCLVVCQVSVYEYEDFFDVRVVVNVVVPDQNASHEYEFEELDPPPTHDDALVRVQVVVVSNVVSHYHHAEYEYEDDDLLAPDCVSVVSSLVSVVVSQVPDPDHHPHYAYAECSCSFPVSVSGDRYYHYGCSSQQHRQNLPHDDTPDGRDHGMWIKHWFADKDWDAFQDFDEPPSPFTHNGTFMKTKTFAFVCQVCDQLQQQPFKDFQRDTWGFHYTTDNTMTITTDPDDDDTGGMITHAADHDPDGHHLSNVQVSVVHGSSSSSSSRDNNHYYHYD

InterPro domains:
  IPR000821 Alanine racemase [MF_01201] (8-367)
  IPR000821 Alanine racemase [PR00992] (32-48)
  IPR000821 Alanine racemase [PR00992] (67-85)
  IPR000821 Alanine racemase [PR00992] (127-139)
  IPR000821 Alanine racemase [PR00992] (161-172)
  IPR000821 Alanine racemase [PR00992] (201-228)
  IPR000821 Alanine racemase [PR00992] (258-273)
  IPR000821 Alanine racemase [PR00992] (275-290)
  IPR000821 Alanine racemase [PR00992] (295-312)
  IPR000821 Alanine racemase [PR00992] (349-362)
  IPR000821 Alanine racemase [PTHR30511] (6-366)
  IPR000821 Alanine racemase [TIGR00492] (9-366)
  IPR001608 Alanine racemase, N-terminal [PF01168] (13-228)
  IPR009006 Alanine racemase/group IV decarboxylase, C-terminal [G3DSA:2.40.37.10] (13-366)
  IPR009006 Alanine racemase/group IV decarboxylase, C-terminal [SSF50621] (237-367)
  IPR011079 Alanine racemase, C-terminal [PF00842] (242-366)
  IPR011079 Alanine racemase, C-terminal [SM01005] (242-367)
  IPR020622 Alanine racemase, pyridoxal-phosphate attachment site [PS00395] (37-47)
  IPR029066 PLP-binding barrel [G3DSA:3.20.20.10] (15-232)
  IPR029066 PLP-binding barrel [SSF51419] (13-243)

Organism: Streptococcus pneumoniae serotype 4 (strain ATCC BAA-334 / TIGR4) (NCBI:txid170187)

Solvent-accessible surface area: 25922 Å² total

Radius of gyration: 27.07 Å; Cα contacts (8 Å, |Δi|>4): 1761; chains: 2; bounding box: 69×67×61 Å

Sequence (730 aa):
MKASPHRPTKALIHHLGAIRQNIQQMGAHIPQGTLKLAVVANAYGHGAVAVAKAIQDDVDGFCVSNIDEAIELRQAGLSKPILILGVSEIEAVALAKEYDFTLTVAGLEWIQALLDKEVDLTGLTVHLIDSGMGRIGFREASEVEQAQDLLQQHGVCVEGIFTHFATADEESDDYFNAQLERFKTILASMKEVPELVHASNSATTLWHVETIFNAVRMGDAMYGLNPSGAVLDLPYDLIPALTLESALVHVKTVPAGACMGYGATYQADSE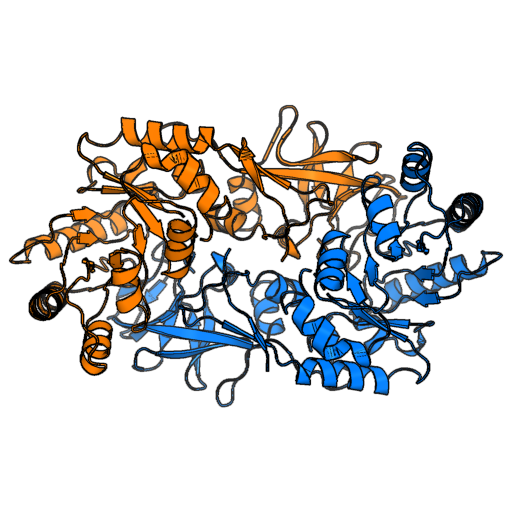QVIATVPIGYADGWTRDMQNFSVLVDGQACPIVGRVSMDQITIRLPKLYPLGTKVTLIGSNGDKEITATQVATYRVTINYEVVCLLSDRIPREYYMKASPHRPTKALIHLGAIRQNIQQMGAHIPQGTLKLAVVANAYGHGAVAVAKAIQDDVDGFCVSNIDEAIELRQAGLSKPILILGVSEIEAVALAKEYDFTLTVAGLEWIQALLDKEVDLTGLTVHLIDSGMGRIGFREASEVEQAQDLLQQHGVCVEGIFTHFATADEESDDYFNAQLERFKTILASMKEVPELVHASNSATTLWHVETIFNAVRMGDAMYGLNPSGAVLDLPYDLIPALTLESALVHVKTVPAGACMGYGATYQADSEQVIATVPIGYADGWTRDMQNFSVLVDGQACPIVGRVSMDQITIRLPKLYPLGTKVTLIGSNGDKEITATQVATYRVTINYEVVCLLSDRIPREYY

CATH classification: 2.40.37.10 (+1 more: 3.20.20.10)